Protein AF-0000000080644429 (afdb_homodimer)

Secondary structure (DSSP, 8-state):
-EEEEEE-B-TT-BSPTT--STTTT---GGG-BPBPEEEEE-TTS-EEEE---TTHHHHHHHTT----SEEE-----HHHHTTGGGGGGG-SSS-EEEEE-HHHHHHHHHHTGGGGSSS--TT----EEEEE--TTPPEEETTEEEEEEEEEETTEEEEEEEETTEEEE-S-SB--HHHHTTSSS-SEEEEE---SS--SSS--HHHHHHHHHHH--SEEEEESB-TT--GGGGGGGGGGTEEE--TT-EEE-/-EEEEEE-B-TT-BSPTT--STTTT---GGG-BPBPEEEEE-TTS-EEEE---TTHHHHHHHTT----SEEE-----HHHHTTGGGGGGG-SSS-EEEEE-HHHHHHHHHHTGGGGSSS--TT----EEEEE--TTPPEEETTEEEEEEEEEETTEEEEEEEETTEEEE-S-SB--HHHHTTSSS-SEEEEE---SS--SSS--HHHHHHHHHHH--SEEEEESB-TT--GGGGGGGGGGTEEE--TT-EEE-

Organism: NCBI:txid498743

Sequence (506 aa):
MVGTFLGTGASSGVPMLNCSCRVCTSSFSKNKRLRSSFFLKLSSGIKLLIDTGPDIRQQLLRENIDKLDLVLYTHEHYDHIMGFDDIKFYTREAPLNIYARDTTMVHIMNAFSHNFSSKPSLSGKANIIPNVIRDFEPIFFKDLKIVPIPLIHGEIVSLGYRIGNLAYLTDVKSIPEESYNYLKNLDLLIIDAIRIKPHPAHLNFSEAICEVKKINPKISYFTHIAHDIMHEEFDYLEKDNIYLAYDGLKIYFMVGTFLGTGASSGVPMLNCSCRVCTSSFSKNKRLRSSFFLKLSSGIKLLIDTGPDIRQQLLRENIDKLDLVLYTHEHYDHIMGFDDIKFYTREAPLNIYARDTTMVHIMNAFSHNFSSKPSLSGKANIIPNVIRDFEPIFFKDLKIVPIPLIHGEIVSLGYRIGNLAYLTDVKSIPEESYNYLKNLDLLIIDAIRIKPHPAHLNFSEAICEVKKINPKISYFTHIAHDIMHEEFDYLEKDNIYLAYDGLKIYF

Foldseek 3Di:
DKKAWLFFAALQFAPRPPDDDPLNVDPPQQSGTAQTKMWDQDPVRAIEIEFFAPCNVVSCVVVVPQEHQEYEYFAQDRRGHVRVFVCLNRPPVHAYEYEEAPRNVVNNCVNCVVQVDPDDDPVGHRRYDYDHDDAQDWDDDPPWTKGWAWAFFQPDTTTWIDTPLEIAAEFHDGHDPVSLVRLAAHQEYEYEAAEQDDDRGTHHPVRVVVVCVVSVHNAYEYGNYYSVDDQVVPCVCVVVRYHYDGRGDMDDD/DKKAWLFFAALQFAPGPPDDDPLNVDPPQQSGTAQTKMWDQDPVRAIEIEFFACCNVVSCVVVVPQEHQEYEYFAQDRRGHVRVFVCLVRPPVHAYEYEEAPRNVVNNCVNCVVQVDPDDDPVGHRRYDYDHDDAQDWDDDPPWTKGWAWAFFQPDTTTWIDTPLEIAAEFHDGHDPVRLVRLAAHQEYEYEAAEQDDDRGTHHPVRVVVVCVVSVHNAYEYGNYYSVDDQVVPCVCVVVRYHYDGRGDMDDD

Radius of gyration: 23.2 Å; Cα contacts (8 Å, |Δi|>4): 1228; chains: 2; bounding box: 45×68×55 Å

Structure (mmCIF, N/CA/C/O backbone):
data_AF-0000000080644429-model_v1
#
loop_
_entity.id
_entity.type
_entity.pdb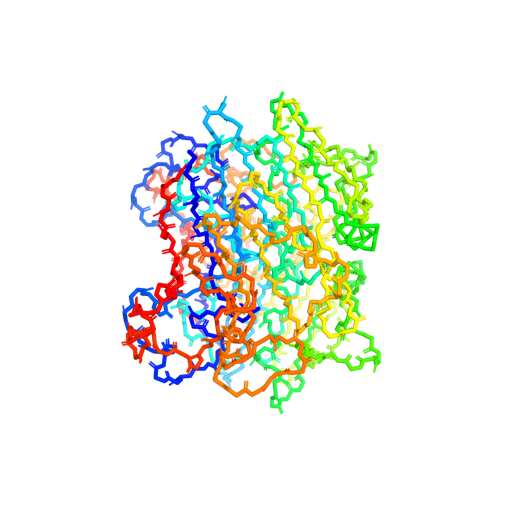x_description
1 polymer 'PhnP pr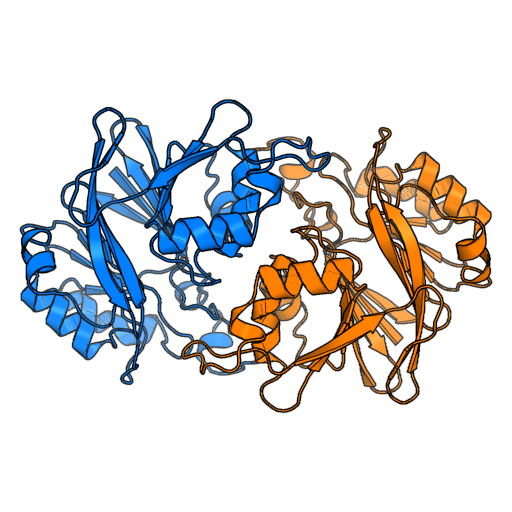otein'
#
loop_
_atom_site.group_PDB
_atom_site.id
_atom_site.type_symbol
_atom_site.label_atom_id
_atom_site.label_alt_id
_atom_site.label_comp_id
_atom_site.label_asym_id
_atom_site.label_entity_id
_atom_site.label_seq_id
_atom_site.pdbx_PDB_ins_code
_atom_site.Cartn_x
_atom_site.Cartn_y
_atom_site.Cartn_z
_atom_site.occupancy
_atom_site.B_iso_or_equiv
_atom_site.auth_seq_id
_atom_site.auth_comp_id
_atom_site.auth_asym_id
_atom_site.auth_atom_id
_atom_site.pdbx_PDB_model_num
ATOM 1 N N . MET A 1 1 ? 9.188 27.906 0.339 1 93 1 MET A N 1
ATOM 2 C CA . MET A 1 1 ? 8.805 26.547 0.677 1 93 1 MET A CA 1
ATOM 3 C C . MET A 1 1 ? 7.691 26.047 -0.244 1 93 1 MET A C 1
ATOM 5 O O . MET A 1 1 ? 6.848 26.828 -0.685 1 93 1 MET A O 1
ATOM 9 N N . VAL A 1 2 ? 7.797 24.828 -0.715 1 97.56 2 VAL A N 1
ATOM 10 C CA . VAL A 1 2 ? 6.766 24.219 -1.545 1 97.56 2 VAL A CA 1
ATOM 11 C C . VAL A 1 2 ? 6.191 22.984 -0.841 1 97.56 2 VAL A C 1
ATOM 13 O O . VAL A 1 2 ? 6.93 22.047 -0.517 1 97.56 2 VAL A O 1
ATOM 16 N N . GLY A 1 3 ? 4.93 23.047 -0.51 1 98.5 3 GLY A N 1
ATOM 17 C CA . GLY A 1 3 ? 4.211 21.891 0.005 1 98.5 3 GLY A CA 1
ATOM 18 C C . GLY A 1 3 ? 3.422 21.156 -1.061 1 98.5 3 GLY A C 1
ATOM 19 O O . GLY A 1 3 ? 2.814 21.781 -1.934 1 98.5 3 GLY A O 1
ATOM 20 N N . THR A 1 4 ? 3.463 19.844 -1.049 1 98.94 4 THR A N 1
ATOM 21 C CA . THR A 1 4 ? 2.697 19.016 -1.978 1 98.94 4 THR A CA 1
ATOM 22 C C . THR A 1 4 ? 1.808 18.031 -1.221 1 98.94 4 THR A C 1
ATOM 24 O O . THR A 1 4 ? 2.291 17.266 -0.385 1 98.94 4 THR A O 1
ATOM 27 N N . PHE A 1 5 ? 0.497 18.109 -1.497 1 98.94 5 PHE A N 1
ATOM 28 C CA . PHE A 1 5 ? -0.406 17.078 -0.984 1 98.94 5 PHE A CA 1
ATOM 29 C C . PHE A 1 5 ? -0.25 15.781 -1.765 1 98.94 5 PHE A C 1
ATOM 31 O O . PHE A 1 5 ? -0.751 15.664 -2.885 1 98.94 5 PHE A O 1
ATOM 38 N N . LEU A 1 6 ? 0.361 14.773 -1.133 1 98.94 6 LEU A N 1
ATOM 39 C CA . LEU A 1 6 ? 0.547 13.492 -1.805 1 98.94 6 LEU A CA 1
ATOM 40 C C . LEU A 1 6 ? -0.746 12.688 -1.805 1 98.94 6 LEU A C 1
ATOM 42 O O . LEU A 1 6 ? -1.037 11.977 -2.766 1 98.94 6 LEU A O 1
ATOM 46 N N . GLY A 1 7 ? -1.446 12.797 -0.769 1 98.94 7 GLY A N 1
ATOM 47 C CA . GLY A 1 7 ? -2.783 12.25 -0.6 1 98.94 7 GLY A CA 1
ATOM 48 C C . GLY A 1 7 ? -3.656 13.078 0.323 1 98.94 7 GLY A C 1
ATOM 49 O O . GLY A 1 7 ? -3.152 13.742 1.229 1 98.94 7 GLY A O 1
ATOM 50 N N . THR A 1 8 ? -5 13.016 0.071 1 98.94 8 THR A N 1
ATOM 51 C CA . THR A 1 8 ? -5.906 13.875 0.823 1 98.94 8 THR A CA 1
ATOM 52 C C . THR A 1 8 ? -7.137 13.102 1.28 1 98.94 8 THR A C 1
ATOM 54 O O . THR A 1 8 ? -8.117 13.688 1.731 1 98.94 8 THR A O 1
ATOM 57 N N . GLY A 1 9 ? -7.078 11.766 1.109 1 98.75 9 GLY A N 1
ATOM 58 C CA . GLY A 1 9 ? -8.227 10.938 1.444 1 98.75 9 GLY A CA 1
ATOM 59 C C . GLY A 1 9 ? -8.148 10.344 2.838 1 98.75 9 GLY A C 1
ATOM 60 O O . GLY A 1 9 ? -7.074 10.312 3.445 1 98.75 9 GLY A O 1
ATOM 61 N N . ALA A 1 10 ? -9.273 9.938 3.301 1 97.69 10 ALA A N 1
ATOM 62 C CA . ALA A 1 10 ? -9.352 9.156 4.535 1 97.69 10 ALA A CA 1
ATOM 63 C C . ALA A 1 10 ? -8.742 7.773 4.348 1 97.69 10 ALA A C 1
ATOM 65 O O . ALA A 1 10 ? -8.141 7.484 3.311 1 97.69 10 ALA A O 1
ATOM 66 N N . SER A 1 11 ? -8.844 6.918 5.367 1 97 11 SER A N 1
ATOM 67 C CA . SER A 1 11 ? -8.148 5.633 5.414 1 97 11 SER A CA 1
ATOM 68 C C . SER A 1 11 ? -8.586 4.727 4.27 1 97 11 SER A C 1
ATOM 70 O O . SER A 1 11 ? -7.84 3.84 3.85 1 97 11 SER A O 1
ATOM 72 N N . SER A 1 12 ? -9.797 4.957 3.676 1 97 12 SER A N 1
ATOM 73 C CA . SER A 1 12 ? -10.305 4.109 2.604 1 97 12 SER A CA 1
ATOM 74 C C . SER A 1 12 ? -9.781 4.559 1.245 1 97 12 SER A C 1
ATOM 76 O O . SER A 1 12 ? -9.867 3.818 0.263 1 97 12 SER A O 1
ATOM 78 N N . GLY A 1 13 ? -9.219 5.828 1.179 1 98.19 13 GLY A N 1
ATOM 79 C CA . GLY A 1 13 ? -9.047 6.441 -0.128 1 98.19 13 GLY A CA 1
ATOM 80 C C . GLY A 1 13 ? -10.352 6.664 -0.859 1 98.19 13 GLY A C 1
ATOM 81 O O . GLY A 1 13 ? -11.414 6.238 -0.393 1 98.19 13 GLY A O 1
ATOM 82 N N . VAL A 1 14 ? -10.242 7.402 -1.876 1 98.81 14 VAL A N 1
ATOM 83 C CA . VAL A 1 14 ? -11.367 7.613 -2.785 1 98.81 14 VAL A CA 1
ATOM 84 C C . VAL A 1 14 ? -10.93 7.34 -4.223 1 98.81 14 VAL A C 1
ATOM 86 O O . VAL A 1 14 ? -10.039 8.016 -4.746 1 98.81 14 VAL A O 1
ATOM 89 N N . PRO A 1 15 ? -11.539 6.336 -4.922 1 98.5 15 PRO A N 1
ATOM 90 C CA . PRO A 1 15 ? -12.695 5.52 -4.539 1 98.5 15 PRO A CA 1
ATOM 91 C C . PRO A 1 15 ? -12.383 4.559 -3.395 1 98.5 15 PRO A C 1
ATOM 93 O O . PRO A 1 15 ? -11.242 4.125 -3.24 1 98.5 15 PRO A O 1
ATOM 96 N N . MET A 1 16 ? -13.336 4.34 -2.576 1 98.06 16 MET A N 1
ATOM 97 C CA . MET A 1 16 ? -13.305 3.264 -1.589 1 98.06 16 MET A CA 1
ATOM 98 C C . MET A 1 16 ? -13.617 1.92 -2.24 1 98.06 16 MET A C 1
ATOM 100 O O . MET A 1 16 ? -14.5 1.83 -3.1 1 98.06 16 MET A O 1
ATOM 104 N N . LEU A 1 17 ? -12.898 0.895 -1.866 1 97.88 17 LEU A N 1
ATOM 105 C CA . LEU A 1 17 ? -13.164 -0.444 -2.381 1 97.88 17 LEU A CA 1
ATOM 106 C C . LEU A 1 17 ? -14.602 -0.858 -2.096 1 97.88 17 LEU A C 1
ATOM 108 O O . LEU A 1 17 ? -15.117 -0.618 -1.002 1 97.88 17 LEU A O 1
ATOM 112 N N . ASN A 1 18 ? -15.25 -1.441 -3.143 1 95.69 18 ASN A N 1
ATOM 113 C CA . ASN A 1 18 ? -16.594 -1.985 -3.051 1 95.69 18 ASN A CA 1
ATOM 114 C C . ASN A 1 18 ? -17.625 -0.894 -2.752 1 95.69 18 ASN A C 1
ATOM 116 O O . ASN A 1 18 ? -18.531 -1.092 -1.938 1 95.69 18 ASN A O 1
ATOM 120 N N . CYS A 1 19 ? -17.438 0.298 -3.305 1 97 19 CYS A N 1
ATOM 121 C CA . CYS A 1 19 ? -18.359 1.423 -3.201 1 97 19 CYS A CA 1
ATOM 122 C C . CYS A 1 19 ? -18.688 1.98 -4.578 1 97 19 CYS A C 1
ATOM 124 O O . CYS A 1 19 ? -17.812 2.166 -5.414 1 97 19 CYS A O 1
ATOM 126 N N . SER A 1 20 ? -19.922 2.238 -4.844 1 96.69 20 SER A N 1
ATOM 127 C CA . SER A 1 20 ? -20.359 2.758 -6.137 1 96.69 20 SER A CA 1
ATOM 128 C C . SER A 1 20 ? -21.109 4.078 -5.98 1 96.69 20 SER A C 1
ATOM 130 O O . SER A 1 20 ? -21.969 4.41 -6.797 1 96.69 20 SER A O 1
ATOM 132 N N . CYS A 1 21 ? -20.828 4.816 -4.883 1 97.69 21 CYS A N 1
ATOM 133 C CA . CYS A 1 21 ? -21.5 6.086 -4.668 1 97.69 21 CYS A CA 1
ATOM 134 C C . CYS A 1 21 ? -21.094 7.109 -5.723 1 97.69 21 CYS A C 1
ATOM 136 O O . CYS A 1 21 ? -20.188 6.863 -6.508 1 97.69 21 CYS A O 1
ATOM 138 N N . ARG A 1 22 ? -21.719 8.25 -5.715 1 98 22 ARG A N 1
ATOM 139 C CA . ARG A 1 22 ? -21.531 9.25 -6.766 1 98 22 ARG A CA 1
ATOM 140 C C . ARG A 1 22 ? -20.109 9.812 -6.742 1 98 22 ARG A C 1
ATOM 142 O O . ARG A 1 22 ? -19.578 10.188 -7.781 1 98 22 ARG A O 1
ATOM 149 N N . VAL A 1 23 ? -19.516 9.898 -5.566 1 98.69 23 VAL A N 1
ATOM 150 C CA . VAL A 1 23 ? -18.156 10.438 -5.461 1 98.69 23 VAL A CA 1
ATOM 151 C C . VAL A 1 23 ? -17.156 9.398 -5.953 1 98.69 23 VAL A C 1
ATOM 153 O O . VAL A 1 23 ? -16.25 9.719 -6.742 1 98.69 23 VAL A O 1
ATOM 156 N N . CYS A 1 24 ? -17.281 8.148 -5.551 1 98.44 24 CYS A N 1
ATOM 157 C CA . CYS A 1 24 ? -16.344 7.086 -5.895 1 98.44 24 CYS A CA 1
ATOM 158 C C . CYS A 1 24 ? -16.391 6.777 -7.387 1 98.44 24 CYS A C 1
ATOM 160 O O . CYS A 1 24 ? -15.414 6.305 -7.961 1 98.44 24 CYS A O 1
ATOM 162 N N . THR A 1 25 ? -17.516 7.102 -8.016 1 97.88 25 THR A N 1
ATOM 163 C CA . THR A 1 25 ? -17.641 6.824 -9.438 1 97.88 25 THR A CA 1
ATOM 164 C C . THR A 1 25 ? -17.359 8.078 -10.258 1 97.88 25 THR A C 1
ATOM 166 O O . THR A 1 25 ? -17.359 8.039 -11.492 1 97.88 25 THR A O 1
ATOM 169 N N . SER A 1 26 ? -17.094 9.211 -9.586 1 97.81 26 SER A N 1
ATOM 170 C CA . SER A 1 26 ? -16.812 10.469 -10.266 1 97.81 26 SER A CA 1
ATOM 171 C C . SER A 1 26 ? -15.508 10.391 -11.055 1 97.81 26 SER A C 1
ATOM 173 O O . SER A 1 26 ? -14.539 9.773 -10.602 1 97.81 26 SER A O 1
ATOM 175 N N . SER A 1 27 ? -15.438 11.023 -12.219 1 96.5 27 SER A N 1
ATOM 176 C CA . SER A 1 27 ? -14.227 11.055 -13.031 1 96.5 27 SER A CA 1
ATOM 177 C C . SER A 1 27 ? -13.391 12.305 -12.75 1 96.5 27 SER A C 1
ATOM 179 O O . SER A 1 27 ? -12.281 12.438 -13.258 1 96.5 27 SER A O 1
ATOM 181 N N . PHE A 1 28 ? -13.969 13.219 -11.93 1 97.62 28 PHE A N 1
ATOM 182 C CA . PHE A 1 28 ? -13.25 14.445 -11.602 1 97.62 28 PHE A CA 1
ATOM 183 C C . PHE A 1 28 ? -12.039 14.141 -10.727 1 97.62 28 PHE A C 1
ATOM 185 O O . PHE A 1 28 ? -12.18 13.539 -9.656 1 97.62 28 PHE A O 1
ATOM 192 N N . SER A 1 29 ? -10.867 14.531 -11.117 1 98.12 29 SER A N 1
ATOM 193 C CA . SER A 1 29 ? -9.602 14.125 -10.516 1 98.12 29 SER A CA 1
ATOM 194 C C . SER A 1 29 ? -9.523 14.539 -9.047 1 98.12 29 SER A C 1
ATOM 196 O O . SER A 1 29 ? -8.922 13.836 -8.234 1 98.12 29 SER A O 1
ATOM 198 N N . LYS A 1 30 ? -10.18 15.68 -8.703 1 98.62 30 LYS A N 1
ATOM 199 C CA . LYS A 1 30 ? -10.094 16.156 -7.332 1 98.62 30 LYS A CA 1
ATOM 200 C C . LYS A 1 30 ? -10.922 15.289 -6.391 1 98.62 30 LYS A C 1
ATOM 202 O O . LYS A 1 30 ? -10.797 15.391 -5.168 1 98.62 30 LYS A O 1
ATOM 207 N N . ASN A 1 31 ? -11.758 14.414 -6.988 1 98.81 31 ASN A N 1
ATOM 208 C CA . ASN A 1 31 ? -12.539 13.477 -6.18 1 98.81 31 ASN A CA 1
ATOM 209 C C . ASN A 1 31 ? -11.828 12.141 -6.031 1 98.81 31 ASN A C 1
ATOM 211 O O . ASN A 1 31 ? -12.352 11.227 -5.391 1 98.81 31 ASN A O 1
ATOM 215 N N . LYS A 1 32 ? -10.672 11.953 -6.668 1 98.81 32 LYS A N 1
ATOM 216 C CA . LYS A 1 32 ? -9.797 10.805 -6.445 1 98.81 32 LYS A CA 1
ATOM 217 C C . LYS A 1 32 ? -8.742 11.109 -5.391 1 98.81 32 LYS A C 1
ATOM 219 O O . LYS A 1 32 ? -7.934 12.031 -5.559 1 98.81 32 LYS A O 1
ATOM 224 N N . ARG A 1 33 ? -8.82 10.406 -4.316 1 98.88 33 ARG A N 1
ATOM 225 C CA . ARG A 1 33 ? -7.961 10.734 -3.184 1 98.88 33 ARG A CA 1
ATOM 226 C C . ARG A 1 33 ? -7.207 9.5 -2.695 1 98.88 33 ARG A C 1
ATOM 228 O O . ARG A 1 33 ? -7.824 8.5 -2.314 1 98.88 33 ARG A O 1
ATOM 235 N N . LEU A 1 34 ? -5.867 9.508 -2.777 1 98.88 34 LEU A N 1
ATOM 236 C CA . LEU A 1 34 ? -5.039 8.531 -2.076 1 98.88 34 LEU A CA 1
ATOM 237 C C . LEU A 1 34 ? -4.988 8.836 -0.583 1 98.88 34 LEU A C 1
ATOM 239 O O . LEU A 1 34 ? -5.488 9.867 -0.137 1 98.88 34 LEU A O 1
ATOM 243 N N . ARG A 1 35 ? -4.43 7.926 0.214 1 98.75 35 ARG A N 1
ATOM 244 C CA . ARG A 1 35 ? -4.387 8.141 1.656 1 98.75 35 ARG A CA 1
ATOM 245 C C . ARG A 1 35 ? -3.484 9.32 2.006 1 98.75 35 ARG A C 1
ATOM 247 O O . ARG A 1 35 ? -2.467 9.547 1.347 1 98.75 35 ARG A O 1
ATOM 254 N N . SER A 1 36 ? -3.791 9.961 3.08 1 98.75 36 SER A N 1
ATOM 255 C CA . SER A 1 36 ? -3.221 11.25 3.441 1 98.75 36 SER A CA 1
ATOM 256 C C . SER A 1 36 ? -1.714 11.156 3.652 1 98.75 36 SER A C 1
ATOM 258 O O . SER A 1 36 ? -1.236 10.25 4.344 1 98.75 36 SER A O 1
ATOM 260 N N . SER A 1 37 ? -0.977 11.977 3.062 1 98.94 37 SER A N 1
ATOM 261 C CA . SER A 1 37 ? 0.463 12.195 3.166 1 98.94 37 SER A CA 1
ATOM 262 C C . SER A 1 37 ? 0.859 13.562 2.619 1 98.94 37 SER A C 1
ATOM 264 O O . SER A 1 37 ? 0.177 14.109 1.751 1 98.94 37 SER A O 1
ATOM 266 N N . PHE A 1 38 ? 1.87 14.195 3.139 1 98.94 38 PHE A N 1
ATOM 267 C CA . PHE A 1 38 ? 2.27 15.547 2.77 1 98.94 38 PHE A CA 1
ATOM 268 C C . PHE A 1 38 ? 3.783 15.641 2.615 1 98.94 38 PHE A C 1
ATOM 270 O O . PHE A 1 38 ? 4.531 15.086 3.424 1 98.94 38 PHE A O 1
ATOM 277 N N . PHE A 1 39 ? 4.234 16.25 1.507 1 98.94 39 PHE A N 1
ATOM 278 C CA . PHE A 1 39 ? 5.645 16.453 1.21 1 98.94 39 PHE A CA 1
ATOM 279 C C . PHE A 1 39 ? 5.996 17.938 1.229 1 98.94 39 PHE A C 1
ATOM 281 O O . PHE A 1 39 ? 5.27 18.75 0.663 1 98.94 39 PHE A O 1
ATOM 288 N N . LEU A 1 40 ? 7.035 18.297 1.933 1 98.75 40 LEU A N 1
ATOM 289 C CA . LEU A 1 40 ? 7.445 19.703 2.061 1 98.75 40 LEU A CA 1
ATOM 290 C C . LEU A 1 40 ? 8.898 19.875 1.631 1 98.75 40 LEU A C 1
ATOM 292 O O . LEU A 1 40 ? 9.797 19.25 2.182 1 98.75 40 LEU A O 1
ATOM 296 N N . LYS A 1 41 ? 9.125 20.641 0.663 1 98.31 41 LYS A N 1
ATOM 297 C CA . LYS A 1 41 ? 10.453 21.094 0.287 1 98.31 41 LYS A CA 1
ATOM 298 C C . LYS A 1 41 ? 10.734 22.5 0.831 1 98.31 41 LYS A C 1
ATOM 300 O O . LYS A 1 41 ? 10.102 23.469 0.405 1 98.31 41 LYS A O 1
ATOM 305 N N . LEU A 1 42 ? 11.648 22.609 1.727 1 97.38 42 LEU A N 1
ATOM 306 C CA . LEU A 1 42 ? 11.977 23.891 2.359 1 97.38 42 LEU A CA 1
ATOM 307 C C . LEU A 1 42 ? 12.914 24.703 1.475 1 97.38 42 LEU A C 1
ATOM 309 O O . LEU A 1 42 ? 13.531 24.172 0.553 1 97.38 42 LEU A O 1
ATOM 313 N N . SER A 1 43 ? 12.984 25.969 1.759 1 95.5 43 SER A N 1
ATOM 314 C CA . SER A 1 43 ? 13.875 26.844 1.005 1 95.5 43 SER A CA 1
ATOM 315 C C . SER A 1 43 ? 15.328 26.438 1.162 1 95.5 43 SER A C 1
ATOM 317 O O . SER A 1 43 ? 16.141 26.641 0.258 1 95.5 43 SER A O 1
ATOM 319 N N . SER A 1 44 ? 15.695 25.844 2.27 1 95.62 44 SER A N 1
ATOM 320 C CA . SER A 1 44 ? 17.047 25.375 2.553 1 95.62 44 SER A CA 1
ATOM 321 C C . SER A 1 44 ? 17.406 24.172 1.696 1 95.62 44 SER A C 1
ATOM 323 O O . SER A 1 44 ? 18.578 23.766 1.636 1 95.62 44 SER A O 1
ATOM 325 N N . GLY A 1 45 ? 16.406 23.562 1.069 1 96.56 45 GLY A N 1
ATOM 326 C CA . GLY A 1 45 ? 16.641 22.359 0.283 1 96.56 45 GLY A CA 1
ATOM 327 C C . GLY A 1 45 ? 16.234 21.094 1.007 1 96.56 45 GLY A C 1
ATOM 328 O O . GLY A 1 45 ? 16.172 20.016 0.4 1 96.56 45 GLY A O 1
ATOM 329 N N . ILE A 1 46 ? 15.922 21.25 2.316 1 97.81 46 ILE A N 1
ATOM 330 C CA . ILE A 1 46 ? 15.492 20.094 3.111 1 97.81 46 ILE A CA 1
ATOM 331 C C . ILE A 1 46 ? 14.172 19.547 2.568 1 97.81 46 ILE A C 1
ATOM 333 O O . ILE A 1 46 ? 13.258 20.328 2.26 1 97.81 46 ILE A O 1
ATOM 337 N N . LYS A 1 47 ? 14.094 18.25 2.424 1 98.31 47 LYS A N 1
ATOM 338 C CA . LYS A 1 47 ? 12.898 17.547 1.958 1 98.31 47 LYS A CA 1
ATOM 339 C C . LYS A 1 47 ? 12.297 16.672 3.061 1 98.31 47 LYS A C 1
ATOM 341 O O . LYS A 1 47 ? 12.922 15.703 3.492 1 98.31 47 LYS A O 1
ATOM 346 N N . LEU A 1 48 ? 11.117 17.062 3.469 1 98.5 48 LEU A N 1
ATOM 347 C CA . LEU A 1 48 ? 10.422 16.469 4.609 1 98.5 48 LEU A CA 1
ATOM 348 C C . LEU A 1 48 ? 9.148 15.766 4.168 1 98.5 48 LEU A C 1
ATOM 350 O O . LEU A 1 48 ? 8.359 16.312 3.395 1 98.5 48 LEU A O 1
ATOM 354 N N . LEU A 1 49 ? 9.055 14.492 4.566 1 98.88 49 LEU A N 1
ATOM 355 C CA . LEU A 1 49 ? 7.863 13.703 4.285 1 98.88 49 LEU A CA 1
ATOM 356 C C . LEU A 1 49 ? 7.078 13.422 5.562 1 98.88 49 LEU A C 1
ATOM 358 O O . LEU A 1 49 ? 7.664 13.094 6.598 1 98.88 49 LEU A O 1
ATOM 362 N N . ILE A 1 50 ? 5.75 13.633 5.504 1 98.94 50 ILE A N 1
ATOM 363 C CA . ILE A 1 50 ? 4.891 13.289 6.629 1 98.94 50 ILE A CA 1
ATOM 364 C C . ILE A 1 50 ? 4.047 12.07 6.277 1 98.94 50 ILE A C 1
ATOM 366 O O . ILE A 1 50 ? 3.201 12.125 5.379 1 98.94 50 ILE A O 1
ATOM 370 N N . ASP A 1 51 ? 4.234 10.969 6.977 1 98.94 51 ASP A N 1
ATOM 371 C CA . ASP A 1 51 ? 3.525 9.688 6.902 1 98.94 51 ASP A CA 1
ATOM 372 C C . ASP A 1 51 ? 3.871 8.945 5.613 1 98.94 51 ASP A C 1
ATOM 374 O O . ASP A 1 51 ? 4.137 9.562 4.582 1 98.94 51 ASP A O 1
ATOM 378 N N . THR A 1 52 ? 3.914 7.652 5.719 1 98.75 52 THR A N 1
ATOM 379 C CA . THR A 1 52 ? 4.18 6.73 4.617 1 98.75 52 THR A CA 1
ATOM 380 C C . THR A 1 52 ? 3.121 5.633 4.57 1 98.75 52 THR A C 1
ATOM 382 O O . THR A 1 52 ? 3.398 4.484 4.918 1 98.75 52 THR A O 1
ATOM 385 N N . GLY A 1 53 ? 1.922 5.98 4.137 1 98.5 53 GLY A N 1
ATOM 386 C CA . GLY A 1 53 ? 0.858 4.996 4.016 1 98.5 53 GLY A CA 1
ATOM 387 C C . GLY A 1 53 ? 1.061 4.039 2.859 1 98.5 53 GLY A C 1
ATOM 388 O O . GLY A 1 53 ? 2.08 4.098 2.17 1 98.5 53 GLY A O 1
ATOM 389 N N . PRO A 1 54 ? 0.108 3.16 2.613 1 98.38 54 PRO A N 1
ATOM 390 C CA . PRO A 1 54 ? 0.273 2.127 1.589 1 98.38 54 PRO A CA 1
ATOM 391 C C . PRO A 1 54 ? 0.365 2.705 0.178 1 98.38 54 PRO A C 1
ATOM 393 O O . PRO A 1 54 ? 0.812 2.02 -0.746 1 98.38 54 PRO A O 1
ATOM 396 N N . ASP A 1 55 ? -0.02 3.982 -0.012 1 98.75 55 ASP A N 1
ATOM 397 C CA . ASP A 1 55 ? -0.007 4.609 -1.33 1 98.75 55 ASP A CA 1
ATOM 398 C C . ASP A 1 55 ? 1.327 5.305 -1.595 1 98.75 55 ASP A C 1
ATOM 400 O O . ASP A 1 55 ? 1.504 5.945 -2.633 1 98.75 55 ASP A O 1
ATOM 404 N N . ILE A 1 56 ? 2.303 5.148 -0.726 1 98.88 56 ILE A N 1
ATOM 405 C CA . ILE A 1 56 ? 3.449 6.051 -0.717 1 98.88 56 ILE A CA 1
ATOM 406 C C . ILE A 1 56 ? 4.27 5.852 -1.989 1 98.88 56 ILE A C 1
ATOM 408 O O . ILE A 1 56 ? 4.801 6.816 -2.549 1 98.88 56 ILE A O 1
ATOM 412 N N . ARG A 1 57 ? 4.398 4.645 -2.496 1 98.75 57 ARG A N 1
ATOM 413 C CA . ARG A 1 57 ? 5.137 4.418 -3.734 1 98.75 57 ARG A CA 1
ATOM 414 C C . ARG A 1 57 ? 4.516 5.191 -4.891 1 98.75 57 ARG A C 1
ATOM 416 O O . ARG A 1 57 ? 5.211 5.922 -5.602 1 98.75 57 ARG A O 1
ATOM 423 N N . GLN A 1 58 ? 3.227 5.031 -5.047 1 98.62 58 GLN A N 1
ATOM 424 C CA . GLN A 1 58 ? 2.508 5.734 -6.105 1 98.62 58 GLN A CA 1
ATOM 425 C C . GLN A 1 58 ? 2.639 7.246 -5.949 1 98.62 58 GLN A C 1
ATOM 427 O O . GLN A 1 58 ? 2.814 7.965 -6.934 1 98.62 58 GLN A O 1
ATOM 432 N N . GLN A 1 59 ? 2.568 7.691 -4.758 1 98.88 59 GLN A N 1
ATOM 433 C CA . GLN A 1 59 ? 2.594 9.117 -4.449 1 98.88 59 GLN A CA 1
ATOM 434 C C . GLN A 1 59 ? 3.955 9.727 -4.777 1 98.88 59 GLN A C 1
ATOM 436 O O . GLN A 1 59 ? 4.035 10.766 -5.434 1 98.88 59 GLN A O 1
ATOM 441 N N . LEU A 1 60 ? 5.02 9.07 -4.352 1 98.88 60 LEU A N 1
ATOM 442 C CA . LEU A 1 60 ? 6.367 9.578 -4.574 1 98.88 60 LEU A CA 1
ATOM 443 C C . LEU A 1 60 ? 6.742 9.5 -6.051 1 98.88 60 LEU A C 1
ATOM 445 O O . LEU A 1 60 ? 7.418 10.391 -6.574 1 98.88 60 LEU A O 1
ATOM 449 N N . LEU A 1 61 ? 6.297 8.477 -6.75 1 98.62 61 LEU A N 1
ATOM 450 C CA . LEU A 1 61 ? 6.539 8.367 -8.188 1 98.62 61 LEU A CA 1
ATOM 451 C C . LEU A 1 61 ? 5.824 9.477 -8.945 1 98.62 61 LEU A C 1
ATOM 453 O O . LEU A 1 61 ? 6.418 10.125 -9.812 1 98.62 61 LEU A O 1
ATOM 457 N N . ARG A 1 62 ? 4.551 9.703 -8.578 1 98.25 62 ARG A N 1
ATOM 458 C CA . ARG A 1 62 ? 3.744 10.711 -9.258 1 98.25 62 ARG A CA 1
ATOM 459 C C . ARG A 1 62 ? 4.414 12.078 -9.203 1 98.25 62 ARG A C 1
ATOM 461 O O . ARG A 1 62 ? 4.395 12.828 -10.188 1 98.25 62 ARG A O 1
ATOM 468 N N . GLU A 1 63 ? 5.004 12.359 -8.062 1 98.56 63 GLU A N 1
ATOM 469 C CA . GLU A 1 63 ? 5.57 13.688 -7.855 1 98.56 63 GLU A CA 1
ATOM 470 C C . GLU A 1 63 ? 7.066 13.703 -8.148 1 98.56 63 GLU A C 1
ATOM 472 O O . GLU A 1 63 ? 7.734 14.719 -7.938 1 98.56 63 GLU A O 1
ATOM 477 N N . ASN A 1 64 ? 7.648 12.602 -8.555 1 97.62 64 ASN A N 1
ATOM 478 C CA . ASN A 1 64 ? 9.055 12.477 -8.906 1 97.62 64 ASN A CA 1
ATOM 479 C C . ASN A 1 64 ? 9.961 12.945 -7.77 1 97.62 64 ASN A C 1
ATOM 481 O O . ASN A 1 64 ? 10.875 13.742 -7.988 1 97.62 64 ASN A O 1
ATOM 485 N N . ILE A 1 65 ? 9.625 12.5 -6.559 1 98.06 65 ILE A N 1
ATOM 486 C CA . ILE A 1 65 ? 10.453 12.836 -5.41 1 98.06 65 ILE A CA 1
ATOM 487 C C . ILE A 1 65 ? 11.727 11.992 -5.43 1 98.06 65 ILE A C 1
ATOM 489 O O . ILE A 1 65 ? 11.664 10.758 -5.477 1 98.06 65 ILE A O 1
ATOM 493 N N . ASP A 1 66 ? 12.867 12.617 -5.34 1 95.56 66 ASP A N 1
ATOM 494 C CA . ASP A 1 66 ? 14.109 11.906 -5.598 1 95.56 66 ASP A CA 1
ATOM 495 C C . ASP A 1 66 ? 14.945 11.781 -4.324 1 95.56 66 ASP A C 1
ATOM 497 O O . ASP A 1 66 ? 15.961 11.086 -4.309 1 95.56 66 ASP A O 1
ATOM 501 N N . LYS A 1 67 ? 14.5 12.5 -3.303 1 97.44 67 LYS A N 1
ATOM 502 C CA . LYS A 1 67 ? 15.266 12.508 -2.057 1 97.44 67 LYS A CA 1
ATOM 503 C C . LYS A 1 67 ? 14.359 12.789 -0.862 1 97.44 67 LYS A C 1
ATOM 505 O O . LYS A 1 67 ? 13.352 13.492 -0.991 1 97.44 67 LYS A O 1
ATOM 510 N N . LEU A 1 68 ? 14.68 12.211 0.243 1 98.31 68 LEU A N 1
ATOM 511 C CA . LEU A 1 68 ? 14.062 12.492 1.532 1 98.31 68 LEU A CA 1
ATOM 512 C C . LEU A 1 68 ? 15.125 12.742 2.602 1 98.31 68 LEU A C 1
ATOM 514 O O . LEU A 1 68 ? 16.094 11.984 2.711 1 98.31 68 LEU A O 1
ATOM 518 N N . ASP A 1 69 ? 14.961 13.805 3.355 1 98.19 69 ASP A N 1
ATOM 519 C CA . ASP A 1 69 ? 15.914 14.102 4.418 1 98.19 69 ASP A CA 1
ATOM 520 C C . ASP A 1 69 ? 15.406 13.617 5.773 1 98.19 69 ASP A C 1
ATOM 522 O O . ASP A 1 69 ? 16.188 13.227 6.641 1 98.19 69 ASP A O 1
ATOM 526 N N . LEU A 1 70 ? 14.125 13.656 5.953 1 98.38 70 LEU A N 1
ATOM 527 C CA . LEU A 1 70 ? 13.516 13.133 7.172 1 98.38 70 LEU A CA 1
ATOM 528 C C . LEU A 1 70 ? 12.047 12.789 6.938 1 98.38 70 LEU A C 1
ATOM 530 O O . LEU A 1 70 ? 11.414 13.32 6.023 1 98.38 70 LEU A O 1
ATOM 534 N N . VAL A 1 71 ? 11.539 11.891 7.734 1 98.88 71 VAL A N 1
ATOM 535 C CA . VAL A 1 71 ? 10.133 11.492 7.723 1 98.88 71 VAL A CA 1
ATOM 536 C C . VAL A 1 71 ? 9.531 11.688 9.109 1 98.88 71 VAL A C 1
ATOM 538 O O . VAL A 1 71 ? 10.133 11.297 10.117 1 98.88 71 VAL A O 1
ATOM 541 N N . LEU A 1 72 ? 8.414 12.375 9.195 1 98.94 72 LEU A N 1
ATOM 542 C CA . LEU A 1 72 ? 7.629 12.531 10.414 1 98.94 72 LEU A CA 1
ATOM 543 C C . LEU A 1 72 ? 6.367 11.68 10.375 1 98.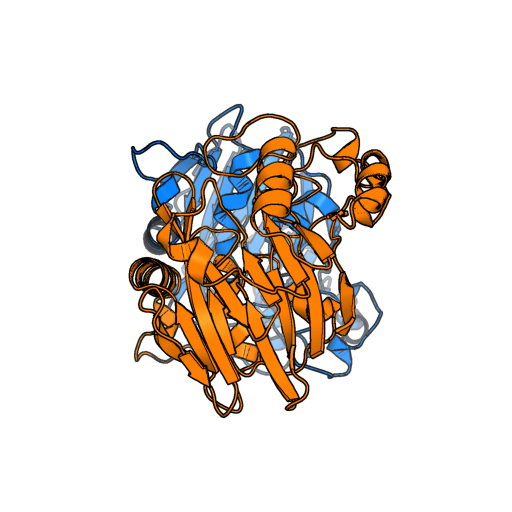94 72 LEU A C 1
ATOM 545 O O . LEU A 1 72 ? 5.637 11.695 9.383 1 98.94 72 LEU A O 1
ATOM 549 N N . TYR A 1 73 ? 6.141 10.938 11.406 1 98.94 73 TYR A N 1
ATOM 550 C CA . TYR A 1 73 ? 4.91 10.164 11.484 1 98.94 73 TYR A CA 1
ATOM 551 C C . TYR A 1 73 ? 3.906 10.812 12.43 1 98.94 73 TYR A C 1
ATOM 553 O O . TYR A 1 73 ? 4.273 11.266 13.516 1 98.94 73 TYR A O 1
ATOM 561 N N . THR A 1 74 ? 2.678 10.859 11.984 1 98.88 74 THR A N 1
ATOM 562 C CA . THR A 1 74 ? 1.618 11.422 12.812 1 98.88 74 THR A CA 1
ATOM 563 C C . THR A 1 74 ? 1.146 10.406 13.844 1 98.88 74 THR A C 1
ATOM 565 O O . THR A 1 74 ? 1.072 10.711 15.039 1 98.88 74 THR A O 1
ATOM 568 N N . HIS A 1 75 ? 0.794 9.203 13.391 1 98.44 75 HIS A N 1
ATOM 569 C CA . HIS A 1 75 ? 0.328 8.156 14.297 1 98.44 75 HIS A CA 1
ATOM 570 C C . HIS A 1 75 ? 0.345 6.789 13.625 1 98.44 75 HIS A C 1
ATOM 572 O O . HIS A 1 75 ? 0.784 6.664 12.477 1 98.44 75 HIS A O 1
ATOM 578 N N . GLU A 1 76 ? -0.11 5.73 14.289 1 96.94 76 GLU A N 1
ATOM 579 C CA . GLU A 1 76 ? 0.256 4.352 13.984 1 96.94 76 GLU A CA 1
ATOM 580 C C . GLU A 1 76 ? -0.782 3.693 13.078 1 96.94 76 GLU A C 1
ATOM 582 O O . GLU A 1 76 ? -0.645 2.523 12.711 1 96.94 76 GLU A O 1
ATOM 587 N N . HIS A 1 77 ? -1.808 4.406 12.625 1 96.94 77 HIS A N 1
ATOM 588 C CA . HIS A 1 77 ? -2.84 3.76 11.828 1 96.94 77 HIS A CA 1
ATOM 589 C C . HIS A 1 77 ? -2.279 3.281 10.492 1 96.94 77 HIS A C 1
ATOM 591 O O . HIS A 1 77 ? -1.324 3.861 9.969 1 96.94 77 HIS A O 1
ATOM 597 N N . TYR A 1 78 ? -2.926 2.299 9.914 1 96.69 78 TYR A N 1
ATOM 598 C CA . TYR A 1 78 ? -2.574 1.6 8.688 1 96.69 78 TYR A CA 1
ATOM 599 C C . TYR A 1 78 ? -2.283 2.586 7.559 1 96.69 78 TYR A C 1
ATOM 601 O O . TYR A 1 78 ? -1.238 2.508 6.91 1 96.69 78 TYR A O 1
ATOM 609 N N . ASP A 1 79 ? -3.16 3.521 7.387 1 97.44 79 ASP A N 1
ATOM 610 C CA . ASP A 1 79 ? -3.117 4.402 6.223 1 97.44 79 ASP A CA 1
ATOM 611 C C . ASP A 1 79 ? -2.035 5.469 6.383 1 97.44 79 ASP A C 1
ATOM 613 O O . ASP A 1 79 ? -1.797 6.262 5.469 1 97.44 79 ASP A O 1
ATOM 617 N N . HIS A 1 80 ? -1.238 5.402 7.5 1 98.5 80 HIS A N 1
ATOM 618 C CA . HIS A 1 80 ? -0.208 6.414 7.711 1 98.5 80 HIS A CA 1
ATOM 619 C C . HIS A 1 80 ? 1.177 5.781 7.797 1 98.5 80 HIS A C 1
ATOM 621 O O . HIS A 1 80 ? 2.189 6.465 7.629 1 98.5 80 HIS A O 1
ATOM 627 N N . ILE A 1 81 ? 1.238 4.418 8.023 1 98.56 81 ILE A N 1
ATOM 628 C CA . ILE A 1 81 ? 2.58 3.918 8.297 1 98.56 81 ILE A CA 1
ATOM 629 C C . ILE A 1 81 ? 2.877 2.717 7.402 1 98.56 81 ILE A C 1
ATOM 631 O O . ILE A 1 81 ? 4.027 2.293 7.281 1 98.56 81 ILE A O 1
ATOM 635 N N . MET A 1 82 ? 1.949 2.133 6.695 1 98.38 82 MET A N 1
ATOM 636 C CA . MET A 1 82 ? 2.123 0.77 6.203 1 98.38 82 MET A CA 1
ATOM 637 C C . MET A 1 82 ? 2.807 0.769 4.84 1 98.38 82 MET A C 1
ATOM 639 O O . MET A 1 82 ? 2.904 -0.275 4.188 1 98.38 82 MET A O 1
ATOM 643 N N . GLY A 1 83 ? 3.246 1.836 4.371 1 98.5 83 GLY A N 1
ATOM 644 C CA . GLY A 1 83 ? 4.129 1.924 3.221 1 98.5 83 GLY A CA 1
ATOM 645 C C . GLY A 1 83 ? 5.582 2.143 3.598 1 98.5 83 GLY A C 1
ATOM 646 O O . GLY A 1 83 ? 6.426 2.383 2.732 1 98.5 83 GLY A O 1
ATOM 647 N N . PHE A 1 84 ? 5.926 1.984 4.859 1 98.25 84 PHE A N 1
ATOM 648 C CA . PHE A 1 84 ? 7.211 2.346 5.445 1 98.25 84 PHE A CA 1
ATOM 649 C C . PHE A 1 84 ? 8.352 1.671 4.691 1 98.25 84 PHE A C 1
ATOM 651 O O . PHE A 1 84 ? 9.391 2.291 4.438 1 98.25 84 PHE A O 1
ATOM 658 N N . ASP A 1 85 ? 8.18 0.466 4.289 1 97.06 85 ASP A N 1
ATOM 659 C CA . ASP A 1 85 ? 9.258 -0.319 3.705 1 97.06 85 ASP A CA 1
ATOM 660 C C . ASP A 1 85 ? 9.727 0.285 2.383 1 97.06 85 ASP A C 1
ATOM 662 O O . ASP A 1 85 ? 10.883 0.102 1.982 1 97.06 85 ASP A O 1
ATOM 666 N N . ASP A 1 86 ? 8.914 1.055 1.72 1 97.56 86 ASP A N 1
ATOM 667 C CA . ASP A 1 86 ? 9.242 1.621 0.415 1 97.56 86 ASP A CA 1
ATOM 668 C C . ASP A 1 86 ? 10.266 2.748 0.546 1 97.56 86 ASP A C 1
ATOM 670 O O . ASP A 1 86 ? 10.922 3.113 -0.43 1 97.56 86 ASP A O 1
ATOM 674 N N . ILE A 1 87 ? 10.422 3.279 1.698 1 96.44 87 ILE A N 1
ATOM 675 C CA . ILE A 1 87 ? 11.328 4.418 1.811 1 96.44 87 ILE A CA 1
ATOM 676 C C . ILE A 1 87 ? 12.773 3.938 1.761 1 96.44 87 ILE A C 1
ATOM 678 O O . ILE A 1 87 ? 13.703 4.746 1.669 1 96.44 87 ILE A O 1
ATOM 682 N N . LYS A 1 88 ? 12.969 2.596 1.818 1 96.69 88 LYS A N 1
ATOM 683 C CA . LYS A 1 88 ? 14.32 2.039 1.759 1 96.69 88 LYS A CA 1
ATOM 684 C C . LYS A 1 88 ? 15.062 2.527 0.519 1 96.69 88 LYS A C 1
ATOM 686 O O . LYS A 1 88 ? 16.281 2.684 0.542 1 96.69 88 LYS A O 1
ATOM 691 N N . PHE A 1 89 ? 14.352 2.824 -0.509 1 96.75 89 PHE A N 1
ATOM 692 C CA . PHE A 1 89 ? 14.969 3.238 -1.767 1 96.75 89 PHE A CA 1
ATOM 693 C C . PHE A 1 89 ? 15.539 4.645 -1.651 1 96.75 89 PHE A C 1
ATOM 695 O O . PHE A 1 89 ? 16.297 5.082 -2.518 1 96.75 89 PHE A O 1
ATOM 702 N N . TYR A 1 90 ? 15.242 5.371 -0.57 1 97 90 TYR A N 1
ATOM 703 C CA . TYR A 1 90 ? 15.758 6.715 -0.327 1 97 90 TYR A CA 1
ATOM 704 C C . TYR A 1 90 ? 16.875 6.695 0.706 1 97 90 TYR A C 1
ATOM 706 O O . TYR A 1 90 ? 17.375 7.746 1.104 1 97 90 TYR A O 1
ATOM 714 N N . THR A 1 91 ? 17.281 5.492 1.144 1 96.38 91 THR A N 1
ATOM 715 C CA . THR A 1 91 ? 18.219 5.418 2.252 1 96.38 91 THR A CA 1
ATOM 716 C C . THR A 1 91 ? 19.5 4.699 1.825 1 96.38 91 THR A C 1
ATOM 718 O O . THR A 1 91 ? 20.312 4.309 2.668 1 96.38 91 THR A O 1
ATOM 721 N N . ARG A 1 92 ? 19.656 4.496 0.556 1 91.25 92 ARG A N 1
ATOM 722 C CA . ARG A 1 92 ? 20.797 3.742 0.043 1 91.25 92 ARG A CA 1
ATOM 723 C C . ARG A 1 92 ? 22.094 4.52 0.23 1 91.25 92 ARG A C 1
ATOM 725 O O . ARG A 1 92 ? 23.141 3.928 0.471 1 91.25 92 ARG A O 1
ATOM 732 N N . GLU A 1 93 ? 22 5.848 0.157 1 91.38 93 GLU A N 1
ATOM 733 C CA . GLU A 1 93 ? 23.203 6.672 0.207 1 91.38 93 GLU A CA 1
ATOM 734 C C . GLU A 1 93 ? 23.469 7.18 1.622 1 91.38 93 GLU A C 1
ATOM 736 O O . GLU A 1 93 ? 24.609 7.426 1.995 1 91.38 93 GLU A O 1
ATOM 741 N N . ALA A 1 94 ? 22.5 7.41 2.355 1 93.44 94 ALA A N 1
ATOM 742 C CA . ALA A 1 94 ? 22.609 7.941 3.713 1 93.44 94 ALA A CA 1
ATOM 743 C C . ALA A 1 94 ? 21.453 7.465 4.582 1 93.44 94 ALA A C 1
ATOM 745 O O . ALA A 1 94 ? 20.344 7.215 4.082 1 93.44 94 ALA A O 1
ATOM 746 N N . PRO A 1 95 ? 21.703 7.383 5.863 1 96.12 95 PRO A N 1
ATOM 747 C CA . PRO A 1 95 ? 20.594 7.035 6.758 1 96.12 95 PRO A CA 1
ATOM 748 C C . PRO A 1 95 ? 19.484 8.086 6.762 1 96.12 95 PRO A C 1
ATOM 750 O O . PRO A 1 95 ? 19.75 9.273 6.547 1 96.12 95 PRO A O 1
ATOM 753 N N . LEU A 1 96 ? 18.312 7.668 6.938 1 97.81 96 LEU A N 1
ATOM 754 C CA . LEU A 1 96 ? 17.141 8.539 6.957 1 97.81 96 LEU A CA 1
ATOM 755 C C . LEU A 1 96 ? 16.578 8.656 8.367 1 97.81 96 LEU A C 1
ATOM 757 O O . LEU A 1 96 ? 16.234 7.652 9 1 97.81 96 LEU A O 1
ATOM 761 N N . ASN A 1 97 ? 16.484 9.883 8.883 1 98.31 97 ASN A N 1
ATOM 762 C CA . ASN A 1 97 ? 15.859 10.125 10.188 1 98.31 97 ASN A CA 1
ATOM 763 C C . ASN A 1 97 ? 14.344 10 10.117 1 98.31 97 ASN A C 1
ATOM 765 O O . ASN A 1 97 ? 13.695 10.641 9.281 1 98.31 97 ASN A O 1
ATOM 769 N N . ILE A 1 98 ? 13.859 9.141 10.938 1 98.75 98 ILE A N 1
ATOM 770 C CA . ILE A 1 98 ? 12.406 9.078 11.078 1 98.75 98 ILE A CA 1
ATOM 771 C C . ILE A 1 98 ? 12.016 9.469 12.508 1 98.75 98 ILE A C 1
ATOM 773 O O . ILE A 1 98 ? 12.742 9.18 13.453 1 98.75 98 ILE A O 1
ATOM 777 N N . TYR A 1 99 ? 10.922 10.172 12.664 1 98.88 99 TYR A N 1
ATOM 778 C CA . TYR A 1 99 ? 10.453 10.672 13.945 1 98.88 99 TYR A CA 1
ATOM 779 C C . TYR A 1 99 ? 9.023 10.227 14.219 1 98.88 99 TYR A C 1
ATOM 781 O O . TYR A 1 99 ? 8.156 10.336 13.344 1 98.88 99 TYR A O 1
ATOM 789 N N . ALA A 1 100 ? 8.742 9.719 15.344 1 98.81 100 ALA A N 1
ATOM 790 C CA . ALA A 1 100 ? 7.406 9.305 15.758 1 98.81 100 ALA A CA 1
ATOM 791 C C . ALA A 1 100 ? 7.289 9.281 17.281 1 98.81 100 ALA A C 1
ATOM 793 O O . ALA A 1 100 ? 8.297 9.188 17.984 1 98.81 100 ALA A O 1
ATOM 794 N N . ARG A 1 101 ? 6.082 9.406 17.734 1 98.25 101 ARG A N 1
ATOM 795 C CA . ARG A 1 101 ? 5.844 9.117 19.141 1 98.25 101 ARG A CA 1
ATOM 796 C C . ARG A 1 101 ? 6.23 7.684 19.484 1 98.25 101 ARG A C 1
ATOM 798 O O . ARG A 1 101 ? 6.273 6.824 18.594 1 98.25 101 ARG A O 1
ATOM 805 N N . ASP A 1 102 ? 6.449 7.418 20.781 1 98.19 102 ASP A N 1
ATOM 806 C CA . ASP A 1 102 ? 6.906 6.105 21.219 1 98.19 102 ASP A CA 1
ATOM 807 C C . ASP A 1 102 ? 5.922 5.012 20.812 1 98.19 102 ASP A C 1
ATOM 809 O O . ASP A 1 102 ? 6.324 3.975 20.281 1 98.19 102 ASP A O 1
ATOM 813 N N . THR A 1 103 ? 4.652 5.266 20.969 1 97.25 103 THR A N 1
ATOM 814 C CA . THR A 1 103 ? 3.627 4.285 20.625 1 97.25 103 THR A CA 1
ATOM 815 C C . THR A 1 103 ? 3.65 3.967 19.141 1 97.25 103 THR A C 1
ATOM 817 O O . THR A 1 103 ? 3.609 2.799 18.75 1 97.25 103 THR A O 1
ATOM 820 N N . THR A 1 104 ? 3.754 5.004 18.328 1 98.25 104 THR A N 1
ATOM 821 C CA . THR A 1 104 ? 3.799 4.832 16.891 1 98.25 104 THR A CA 1
ATOM 822 C C . THR A 1 104 ? 5.074 4.102 16.469 1 98.25 104 THR A C 1
ATOM 824 O O . THR A 1 104 ? 5.035 3.217 15.609 1 98.25 104 THR A O 1
ATOM 827 N N . MET A 1 105 ? 6.195 4.434 17.109 1 98.25 105 MET A N 1
ATOM 828 C CA . MET A 1 105 ? 7.469 3.793 16.781 1 98.25 105 MET A CA 1
ATOM 829 C C . MET A 1 105 ? 7.414 2.299 17.078 1 98.25 105 MET A C 1
ATOM 831 O O . MET A 1 105 ? 7.91 1.489 16.297 1 98.25 105 MET A O 1
ATOM 835 N N . VAL A 1 106 ? 6.785 1.95 18.172 1 97.44 106 VAL A N 1
ATOM 836 C CA . VAL A 1 106 ? 6.637 0.547 18.547 1 97.44 106 VAL A CA 1
ATOM 837 C C . VAL A 1 106 ? 5.836 -0.189 17.469 1 97.44 106 VAL A C 1
ATOM 839 O O . VAL A 1 106 ? 6.191 -1.305 17.078 1 97.44 106 VAL A O 1
ATOM 842 N N . HIS A 1 107 ? 4.785 0.446 17 1 97.06 107 HIS A N 1
ATOM 843 C CA . HIS A 1 107 ? 3.971 -0.163 15.961 1 97.06 107 HIS A CA 1
ATOM 844 C C . HIS A 1 107 ? 4.766 -0.339 14.672 1 97.06 107 HIS A C 1
ATOM 846 O O . HIS A 1 107 ? 4.664 -1.376 14.016 1 97.06 107 HIS A O 1
ATOM 852 N N . ILE A 1 108 ? 5.535 0.637 14.289 1 97.81 108 ILE A N 1
ATOM 853 C CA . ILE A 1 108 ? 6.371 0.563 13.094 1 97.81 108 ILE A CA 1
ATOM 854 C C . ILE A 1 108 ? 7.383 -0.568 13.242 1 97.81 108 ILE A C 1
ATOM 856 O O . ILE A 1 108 ? 7.535 -1.396 12.344 1 97.81 108 ILE A O 1
ATOM 860 N N . MET A 1 109 ? 8.008 -0.67 14.406 1 96.44 109 MET A N 1
ATOM 861 C CA . MET A 1 109 ? 9.023 -1.688 14.648 1 96.44 109 MET A CA 1
ATOM 862 C C . MET A 1 109 ? 8.414 -3.084 14.633 1 96.44 109 MET A C 1
ATOM 864 O O . MET A 1 109 ? 9.039 -4.031 14.148 1 96.44 109 MET A O 1
ATOM 868 N N . ASN A 1 110 ? 7.242 -3.152 15.141 1 95.38 110 ASN A N 1
ATOM 869 C CA . ASN A 1 110 ? 6.566 -4.445 15.148 1 95.38 110 ASN A CA 1
ATOM 870 C C . ASN A 1 110 ? 6.16 -4.879 13.742 1 95.38 110 ASN A C 1
ATOM 872 O O . ASN A 1 110 ? 6.348 -6.039 13.367 1 95.38 110 ASN A O 1
ATOM 876 N N . ALA A 1 111 ? 5.605 -4.008 13.008 1 95.88 111 ALA A N 1
ATOM 877 C CA . ALA A 1 111 ? 5.113 -4.324 11.664 1 95.88 111 ALA A CA 1
ATOM 878 C C . ALA A 1 111 ? 6.27 -4.582 10.703 1 95.88 111 ALA A C 1
ATOM 880 O O . ALA A 1 111 ? 6.137 -5.371 9.766 1 95.88 111 ALA A O 1
ATOM 881 N N . PHE A 1 112 ? 7.359 -3.914 10.922 1 96.12 112 PHE A N 1
ATOM 882 C CA . PHE A 1 112 ? 8.5 -3.992 10.016 1 96.12 112 PHE A CA 1
ATOM 883 C C . PHE A 1 112 ? 9.758 -4.434 10.766 1 96.12 112 PHE A C 1
ATOM 885 O O . PHE A 1 112 ? 10.82 -3.828 10.617 1 96.12 112 PHE A O 1
ATOM 892 N N . SER A 1 113 ? 9.641 -5.461 11.516 1 92.06 113 SER A N 1
ATOM 893 C CA . SER A 1 113 ? 10.703 -5.91 12.414 1 92.06 113 SER A CA 1
ATOM 894 C C . SER A 1 113 ? 12 -6.176 11.656 1 92.06 113 SER A C 1
ATOM 896 O O . SER A 1 113 ? 13.086 -5.984 12.188 1 92.06 113 SER A O 1
ATOM 898 N N . HIS A 1 114 ? 11.914 -6.586 10.406 1 89.31 114 HIS A N 1
ATOM 899 C CA . HIS A 1 114 ? 13.102 -6.906 9.617 1 89.31 114 HIS A CA 1
ATOM 900 C C . HIS A 1 114 ? 13.992 -5.68 9.438 1 89.31 114 HIS A C 1
ATOM 902 O O . HIS A 1 114 ? 15.211 -5.809 9.32 1 89.31 114 HIS A O 1
ATOM 908 N N . ASN A 1 115 ? 13.406 -4.492 9.445 1 90.62 115 ASN A N 1
ATOM 909 C CA . ASN A 1 115 ? 14.156 -3.254 9.25 1 90.62 115 ASN A CA 1
ATOM 910 C C . ASN A 1 115 ? 14.969 -2.891 10.492 1 90.62 115 ASN A C 1
ATOM 912 O O . ASN A 1 115 ? 15.891 -2.076 10.422 1 90.62 115 ASN A O 1
ATOM 916 N N . PHE A 1 116 ? 14.617 -3.498 11.562 1 89.19 116 PHE A N 1
ATOM 917 C CA . PHE A 1 116 ? 15.227 -3.094 12.82 1 89.19 116 PHE A CA 1
ATOM 918 C C . PHE A 1 116 ? 16.031 -4.238 13.43 1 89.19 116 PHE A C 1
ATOM 920 O O . PHE A 1 116 ? 16.484 -4.152 14.57 1 89.19 116 PHE A O 1
ATOM 927 N N . SER A 1 117 ? 16.062 -5.27 12.68 1 83.94 117 SER A N 1
ATOM 928 C CA . SER A 1 117 ? 16.844 -6.434 13.094 1 83.94 117 SER A CA 1
ATOM 929 C C . SER A 1 117 ? 18.297 -6.32 12.633 1 83.94 117 SER A C 1
ATOM 931 O O . SER A 1 117 ? 18.594 -5.625 11.656 1 83.94 117 SER A O 1
ATOM 933 N N . SER A 1 118 ? 19.156 -6.953 13.336 1 79.31 118 SER A N 1
ATOM 934 C CA . SER A 1 118 ? 20.578 -6.969 12.961 1 79.31 118 SER A CA 1
ATOM 935 C C . SER A 1 118 ? 20.844 -7.977 11.852 1 79.31 118 SER A C 1
ATOM 937 O O . SER A 1 118 ? 21.906 -7.949 11.227 1 79.31 118 SER A O 1
ATOM 939 N N . LYS A 1 119 ? 19.906 -8.734 11.492 1 76.94 119 LYS A N 1
ATOM 940 C CA . LYS A 1 119 ? 20.062 -9.758 10.461 1 76.94 119 LYS A CA 1
ATOM 941 C C . LYS A 1 119 ? 20.016 -9.148 9.062 1 76.94 119 LYS A C 1
ATOM 943 O O . LYS A 1 119 ? 19.234 -8.242 8.797 1 76.94 119 LYS A O 1
ATOM 948 N N . PRO A 1 120 ? 20.938 -9.688 8.211 1 71.44 120 PRO A N 1
ATOM 949 C CA . PRO A 1 120 ? 20.891 -9.195 6.832 1 71.44 120 PRO A CA 1
ATOM 950 C C . PRO A 1 120 ? 19.594 -9.539 6.121 1 71.44 120 PRO A C 1
ATOM 952 O O . PRO A 1 120 ? 18.922 -10.516 6.473 1 71.44 120 PRO A O 1
ATOM 955 N N . SER A 1 121 ? 19.219 -8.609 5.281 1 72.19 121 SER A N 1
ATOM 956 C CA . SER A 1 121 ? 18.016 -8.836 4.496 1 72.19 121 SER A CA 1
ATOM 957 C C . SER A 1 121 ? 18.328 -8.883 3.004 1 72.19 121 SER A C 1
ATOM 959 O O . SER A 1 121 ? 18.938 -7.957 2.461 1 72.19 121 SER A O 1
ATOM 961 N N . LEU A 1 122 ? 17.938 -9.969 2.4 1 66.25 122 LEU A N 1
ATOM 962 C CA . LEU A 1 122 ? 18.156 -10.148 0.968 1 66.25 122 LEU A CA 1
ATOM 963 C C . LEU A 1 122 ? 17.344 -9.141 0.164 1 66.25 122 LEU A C 1
ATOM 965 O O . LEU A 1 122 ? 17.734 -8.766 -0.944 1 66.25 122 LEU A O 1
ATOM 969 N N . SER A 1 123 ? 16.172 -8.789 0.678 1 67.62 123 SER A N 1
ATOM 970 C CA . SER A 1 123 ? 15.289 -7.871 -0.044 1 67.62 123 SER A CA 1
ATOM 971 C C . SER A 1 123 ? 15.68 -6.418 0.214 1 67.62 123 SER A C 1
ATOM 973 O O . SER A 1 123 ? 15.156 -5.508 -0.436 1 67.62 123 SER A O 1
ATOM 975 N N . GLY A 1 124 ? 16.594 -6.195 1.104 1 81.06 124 GLY A N 1
ATOM 976 C CA . GLY A 1 124 ? 17.031 -4.859 1.476 1 81.06 124 GLY A CA 1
ATOM 977 C C . GLY A 1 124 ? 16.281 -4.297 2.668 1 81.06 124 GLY A C 1
ATOM 978 O O . GLY A 1 124 ? 15.156 -4.703 2.945 1 81.06 124 GLY A O 1
ATOM 979 N N . LYS A 1 125 ? 16.984 -3.545 3.434 1 89.5 125 LYS A N 1
ATOM 980 C CA . LYS A 1 125 ? 16.453 -2.857 4.605 1 89.5 125 LYS A CA 1
ATOM 981 C C . LYS A 1 125 ? 16.562 -1.344 4.461 1 89.5 125 LYS A C 1
ATOM 983 O O . LYS A 1 125 ? 17.469 -0.851 3.768 1 89.5 125 LYS A O 1
ATOM 988 N N . ALA A 1 126 ? 15.562 -0.703 5.078 1 93 126 ALA A N 1
ATOM 989 C CA . ALA A 1 126 ? 15.719 0.747 5.172 1 93 126 ALA A CA 1
ATOM 990 C C . ALA A 1 126 ? 16.797 1.118 6.184 1 93 126 ALA A C 1
ATOM 992 O O . ALA A 1 126 ? 16.844 0.57 7.289 1 93 126 ALA A O 1
ATOM 993 N N . ASN A 1 127 ? 17.797 1.855 5.734 1 95 127 ASN A N 1
ATOM 994 C CA . ASN A 1 127 ? 18.781 2.438 6.641 1 95 127 ASN A CA 1
ATOM 995 C C . ASN A 1 127 ? 18.219 3.676 7.344 1 95 127 ASN A C 1
ATOM 997 O O . ASN A 1 127 ? 18.312 4.785 6.816 1 95 127 ASN A O 1
ATOM 1001 N N . ILE A 1 128 ? 17.672 3.439 8.578 1 96.56 128 ILE A N 1
ATOM 1002 C CA . ILE A 1 128 ? 16.922 4.52 9.219 1 96.56 128 ILE A CA 1
ATOM 1003 C C . ILE A 1 128 ? 17.5 4.789 10.609 1 96.56 128 ILE A C 1
ATOM 1005 O O . ILE A 1 128 ? 18.141 3.922 11.203 1 96.56 128 ILE A O 1
ATOM 1009 N N . ILE A 1 129 ? 17.359 5.973 11.062 1 97.31 129 ILE A N 1
ATOM 1010 C CA . ILE A 1 129 ? 17.641 6.41 12.422 1 97.31 129 ILE A CA 1
ATOM 1011 C C . ILE A 1 129 ? 16.328 6.773 13.125 1 97.31 129 ILE A C 1
ATOM 1013 O O . ILE A 1 129 ? 15.789 7.855 12.914 1 97.31 129 ILE A O 1
ATOM 1017 N N . PRO A 1 130 ? 15.82 5.852 13.969 1 98 130 PRO A N 1
ATOM 1018 C CA . PRO A 1 130 ? 14.562 6.133 14.672 1 98 130 PRO A CA 1
ATOM 1019 C C . PRO A 1 130 ? 14.742 7.133 15.812 1 98 130 PRO A C 1
ATOM 1021 O O . PRO A 1 130 ? 15.68 7.016 16.609 1 98 130 PRO A O 1
ATOM 1024 N N . ASN A 1 131 ? 13.914 8.148 15.797 1 98.56 131 ASN A N 1
ATOM 1025 C CA . ASN A 1 131 ? 13.898 9.156 16.844 1 98.56 131 ASN A CA 1
ATOM 1026 C C . ASN A 1 131 ? 12.531 9.258 17.516 1 98.56 131 ASN A C 1
ATOM 1028 O O . ASN A 1 131 ? 11.516 9.422 16.828 1 98.56 131 ASN A O 1
ATOM 1032 N N . VAL A 1 132 ? 12.484 9.211 18.828 1 98.44 132 VAL A N 1
ATOM 1033 C CA . VAL A 1 132 ? 11.219 9.312 19.547 1 98.44 132 VAL A CA 1
ATOM 1034 C C . VAL A 1 132 ? 10.898 10.781 19.812 1 98.44 132 VAL A C 1
ATOM 1036 O O . VAL A 1 132 ? 11.75 11.539 20.281 1 98.44 132 VAL A O 1
ATOM 1039 N N . ILE A 1 133 ? 9.695 11.109 19.484 1 98.38 133 ILE A N 1
ATOM 1040 C CA . ILE A 1 133 ? 9.195 12.469 19.656 1 98.38 133 ILE A CA 1
ATOM 1041 C C . ILE A 1 133 ? 8.586 12.617 21.047 1 98.38 133 ILE A C 1
ATOM 1043 O O . ILE A 1 133 ? 7.887 11.727 21.516 1 98.38 133 ILE A O 1
ATOM 1047 N N . ARG A 1 134 ? 8.891 13.766 21.672 1 97.88 134 ARG A N 1
ATOM 1048 C CA . ARG A 1 134 ? 8.172 14.211 22.859 1 97.88 134 ARG A CA 1
ATOM 1049 C C . ARG A 1 134 ? 7.234 15.367 22.547 1 97.88 134 ARG A C 1
ATOM 1051 O O . ARG A 1 134 ? 7.59 16.266 21.781 1 97.88 134 ARG A O 1
ATOM 1058 N N . ASP A 1 135 ? 6.082 15.266 23.109 1 98.25 135 ASP A N 1
ATOM 1059 C CA . ASP A 1 135 ? 5.066 16.281 22.859 1 98.25 135 ASP A CA 1
ATOM 1060 C C . ASP A 1 135 ? 5.625 17.688 23.094 1 98.25 135 ASP A C 1
ATOM 1062 O O . ASP A 1 135 ? 6.285 17.938 24.109 1 98.25 135 ASP A O 1
ATOM 1066 N N . PHE A 1 136 ? 5.449 18.562 22.203 1 98.56 136 PHE A N 1
ATOM 1067 C CA . PHE A 1 136 ? 5.746 19.984 22.234 1 98.56 136 PHE A CA 1
ATOM 1068 C C . PHE A 1 136 ? 7.25 20.234 22.219 1 98.56 136 PHE A C 1
ATOM 1070 O O . PHE A 1 136 ? 7.699 21.375 22.078 1 98.56 136 PHE A O 1
ATOM 1077 N N . GLU A 1 137 ? 8.094 19.172 22.391 1 98.44 137 GLU A N 1
ATOM 1078 C CA . GLU A 1 137 ? 9.547 19.359 22.344 1 98.44 137 GLU A CA 1
ATOM 1079 C C . GLU A 1 137 ? 10.031 19.547 20.906 1 98.44 137 GLU A C 1
ATOM 1081 O O . GLU A 1 137 ? 9.867 18.656 20.078 1 98.44 137 GLU A O 1
ATOM 1086 N N . PRO A 1 138 ? 10.617 20.656 20.656 1 98.5 138 PRO A N 1
ATOM 1087 C CA . PRO A 1 138 ? 11.055 20.922 19.281 1 98.5 138 PRO A CA 1
ATOM 1088 C C . PRO A 1 138 ? 12.086 19.906 18.781 1 98.5 138 PRO A C 1
ATOM 1090 O O . PRO A 1 138 ? 12.953 19.484 19.547 1 98.5 138 PRO A O 1
ATOM 1093 N N . ILE A 1 139 ? 11.945 19.516 17.547 1 98.25 139 ILE A N 1
ATOM 1094 C CA . ILE A 1 139 ? 12.922 18.734 16.781 1 98.25 139 ILE A CA 1
ATOM 1095 C C . ILE A 1 139 ? 13.758 19.656 15.914 1 98.25 139 ILE A C 1
ATOM 1097 O O . ILE A 1 139 ? 13.219 20.531 15.227 1 98.25 139 ILE A O 1
ATOM 1101 N N . PHE A 1 140 ? 15.031 19.469 16.062 1 97.88 140 PHE A N 1
ATOM 1102 C CA . PHE A 1 140 ? 15.914 20.25 15.195 1 97.88 140 PHE A CA 1
ATOM 1103 C C . PHE A 1 140 ? 16.609 19.359 14.18 1 97.88 140 PHE A C 1
ATOM 1105 O O . PHE A 1 140 ? 17.281 18.391 14.547 1 97.88 140 PHE A O 1
ATOM 1112 N N . PHE A 1 141 ? 16.391 19.578 12.953 1 97.25 141 PHE A N 1
ATOM 1113 C CA . PHE A 1 141 ? 17.109 18.953 11.844 1 97.25 141 PHE A CA 1
ATOM 1114 C C . PHE A 1 141 ? 17.859 20 11.023 1 97.25 141 PHE A C 1
ATOM 1116 O O . PHE A 1 141 ? 17.25 20.75 10.266 1 97.25 141 PHE A O 1
ATOM 1123 N N . LYS A 1 142 ? 19.156 20 11.242 1 95.5 142 LYS A N 1
ATOM 1124 C CA . LYS A 1 142 ? 19.953 21.125 10.742 1 95.5 142 LYS A CA 1
ATOM 1125 C C . LYS A 1 142 ? 19.391 22.453 11.234 1 95.5 142 LYS A C 1
ATOM 1127 O O . LYS A 1 142 ? 19.203 22.656 12.43 1 95.5 142 LYS A O 1
ATOM 1132 N N . ASP A 1 143 ? 18.938 23.328 10.344 1 94.62 143 ASP A N 1
ATOM 1133 C CA . ASP A 1 143 ? 18.422 24.641 10.75 1 94.62 143 ASP A CA 1
ATOM 1134 C C . ASP A 1 143 ? 16.906 24.641 10.789 1 94.62 143 ASP A C 1
ATOM 1136 O O . ASP A 1 143 ? 16.281 25.688 11.008 1 94.62 143 ASP A O 1
ATOM 1140 N N . LEU A 1 144 ? 16.344 23.516 10.602 1 97.12 144 LEU A N 1
ATOM 1141 C CA . LEU A 1 144 ? 14.883 23.422 10.578 1 97.12 144 LEU A CA 1
ATOM 1142 C C . LEU A 1 144 ? 14.336 23.078 11.961 1 97.12 144 LEU A C 1
ATOM 1144 O O . LEU A 1 144 ? 14.766 22.109 12.578 1 97.12 144 LEU A O 1
ATOM 1148 N N . LYS A 1 145 ? 13.469 23.922 12.414 1 98.31 145 LYS A N 1
ATOM 1149 C CA . LYS A 1 145 ? 12.766 23.672 13.672 1 98.31 145 LYS A CA 1
ATOM 1150 C C . LYS A 1 145 ? 11.367 23.125 13.414 1 98.31 145 LYS A C 1
ATOM 1152 O O . LYS A 1 145 ? 10.594 23.703 12.656 1 98.31 145 LYS A O 1
ATOM 1157 N N . ILE A 1 146 ? 11.023 22 14.008 1 98.75 146 ILE A N 1
ATOM 1158 C CA . ILE A 1 146 ? 9.719 21.359 13.898 1 98.75 146 ILE A CA 1
ATOM 1159 C C . ILE A 1 146 ? 9.133 21.141 15.297 1 98.75 146 ILE A C 1
ATOM 1161 O O . ILE A 1 146 ? 9.805 20.625 16.188 1 98.75 146 ILE A O 1
ATOM 1165 N N . VAL A 1 147 ? 7.922 21.516 15.484 1 98.88 147 VAL A N 1
ATOM 1166 C CA . VAL A 1 147 ? 7.289 21.297 16.781 1 98.88 147 VAL A CA 1
ATOM 1167 C C . VAL A 1 147 ? 6.148 20.297 16.641 1 98.88 147 VAL A C 1
ATOM 1169 O O . VAL A 1 147 ? 5.18 20.547 15.914 1 98.88 147 VAL A O 1
ATOM 1172 N N . PRO A 1 148 ? 6.316 19.141 17.281 1 98.88 148 PRO A N 1
ATOM 1173 C CA . PRO A 1 148 ? 5.184 18.203 17.312 1 98.88 148 PRO A CA 1
ATOM 1174 C C . PRO A 1 148 ? 4.047 18.688 18.219 1 98.88 148 PRO A C 1
ATOM 1176 O O . PRO A 1 148 ? 4.289 19.109 19.359 1 98.88 148 PRO A O 1
ATOM 1179 N N . ILE A 1 149 ? 2.838 18.641 17.703 1 98.81 149 ILE A N 1
ATOM 1180 C CA . ILE A 1 149 ? 1.653 19.125 18.391 1 98.81 149 ILE A CA 1
ATOM 1181 C C . ILE A 1 149 ? 0.703 17.969 18.672 1 98.81 149 ILE A C 1
ATOM 1183 O O . ILE A 1 149 ? 0.066 17.438 17.75 1 98.81 149 ILE A O 1
ATOM 1187 N N . PRO A 1 150 ? 0.554 17.531 19.938 1 98.75 150 PRO A N 1
ATOM 1188 C CA . PRO A 1 150 ? -0.375 16.438 20.234 1 98.75 150 PRO A CA 1
ATOM 1189 C C . PRO A 1 150 ? -1.833 16.812 19.984 1 98.75 150 PRO A C 1
ATOM 1191 O O . PRO A 1 150 ? -2.25 17.922 20.328 1 98.75 150 PRO A O 1
ATOM 1194 N N . LEU A 1 151 ? -2.551 15.938 19.375 1 98.75 151 LEU A N 1
ATOM 1195 C CA . LEU A 1 151 ? -3.977 16.047 19.078 1 98.75 151 LEU A CA 1
ATOM 1196 C C . LEU A 1 151 ? -4.723 14.805 19.562 1 98.75 151 LEU A C 1
ATOM 1198 O O . LEU A 1 151 ? -4.109 13.766 19.828 1 98.75 151 LEU A O 1
ATOM 1202 N N . ILE A 1 152 ? -6.055 14.945 19.703 1 98.44 152 ILE A N 1
ATOM 1203 C CA . ILE A 1 152 ? -6.863 13.797 20.094 1 98.44 152 ILE A CA 1
ATOM 1204 C C . ILE A 1 152 ? -7.531 13.188 18.875 1 98.44 152 ILE A C 1
ATOM 1206 O O . ILE A 1 152 ? -8.242 13.867 18.141 1 98.44 152 ILE A O 1
ATOM 1210 N N . HIS A 1 153 ? -7.297 11.914 18.578 1 97.44 153 HIS A N 1
ATOM 1211 C CA . HIS A 1 153 ? -7.848 11.141 17.469 1 97.44 153 HIS A CA 1
ATOM 1212 C C . HIS A 1 153 ? -8.555 9.883 17.969 1 97.44 153 HIS A C 1
ATOM 1214 O O . HIS A 1 153 ? -8.008 8.781 17.875 1 97.44 153 HIS A O 1
ATOM 1220 N N . GLY A 1 154 ? -9.82 10.117 18.359 1 93.38 154 GLY A N 1
ATOM 1221 C CA . GLY A 1 154 ? -10.516 9.008 19 1 93.38 154 GLY A CA 1
ATOM 1222 C C . GLY A 1 154 ? -9.883 8.586 20.312 1 93.38 154 GLY A C 1
ATOM 1223 O O . GLY A 1 154 ? -9.789 9.383 21.234 1 93.38 154 GLY A O 1
ATOM 1224 N N . GLU A 1 155 ? -9.32 7.383 20.328 1 91.25 155 GLU A N 1
ATOM 1225 C CA . GLU A 1 155 ? -8.789 6.832 21.562 1 91.25 155 GLU A CA 1
ATOM 1226 C C . GLU A 1 155 ? -7.273 6.992 21.641 1 91.25 155 GLU A C 1
ATOM 1228 O O . GLU A 1 155 ? -6.641 6.57 22.609 1 91.25 155 GLU A O 1
ATOM 1233 N N . ILE A 1 156 ? -6.75 7.617 20.609 1 94.75 156 ILE A N 1
ATOM 1234 C CA . ILE A 1 156 ? -5.297 7.738 20.625 1 94.75 156 ILE A CA 1
ATOM 1235 C C . ILE A 1 156 ? -4.895 9.195 20.422 1 94.75 156 ILE A C 1
ATOM 1237 O O . ILE A 1 156 ? -5.75 10.055 20.172 1 94.75 156 ILE A O 1
ATOM 1241 N N . VAL A 1 157 ? -3.629 9.422 20.625 1 97.38 157 VAL A N 1
ATOM 1242 C CA . VAL A 1 157 ? -3.031 10.727 20.359 1 97.38 157 VAL A CA 1
ATOM 1243 C C . VAL A 1 157 ? -2.338 10.711 19 1 97.38 157 VAL A C 1
ATOM 1245 O O . VAL A 1 157 ? -1.528 9.82 18.719 1 97.38 157 VAL A O 1
ATOM 1248 N N . SER A 1 158 ? -2.738 11.523 18.125 1 98.25 158 SER A N 1
ATOM 1249 C CA . SER A 1 158 ? -1.982 11.789 16.906 1 98.25 158 SER A CA 1
ATOM 1250 C C . SER A 1 158 ? -1.129 13.047 17.047 1 98.25 158 SER A C 1
ATOM 1252 O O . SER A 1 158 ? -1.342 13.852 17.953 1 98.25 158 SER A O 1
ATOM 1254 N N . LEU A 1 159 ? -0.179 13.156 16.219 1 98.75 159 LEU A N 1
ATOM 1255 C CA . LEU A 1 159 ? 0.672 14.336 16.234 1 98.75 159 LEU A CA 1
ATOM 1256 C C . LEU A 1 159 ? 0.41 15.211 15 1 98.75 159 LEU A C 1
ATOM 1258 O O . LEU A 1 159 ? 0.389 14.711 13.875 1 98.75 159 LEU A O 1
ATOM 1262 N N . GLY A 1 160 ? 0.144 16.484 15.188 1 98.81 160 GLY A N 1
ATOM 1263 C CA . GLY A 1 160 ? 0.369 17.5 14.18 1 98.81 160 GLY A CA 1
ATOM 1264 C C . GLY A 1 160 ? 1.773 18.078 14.211 1 98.81 160 GLY A C 1
ATOM 1265 O O . GLY A 1 160 ? 2.543 17.797 15.133 1 98.81 160 GLY A O 1
ATOM 1266 N N . TYR A 1 161 ? 2.098 18.875 13.203 1 98.94 161 TYR A N 1
ATOM 1267 C CA . TYR A 1 161 ? 3.436 19.453 13.141 1 98.94 161 TYR A CA 1
ATOM 1268 C C . TYR A 1 161 ? 3.375 20.938 12.766 1 98.94 161 TYR A C 1
ATOM 1270 O O . TYR A 1 161 ? 2.658 21.312 11.836 1 98.94 161 TYR A O 1
ATOM 1278 N N . ARG A 1 162 ? 4.059 21.719 13.484 1 98.81 162 ARG A N 1
ATOM 1279 C CA . ARG A 1 162 ? 4.305 23.125 13.133 1 98.81 162 ARG A CA 1
ATOM 1280 C C . ARG A 1 162 ? 5.691 23.281 12.516 1 98.81 162 ARG A C 1
ATOM 1282 O O . ARG A 1 162 ? 6.695 22.875 13.109 1 98.81 162 ARG A O 1
ATOM 1289 N N . ILE A 1 163 ? 5.797 23.766 11.398 1 98.19 163 ILE A N 1
ATOM 1290 C CA . ILE A 1 163 ? 7.02 24.078 10.664 1 98.19 163 ILE A CA 1
ATOM 1291 C C . ILE A 1 163 ? 6.969 25.516 10.156 1 98.19 163 ILE A C 1
ATOM 1293 O O . ILE A 1 163 ? 6.32 25.797 9.141 1 98.19 163 ILE A O 1
ATOM 1297 N N . GLY A 1 164 ? 7.711 26.422 10.812 1 96.56 164 GLY A N 1
ATOM 1298 C CA . GLY A 1 164 ? 7.508 27.828 10.539 1 96.56 164 GLY A CA 1
ATOM 1299 C C . GLY A 1 164 ? 6.082 28.281 10.773 1 96.56 164 GLY A C 1
ATOM 1300 O O . GLY A 1 164 ? 5.535 28.094 11.859 1 96.56 164 GLY A O 1
ATOM 1301 N N . ASN A 1 165 ? 5.488 28.859 9.797 1 97.56 165 ASN A N 1
ATOM 1302 C CA . ASN A 1 165 ? 4.117 29.344 9.938 1 97.56 165 ASN A CA 1
ATOM 1303 C C . ASN A 1 165 ? 3.121 28.406 9.25 1 97.56 165 ASN A C 1
ATOM 1305 O O . ASN A 1 165 ? 2.033 28.844 8.859 1 97.56 165 ASN A O 1
ATOM 1309 N N . LEU A 1 166 ? 3.518 27.156 9.062 1 98.38 166 LEU A N 1
ATOM 1310 C CA . LEU A 1 166 ? 2.662 26.078 8.578 1 98.38 166 LEU A CA 1
ATOM 1311 C C . LEU A 1 166 ? 2.324 25.109 9.711 1 98.38 166 LEU A C 1
ATOM 1313 O O . LEU A 1 166 ? 3.197 24.734 10.5 1 98.38 166 LEU A O 1
ATOM 1317 N N . ALA A 1 167 ? 1.122 24.781 9.828 1 98.88 167 ALA A N 1
ATOM 1318 C CA . ALA A 1 167 ? 0.725 23.688 10.703 1 98.88 167 ALA A CA 1
ATOM 1319 C C . ALA A 1 167 ? -0.027 22.609 9.922 1 98.88 167 ALA A C 1
ATOM 1321 O O . ALA A 1 167 ? -0.927 22.922 9.141 1 98.88 167 ALA A O 1
ATOM 1322 N N . TYR A 1 168 ? 0.372 21.375 10.055 1 98.88 168 TYR A N 1
ATOM 1323 C CA . TYR A 1 168 ? -0.269 20.203 9.461 1 98.88 168 TYR A CA 1
ATOM 1324 C C . TYR A 1 168 ? -0.944 19.344 10.531 1 98.88 168 TYR A C 1
ATOM 1326 O O . TYR A 1 168 ? -0.269 18.703 11.336 1 98.88 168 TYR A O 1
ATOM 1334 N N . LEU A 1 169 ? -2.262 19.359 10.602 1 98.81 169 LEU A N 1
ATOM 1335 C CA . LEU A 1 169 ? -3.055 18.656 11.602 1 98.81 169 LEU A CA 1
ATOM 1336 C C . LEU A 1 169 ? -4.008 17.672 10.953 1 98.81 169 LEU A C 1
ATOM 1338 O O . LEU A 1 169 ? -5.184 17.969 10.742 1 98.81 169 LEU A O 1
ATOM 1342 N N . THR A 1 170 ? -3.502 16.453 10.703 1 97.62 170 THR A N 1
ATOM 1343 C CA . THR A 1 170 ? -4.402 15.438 10.172 1 97.62 170 THR A CA 1
ATOM 1344 C C . THR A 1 170 ? -4.926 14.531 11.281 1 97.62 170 THR A C 1
ATOM 1346 O O . THR A 1 170 ? -4.391 14.547 12.398 1 97.62 170 THR A O 1
ATOM 1349 N N . ASP A 1 171 ? -6.055 13.805 11.086 1 97.88 171 ASP A N 1
ATOM 1350 C CA . ASP A 1 171 ? -6.605 12.805 12 1 97.88 171 ASP A CA 1
ATOM 1351 C C . ASP A 1 171 ? -6.816 13.398 13.391 1 97.88 171 ASP A C 1
ATOM 1353 O O . ASP A 1 171 ? -6.215 12.938 14.359 1 97.88 171 ASP A O 1
ATOM 1357 N N . VAL A 1 172 ? -7.664 14.367 13.508 1 98.31 172 VAL A N 1
ATOM 1358 C CA . VAL A 1 172 ? -7.926 15.078 14.758 1 98.31 172 VAL A CA 1
ATOM 1359 C C . VAL A 1 172 ? -9.43 15.133 15.016 1 98.31 172 VAL A C 1
ATOM 1361 O O . VAL A 1 172 ? -10.211 15.398 14.102 1 98.31 172 VAL A O 1
ATOM 1364 N N . LYS A 1 173 ? -9.773 14.82 16.203 1 98.19 173 LYS A N 1
ATOM 1365 C CA . LYS A 1 173 ? -11.141 15.016 16.688 1 98.19 173 LYS A CA 1
ATOM 1366 C C . LYS A 1 173 ? -11.25 16.266 17.547 1 98.19 173 LYS A C 1
ATOM 1368 O O . LYS A 1 173 ? -12.25 16.984 17.484 1 98.19 173 LYS A O 1
ATOM 1373 N N . SER A 1 174 ? -10.242 16.516 18.328 1 98.31 174 SER A N 1
ATOM 1374 C CA . SER A 1 174 ? -10.203 17.719 19.156 1 98.31 174 SER A CA 1
ATOM 1375 C C . SER A 1 174 ? -8.766 18.172 19.406 1 98.31 174 SER A C 1
ATOM 1377 O O . SER A 1 174 ? -7.84 17.359 19.359 1 98.31 174 SER A O 1
ATOM 1379 N N . ILE A 1 175 ? -8.617 19.438 19.609 1 98.81 175 ILE A N 1
ATOM 1380 C CA . ILE A 1 175 ? -7.324 20.062 19.875 1 98.81 175 ILE A CA 1
ATOM 1381 C C . ILE A 1 175 ? -7.219 20.422 21.359 1 98.81 175 ILE A C 1
ATOM 1383 O O . ILE A 1 175 ? -7.996 21.234 21.859 1 98.81 175 ILE A O 1
ATOM 1387 N N . PRO A 1 176 ? -6.262 19.781 22.031 1 98.5 176 PRO A N 1
ATOM 1388 C CA . PRO A 1 176 ? -6.074 20.141 23.438 1 98.5 176 PRO A CA 1
ATOM 1389 C C . PRO A 1 176 ? -5.734 21.625 23.609 1 98.5 176 PRO A C 1
ATOM 1391 O O . PRO A 1 176 ? -5.043 22.203 22.781 1 98.5 176 PRO A O 1
ATOM 1394 N N . GLU A 1 177 ? -6.121 22.156 24.75 1 98.31 177 GLU A N 1
ATOM 1395 C CA . GLU A 1 177 ? -5.949 23.578 25.031 1 98.31 177 GLU A CA 1
ATOM 1396 C C . GLU A 1 177 ? -4.492 24.016 24.844 1 98.31 177 GLU A C 1
ATOM 1398 O O . GLU A 1 177 ? -4.211 25.047 24.234 1 98.31 177 GLU A O 1
ATOM 1403 N N . GLU A 1 178 ? -3.59 23.203 25.359 1 98.38 178 GLU A N 1
ATOM 1404 C CA . GLU A 1 178 ? -2.168 23.531 25.297 1 98.38 178 GLU A CA 1
ATOM 1405 C C . GLU A 1 178 ? -1.676 23.594 23.859 1 98.38 178 GLU A C 1
ATOM 1407 O O . GLU A 1 178 ? -0.765 24.359 23.547 1 98.38 178 GLU A O 1
ATOM 1412 N N . SER A 1 179 ? -2.252 22.812 23 1 98.69 179 SER A N 1
ATOM 1413 C CA . SER A 1 179 ? -1.827 22.734 21.609 1 98.69 179 SER A CA 1
ATOM 1414 C C . SER A 1 179 ? -2.111 24.031 20.875 1 98.69 179 SER A C 1
ATOM 1416 O O . SER A 1 179 ? -1.384 24.406 19.938 1 98.69 179 SER A O 1
ATOM 1418 N N . TYR A 1 180 ? -3.113 24.812 21.281 1 98.69 180 TYR A N 1
ATOM 1419 C CA . TYR A 1 180 ? -3.467 26.062 20.625 1 98.69 180 TYR A CA 1
ATOM 1420 C C . TYR A 1 180 ? -2.334 27.078 20.719 1 98.69 180 TYR A C 1
ATOM 1422 O O . TYR A 1 180 ? -2.189 27.953 19.859 1 98.69 180 TYR A O 1
ATOM 1430 N N . ASN A 1 181 ? -1.537 26.969 21.75 1 98.19 181 ASN A N 1
ATOM 1431 C CA . ASN A 1 181 ? -0.423 27.891 21.953 1 98.19 181 ASN A CA 1
ATOM 1432 C C . ASN A 1 181 ? 0.581 27.812 20.812 1 98.19 181 ASN A C 1
ATOM 1434 O O . ASN A 1 181 ? 1.335 28.766 20.578 1 98.19 181 ASN A O 1
ATOM 1438 N N . TYR A 1 182 ? 0.562 26.766 20.062 1 98.44 182 TYR A N 1
ATOM 1439 C CA . TYR A 1 182 ? 1.525 26.547 19 1 98.44 182 TYR A CA 1
ATOM 1440 C C . TYR A 1 182 ? 0.888 26.781 17.625 1 98.44 182 TYR A C 1
ATOM 1442 O O . TYR A 1 182 ? 1.525 26.578 16.594 1 98.44 182 TYR A O 1
ATOM 1450 N N . LEU A 1 183 ? -0.35 27.188 17.625 1 98.75 183 LEU A N 1
ATOM 1451 C CA . LEU A 1 183 ? -1.09 27.328 16.375 1 98.75 183 LEU A CA 1
ATOM 1452 C C . LEU A 1 183 ? -1.449 28.797 16.125 1 98.75 183 LEU A C 1
ATOM 1454 O O . LEU A 1 183 ? -2.455 29.094 15.477 1 98.75 183 LEU A O 1
ATOM 1458 N N . LYS A 1 184 ? -0.651 29.672 16.625 1 98.31 184 LYS A N 1
ATOM 1459 C CA . LYS A 1 184 ? -0.872 31.109 16.453 1 98.31 184 LYS A CA 1
ATOM 1460 C C . LYS A 1 184 ? -0.099 31.656 15.25 1 98.31 184 LYS A C 1
ATOM 1462 O O . LYS A 1 184 ? 0.96 31.125 14.898 1 98.31 184 LYS A O 1
ATOM 1467 N N . ASN A 1 185 ? -0.648 32.688 14.586 1 98.19 185 ASN A N 1
ATOM 1468 C CA . ASN A 1 185 ? 0.013 33.438 13.516 1 98.19 185 ASN A CA 1
ATOM 1469 C C . ASN A 1 185 ? 0.432 32.5 12.375 1 98.19 185 ASN A C 1
ATOM 1471 O O . ASN A 1 185 ? 1.58 32.562 11.93 1 98.19 185 ASN A O 1
ATOM 1475 N N . LEU A 1 186 ? -0.478 31.672 11.93 1 98.5 186 LEU A N 1
ATOM 1476 C CA . LEU A 1 186 ? -0.213 30.734 10.844 1 98.5 186 LEU A CA 1
ATOM 1477 C C . LEU A 1 186 ? -0.514 31.375 9.492 1 98.5 186 LEU A C 1
ATOM 1479 O O . LEU A 1 186 ? -1.55 32.031 9.328 1 98.5 186 LEU A O 1
ATOM 1483 N N . ASP A 1 187 ? 0.457 31.25 8.57 1 98.44 187 ASP A N 1
ATOM 1484 C CA . ASP A 1 187 ? 0.169 31.562 7.172 1 98.44 187 ASP A CA 1
ATOM 1485 C C . ASP A 1 187 ? -0.706 30.5 6.531 1 98.44 187 ASP A C 1
ATOM 1487 O O . ASP A 1 187 ? -1.59 30.812 5.727 1 98.44 187 ASP A O 1
ATOM 1491 N N . LEU A 1 188 ? -0.463 29.234 6.926 1 98.62 188 LEU A N 1
ATOM 1492 C CA . LEU A 1 188 ? -1.133 28.078 6.316 1 98.62 188 LEU A CA 1
ATOM 1493 C C . LEU A 1 188 ? -1.488 27.047 7.371 1 98.62 188 LEU A C 1
ATOM 1495 O O . LEU A 1 188 ? -0.613 26.562 8.094 1 98.62 188 LEU A O 1
ATOM 1499 N N . LEU A 1 189 ? -2.727 26.75 7.469 1 98.88 189 LEU A N 1
ATOM 1500 C CA . LEU A 1 189 ? -3.213 25.641 8.297 1 98.88 189 LEU A CA 1
ATOM 1501 C C . LEU A 1 189 ? -3.797 24.531 7.43 1 98.88 189 LEU A C 1
ATOM 1503 O O . LEU A 1 189 ? -4.715 24.766 6.645 1 98.88 189 LEU A O 1
ATOM 1507 N N . ILE A 1 190 ? -3.221 23.375 7.449 1 98.94 190 ILE A N 1
ATOM 1508 C CA . ILE A 1 190 ? -3.801 22.156 6.875 1 98.94 190 ILE A CA 1
ATOM 1509 C C . ILE A 1 190 ? -4.445 21.328 7.98 1 98.94 190 ILE A C 1
ATOM 1511 O O . ILE A 1 190 ? -3.773 20.922 8.93 1 98.94 190 ILE A O 1
ATOM 1515 N N . ILE A 1 191 ? -5.73 21.047 7.871 1 98.94 191 ILE A N 1
ATOM 1516 C CA . ILE A 1 191 ? -6.406 20.453 9.023 1 98.94 191 ILE A CA 1
ATOM 1517 C C . ILE A 1 191 ? -7.426 19.422 8.555 1 98.94 191 ILE A C 1
ATOM 1519 O O . ILE A 1 191 ? -8.016 19.562 7.484 1 98.94 191 ILE A O 1
ATOM 1523 N N . ASP A 1 192 ? -7.586 18.406 9.352 1 98.31 192 ASP A N 1
ATOM 1524 C CA . ASP A 1 192 ? -8.539 17.312 9.195 1 98.31 192 ASP A CA 1
ATOM 1525 C C . ASP A 1 192 ? -9.961 17.844 9.047 1 98.31 192 ASP A C 1
ATOM 1527 O O . ASP A 1 192 ? -10.414 18.672 9.844 1 98.31 192 ASP A O 1
ATOM 1531 N N . ALA A 1 193 ? -10.664 17.484 8.047 1 98.75 193 ALA A N 1
ATOM 1532 C CA . ALA A 1 193 ? -12.102 17.672 7.824 1 98.75 193 ALA A CA 1
ATOM 1533 C C . ALA A 1 193 ? -12.68 16.516 7.02 1 98.75 193 ALA A C 1
ATOM 1535 O O . ALA A 1 193 ? -12.758 16.578 5.789 1 98.75 193 ALA A O 1
ATOM 1536 N N . ILE A 1 194 ? -13.211 15.578 7.625 1 98.5 194 ILE A N 1
ATOM 1537 C CA . ILE A 1 194 ? -13.383 14.25 7.039 1 98.5 194 ILE A CA 1
ATOM 1538 C C . ILE A 1 194 ? -14.633 14.234 6.164 1 98.5 194 ILE A C 1
ATOM 1540 O O . ILE A 1 194 ? -14.617 13.672 5.066 1 98.5 194 ILE A O 1
ATOM 1544 N N . ARG A 1 195 ? -15.734 14.828 6.68 1 98.56 195 ARG A N 1
ATOM 1545 C CA . ARG A 1 195 ? -17.016 14.773 5.992 1 98.56 195 ARG A CA 1
ATOM 1546 C C . ARG A 1 195 ? -18.031 15.727 6.633 1 98.56 195 ARG A C 1
ATOM 1548 O O . ARG A 1 195 ? -17.672 16.516 7.508 1 98.56 195 ARG A O 1
ATOM 1555 N N . ILE A 1 196 ? -19.25 15.672 6.129 1 98.56 196 ILE A N 1
ATOM 1556 C CA . ILE A 1 196 ? -20.266 16.578 6.617 1 98.56 196 ILE A CA 1
ATOM 1557 C C . ILE A 1 196 ? -20.812 16.078 7.957 1 98.56 196 ILE A C 1
ATOM 1559 O O . ILE A 1 196 ? -20.875 16.844 8.93 1 98.56 196 ILE A O 1
ATOM 1563 N N . LYS A 1 197 ? -21.078 14.773 8.086 1 98.06 197 LYS A N 1
ATOM 1564 C CA . LYS A 1 197 ? -21.656 14.188 9.297 1 98.06 197 LYS A CA 1
ATOM 1565 C C . LYS A 1 197 ? -20.609 14.055 10.391 1 98.06 197 LYS A C 1
ATOM 1567 O O . LYS A 1 197 ? -19.422 13.859 10.109 1 98.06 197 LYS A O 1
ATOM 1572 N N . PRO A 1 198 ? -21.094 14.18 11.617 1 97.44 198 PRO A N 1
ATOM 1573 C CA . PRO A 1 198 ? -20.141 14 12.711 1 97.44 198 PRO A CA 1
ATOM 1574 C C . PRO A 1 198 ? -19.438 12.641 12.664 1 97.44 198 PRO A C 1
ATOM 1576 O O . PRO A 1 198 ? -19.984 11.672 12.141 1 97.44 198 PRO A O 1
ATOM 1579 N N . HIS A 1 199 ? -18.281 12.617 13.172 1 96.75 199 HIS A N 1
ATOM 1580 C CA . HIS A 1 199 ? -17.453 11.43 13.281 1 96.75 199 HIS A CA 1
ATOM 1581 C C . HIS A 1 199 ? -16.828 11.32 14.664 1 96.75 199 HIS A C 1
ATOM 1583 O O . HIS A 1 199 ? -16.422 12.328 15.25 1 96.75 199 HIS A O 1
ATOM 1589 N N . PRO A 1 200 ? -16.688 10.164 15.195 1 95.19 200 PRO A N 1
ATOM 1590 C CA . PRO A 1 200 ? -16.188 10.023 16.562 1 95.19 200 PRO A CA 1
ATOM 1591 C C . PRO A 1 200 ? -14.695 10.336 16.688 1 95.19 200 PRO A C 1
ATOM 1593 O O . PRO A 1 200 ? -14.227 10.703 17.766 1 95.19 200 PRO A O 1
ATOM 1596 N N . ALA A 1 201 ? -13.961 10.234 15.578 1 97.06 201 ALA A N 1
ATOM 1597 C CA . ALA A 1 201 ? -12.508 10.305 15.711 1 97.06 201 ALA A CA 1
ATOM 1598 C C . ALA A 1 201 ? -11.938 11.414 14.836 1 97.06 201 ALA A C 1
ATOM 1600 O O . ALA A 1 201 ? -10.727 11.672 14.867 1 97.06 201 ALA A O 1
ATOM 1601 N N . HIS A 1 202 ? -12.75 12.055 14.055 1 98.31 202 HIS A N 1
ATOM 1602 C CA . HIS A 1 202 ? -12.297 13.102 13.141 1 98.31 202 HIS A CA 1
ATOM 1603 C C . HIS A 1 202 ? -13.18 14.336 13.227 1 98.31 202 HIS A C 1
ATOM 1605 O O . HIS A 1 202 ? -14.352 14.242 13.594 1 98.31 202 HIS A O 1
ATOM 1611 N N . LEU A 1 203 ? -12.617 15.5 12.867 1 98.75 203 LEU A N 1
ATOM 1612 C CA . LEU A 1 203 ? -13.422 16.703 12.672 1 98.75 203 LEU A CA 1
ATOM 1613 C C . LEU A 1 203 ? -14.305 16.578 11.43 1 98.75 203 LEU A C 1
ATOM 1615 O O . LEU A 1 203 ? -13.828 16.172 10.367 1 98.75 203 LEU A O 1
ATOM 1619 N N . ASN A 1 204 ? -15.555 16.828 11.625 1 98.69 204 ASN A N 1
ATOM 1620 C CA . ASN A 1 204 ? -16.375 17.031 10.438 1 98.69 204 ASN A CA 1
ATOM 1621 C C . ASN A 1 204 ? -16.234 18.453 9.898 1 98.69 204 ASN A C 1
ATOM 1623 O O . ASN A 1 204 ? -15.508 19.266 10.461 1 98.69 204 ASN A O 1
ATOM 1627 N N . PHE A 1 205 ? -16.875 18.844 8.836 1 98.69 205 PHE A N 1
ATOM 1628 C CA . PHE A 1 205 ? -16.672 20.125 8.18 1 98.69 205 PHE A CA 1
ATOM 1629 C C . PHE A 1 205 ? -17.016 21.281 9.117 1 98.69 205 PHE A C 1
ATOM 1631 O O . PHE A 1 205 ? -16.25 22.219 9.258 1 98.69 205 PHE A O 1
ATOM 1638 N N . SER A 1 206 ? -18.125 21.172 9.789 1 98.62 206 SER A N 1
ATOM 1639 C CA . SER A 1 206 ? -18.562 22.25 10.68 1 98.62 206 SER A CA 1
ATOM 1640 C C . SER A 1 206 ? -17.562 22.453 11.812 1 98.62 206 SER A C 1
ATOM 1642 O O . SER A 1 206 ? -17.203 23.594 12.148 1 98.62 206 SER A O 1
ATOM 1644 N N . GLU A 1 207 ? -17.141 21.391 12.406 1 98.81 207 GLU A N 1
ATOM 1645 C CA . GLU A 1 207 ? -16.156 21.453 13.477 1 98.81 207 GLU A CA 1
ATOM 1646 C C . GLU A 1 207 ? -14.836 22.031 12.977 1 98.81 207 GLU A C 1
ATOM 1648 O O . GLU A 1 207 ? -14.203 22.828 13.664 1 98.81 207 GLU A O 1
ATOM 1653 N N . ALA A 1 208 ? -14.414 21.578 11.844 1 98.88 208 ALA A N 1
ATOM 1654 C CA . ALA A 1 208 ? -13.164 22.062 11.266 1 98.88 208 ALA A CA 1
ATOM 1655 C C . ALA A 1 208 ? -13.234 23.562 11.008 1 98.88 208 ALA A C 1
ATOM 1657 O O . ALA A 1 208 ? -12.266 24.281 11.273 1 98.88 208 ALA A O 1
ATOM 1658 N N . ILE A 1 209 ? -14.352 24.031 10.484 1 98.81 209 ILE A N 1
ATOM 1659 C CA . ILE A 1 209 ? -14.539 25.453 10.227 1 98.81 209 ILE A CA 1
ATOM 1660 C C . ILE A 1 209 ? -14.422 26.234 11.539 1 98.81 209 ILE A C 1
ATOM 1662 O O . ILE A 1 209 ? -13.789 27.281 11.586 1 98.81 209 ILE A O 1
ATOM 1666 N N . CYS A 1 210 ? -15.031 25.703 12.586 1 98.69 210 CYS A N 1
ATOM 1667 C CA . CYS A 1 210 ? -14.945 26.344 13.898 1 98.69 210 CYS A CA 1
ATOM 1668 C C . CYS A 1 210 ? -13.492 26.438 14.367 1 98.69 210 CYS A C 1
ATOM 1670 O O . CYS A 1 210 ? -13.07 27.469 14.883 1 98.69 210 CYS A O 1
ATOM 1672 N N . GLU A 1 211 ? -12.781 25.375 14.172 1 98.88 211 GLU A N 1
ATOM 1673 C CA . GLU A 1 211 ? -11.375 25.375 14.57 1 98.88 211 GLU A CA 1
ATOM 1674 C C . GLU A 1 211 ? -10.57 26.391 13.758 1 98.88 211 GLU A C 1
ATOM 1676 O O . GLU A 1 211 ? -9.695 27.078 14.297 1 98.88 211 GLU A O 1
ATOM 1681 N N . VAL A 1 212 ? -10.828 26.453 12.461 1 98.81 212 VAL A N 1
ATOM 1682 C CA . VAL A 1 212 ? -10.141 27.406 11.594 1 98.81 212 VAL A CA 1
ATOM 1683 C C . VAL A 1 212 ? -10.398 28.828 12.094 1 98.81 212 VAL A C 1
ATOM 1685 O O . VAL A 1 212 ? -9.469 29.641 12.164 1 98.81 212 VAL A O 1
ATOM 1688 N N . LYS A 1 213 ? -11.641 29.141 12.422 1 98.5 213 LYS A N 1
ATOM 1689 C CA . LYS A 1 213 ? -11.984 30.469 12.922 1 98.5 213 LYS A CA 1
ATOM 1690 C C . LYS A 1 213 ? -11.258 30.766 14.227 1 98.5 213 LYS A C 1
ATOM 1692 O O . LYS A 1 213 ? -10.789 31.891 14.438 1 98.5 213 LYS A O 1
ATOM 1697 N N . LYS A 1 214 ? -11.188 29.766 15.078 1 98.56 214 LYS A N 1
ATOM 1698 C CA . LYS A 1 214 ? -10.531 29.922 16.375 1 98.56 214 LYS A CA 1
ATOM 1699 C C . LYS A 1 214 ? -9.039 30.156 16.203 1 98.56 214 LYS A C 1
ATOM 1701 O O . LYS A 1 214 ? -8.469 31.047 16.859 1 98.56 214 LYS A O 1
ATOM 1706 N N . ILE A 1 215 ? -8.391 29.422 15.305 1 98.75 215 ILE A N 1
ATOM 1707 C CA . ILE A 1 215 ? -6.949 29.484 15.094 1 98.75 215 ILE A CA 1
ATOM 1708 C C . ILE A 1 215 ? -6.602 30.719 14.266 1 98.75 215 ILE A C 1
ATOM 1710 O O . ILE A 1 215 ? -5.539 31.312 14.438 1 98.75 215 ILE A O 1
ATOM 1714 N N . ASN A 1 216 ? -7.441 31.109 13.375 1 98.62 216 ASN A N 1
ATOM 1715 C CA . ASN A 1 216 ? -7.383 32.312 12.562 1 98.62 216 ASN A CA 1
ATOM 1716 C C . ASN A 1 216 ? -6.129 32.344 11.688 1 98.62 216 ASN A C 1
ATOM 1718 O O . ASN A 1 216 ? -5.355 33.312 11.742 1 98.62 216 ASN A O 1
ATOM 1722 N N . PRO A 1 217 ? -5.871 31.297 10.875 1 98.75 217 PRO A N 1
ATOM 1723 C CA . PRO A 1 217 ? -4.773 31.344 9.906 1 98.75 217 PRO A CA 1
ATOM 1724 C C . PRO A 1 217 ? -5.078 32.25 8.711 1 98.75 217 PRO A C 1
ATOM 1726 O O . PRO A 1 217 ? -6.227 32.625 8.508 1 98.75 217 PRO A O 1
ATOM 1729 N N . LYS A 1 218 ? -4.012 32.594 7.926 1 98.56 218 LYS A N 1
ATOM 1730 C CA . LYS A 1 218 ? -4.27 33.344 6.703 1 98.56 218 LYS A CA 1
ATOM 1731 C C . LYS A 1 218 ? -5.035 32.5 5.688 1 98.56 218 LYS A C 1
ATOM 1733 O O . LYS A 1 218 ? -5.98 33 5.062 1 98.56 218 LYS A O 1
ATOM 1738 N N . ILE A 1 219 ? -4.605 31.266 5.449 1 98.5 219 ILE A N 1
ATOM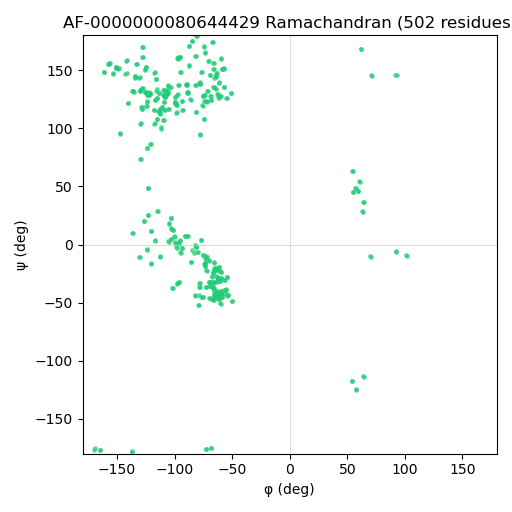 1739 C CA . ILE A 1 219 ? -5.23 30.328 4.523 1 98.5 219 ILE A CA 1
ATOM 1740 C C . ILE A 1 219 ? -5.344 28.953 5.172 1 98.5 219 ILE A C 1
ATOM 1742 O O . ILE A 1 219 ? -4.484 28.562 5.969 1 98.5 219 ILE A O 1
ATOM 1746 N N . SER A 1 220 ? -6.402 28.219 4.879 1 98.75 220 SER A N 1
ATOM 1747 C CA . SER A 1 220 ? -6.574 26.875 5.406 1 98.75 220 SER A CA 1
ATOM 1748 C C . SER A 1 220 ? -6.922 25.891 4.301 1 98.75 220 SER A C 1
ATOM 1750 O O . SER A 1 220 ? -7.637 26.234 3.355 1 98.75 220 SER A O 1
ATOM 1752 N N . TYR A 1 221 ? -6.43 24.688 4.391 1 98.94 221 TYR A N 1
ATOM 1753 C CA . TYR A 1 221 ? -6.82 23.562 3.531 1 98.94 221 TYR A CA 1
ATOM 1754 C C . TYR A 1 221 ? -7.371 22.406 4.355 1 98.94 221 TYR A C 1
ATOM 1756 O O . TYR A 1 221 ? -6.766 22 5.348 1 98.94 221 TYR A O 1
ATOM 1764 N N . PHE A 1 222 ? -8.516 21.922 3.957 1 98.94 222 PHE A N 1
ATOM 1765 C CA . PHE A 1 222 ? -9.078 20.703 4.508 1 98.94 222 PHE A CA 1
ATOM 1766 C C . PHE A 1 222 ? -8.461 19.484 3.84 1 98.94 222 PHE A C 1
ATOM 1768 O O . PHE A 1 222 ? -8.25 19.469 2.625 1 98.94 222 PHE A O 1
ATOM 1775 N N . THR A 1 223 ? -8.117 18.438 4.621 1 98.88 223 THR A N 1
ATOM 1776 C CA . THR A 1 223 ? -7.578 17.172 4.129 1 98.88 223 THR A CA 1
ATOM 1777 C C . THR A 1 223 ? -8.219 15.992 4.852 1 98.88 223 THR A C 1
ATOM 1779 O O . THR A 1 223 ? -9.125 16.172 5.672 1 98.88 223 THR A O 1
ATOM 1782 N N . HIS A 1 224 ? -7.734 14.719 4.48 1 98.81 224 HIS A N 1
ATOM 1783 C CA . HIS A 1 224 ? -8.266 13.492 5.066 1 98.81 224 HIS A CA 1
ATOM 1784 C C . HIS A 1 224 ? -9.766 13.367 4.809 1 98.81 224 HIS A C 1
ATOM 1786 O O . HIS A 1 224 ? -10.539 13.125 5.738 1 98.81 224 HIS A O 1
ATOM 1792 N N . ILE A 1 225 ? -10.18 13.609 3.617 1 98.88 225 ILE A N 1
ATOM 1793 C CA . ILE A 1 225 ? -11.562 13.781 3.197 1 98.88 225 ILE A CA 1
ATOM 1794 C C . ILE A 1 225 ? -12.156 12.43 2.791 1 98.88 225 ILE A C 1
ATOM 1796 O O . ILE A 1 225 ? -11.531 11.68 2.043 1 98.88 225 ILE A O 1
ATOM 1800 N N . ALA A 1 226 ? -13.344 12.125 3.15 1 98.31 226 ALA A N 1
ATOM 1801 C CA . ALA A 1 226 ? -13.992 10.828 2.957 1 98.31 226 ALA A CA 1
ATOM 1802 C C . ALA A 1 226 ? -14.617 10.734 1.569 1 98.31 226 ALA A C 1
ATOM 1804 O O . ALA A 1 226 ? -14.633 11.711 0.818 1 98.31 226 ALA A O 1
ATOM 1805 N N . HIS A 1 227 ? -15.141 9.578 1.244 1 98.12 227 HIS A N 1
ATOM 1806 C CA . HIS A 1 227 ? -15.594 9.234 -0.098 1 98.12 227 HIS A CA 1
ATOM 1807 C C . HIS A 1 227 ? -16.984 9.789 -0.368 1 98.12 227 HIS A C 1
ATOM 1809 O O . HIS A 1 227 ? -17.531 9.617 -1.464 1 98.12 227 HIS A O 1
ATOM 1815 N N . ASP A 1 228 ? -17.594 10.453 0.643 1 97.88 228 ASP A N 1
ATOM 1816 C CA . ASP A 1 228 ? -18.938 11 0.396 1 97.88 228 ASP A CA 1
ATOM 1817 C C . ASP A 1 228 ? -18.875 12.516 0.203 1 97.88 228 ASP A C 1
ATOM 1819 O O . ASP A 1 228 ? -19.906 13.195 0.322 1 97.88 228 ASP A O 1
ATOM 1823 N N . ILE A 1 229 ? -17.766 13.062 -0.067 1 98.69 229 ILE A N 1
ATOM 1824 C CA . ILE A 1 229 ? -17.594 14.492 -0.29 1 98.69 229 ILE A CA 1
ATOM 1825 C C . ILE A 1 229 ? -17.219 14.742 -1.75 1 98.69 229 ILE A C 1
ATOM 1827 O O . ILE A 1 229 ? -16.125 14.391 -2.191 1 98.69 229 ILE A O 1
ATOM 1831 N N . MET A 1 230 ? -18.094 15.359 -2.459 1 98.56 230 MET A N 1
ATOM 1832 C CA . MET A 1 230 ? -17.859 15.82 -3.82 1 98.56 230 MET A CA 1
ATOM 1833 C C . MET A 1 230 ? -17.109 17.156 -3.812 1 98.56 230 MET A C 1
ATOM 1835 O O . MET A 1 230 ? -17.656 18.172 -3.404 1 98.56 230 MET A O 1
ATOM 1839 N N . HIS A 1 231 ? -15.883 17.203 -4.293 1 98.62 231 HIS A N 1
ATOM 1840 C CA . HIS A 1 231 ? -14.961 18.328 -4.133 1 98.62 231 HIS A CA 1
ATOM 1841 C C . HIS A 1 231 ? -15.602 19.625 -4.598 1 98.62 231 HIS A C 1
ATOM 1843 O O . HIS A 1 231 ? -15.578 20.625 -3.875 1 98.62 231 HIS A O 1
ATOM 1849 N N . GLU A 1 232 ? -16.266 19.562 -5.723 1 97.5 232 GLU A N 1
ATOM 1850 C CA . GLU A 1 232 ? -16.75 20.781 -6.387 1 97.5 232 GLU A CA 1
ATOM 1851 C C . GLU A 1 232 ? -17.938 21.375 -5.645 1 97.5 232 GLU A C 1
ATOM 1853 O O . GLU A 1 232 ? -18.297 22.531 -5.871 1 97.5 232 GLU A O 1
ATOM 1858 N N . GLU A 1 233 ? -18.562 20.641 -4.781 1 98.06 233 GLU A N 1
ATOM 1859 C CA . GLU A 1 233 ? -19.75 21.109 -4.094 1 98.06 233 GLU A CA 1
ATOM 1860 C C . GLU A 1 233 ? -19.391 22 -2.908 1 98.06 233 GLU A C 1
ATOM 1862 O O . GLU A 1 233 ? -20.266 22.594 -2.279 1 98.06 233 GLU A O 1
ATOM 1867 N N . PHE A 1 234 ? -18.109 22.219 -2.637 1 97.81 234 PHE A N 1
ATOM 1868 C CA . PHE A 1 234 ? -17.719 22.922 -1.422 1 97.81 234 PHE A CA 1
ATOM 1869 C C . PHE A 1 234 ? -16.812 24.109 -1.748 1 97.81 234 PHE A C 1
ATOM 1871 O O . PHE A 1 234 ? -16.125 24.625 -0.867 1 97.81 234 PHE A O 1
ATOM 1878 N N . ASP A 1 235 ? -16.859 24.531 -2.938 1 96.75 235 ASP A N 1
ATOM 1879 C CA . ASP A 1 235 ? -16.047 25.656 -3.387 1 96.75 235 ASP A CA 1
ATOM 1880 C C . ASP A 1 235 ? -16.469 26.953 -2.676 1 96.75 235 ASP A C 1
ATOM 1882 O O . ASP A 1 235 ? -15.711 27.922 -2.633 1 96.75 235 ASP A O 1
ATOM 1886 N N . TYR A 1 236 ? -17.641 27 -2.145 1 96.06 236 TYR A N 1
ATOM 1887 C CA . TYR A 1 236 ? -18.141 28.188 -1.487 1 96.06 236 TYR A CA 1
ATOM 1888 C C . TYR A 1 236 ? -17.312 28.531 -0.258 1 96.06 236 TYR A C 1
ATOM 1890 O O . TYR A 1 236 ? -17.281 29.688 0.187 1 96.06 236 TYR A O 1
ATOM 1898 N N . LEU A 1 237 ? -16.594 27.625 0.278 1 97.75 237 LEU A N 1
ATOM 1899 C CA . LEU A 1 237 ? -15.758 27.828 1.456 1 97.75 237 LEU A CA 1
ATOM 1900 C C . LEU A 1 237 ? -14.617 28.797 1.146 1 97.75 237 LEU A C 1
ATOM 1902 O O . LEU A 1 237 ? -14.008 29.359 2.059 1 97.75 237 LEU A O 1
ATOM 1906 N N . GLU A 1 238 ? -14.32 28.891 -0.118 1 97.5 238 GLU A N 1
ATOM 1907 C CA . GLU A 1 238 ? -13.195 29.719 -0.537 1 97.5 238 GLU A CA 1
ATOM 1908 C C . GLU A 1 238 ? -13.391 31.172 -0.112 1 97.5 238 GLU A C 1
ATOM 1910 O O . GLU A 1 238 ? -12.414 31.922 0.046 1 97.5 238 GLU A O 1
ATOM 1915 N N . LYS A 1 239 ? -14.617 31.656 0.014 1 97.25 239 LYS A N 1
ATOM 1916 C CA . LYS A 1 239 ? -14.906 33.031 0.451 1 97.25 239 LYS A CA 1
ATOM 1917 C C . LYS A 1 239 ? -14.336 33.281 1.842 1 97.25 239 LYS A C 1
ATOM 1919 O O . LYS A 1 239 ? -14.078 34.438 2.207 1 97.25 239 LYS A O 1
ATOM 1924 N N . ASP A 1 240 ? -14.141 32.25 2.617 1 97.94 240 ASP A N 1
ATOM 1925 C CA . ASP A 1 240 ? -13.586 32.344 3.965 1 97.94 240 ASP A CA 1
ATOM 1926 C C . ASP A 1 240 ? -12.125 31.922 3.994 1 97.94 240 ASP A C 1
ATOM 1928 O O . ASP A 1 240 ? -11.586 31.609 5.055 1 97.94 240 ASP A O 1
ATOM 1932 N N . ASN A 1 241 ? -11.445 31.797 2.842 1 98.44 241 ASN A N 1
ATOM 1933 C CA . ASN A 1 241 ? -10.062 31.359 2.689 1 98.44 241 ASN A CA 1
ATOM 1934 C C . ASN A 1 241 ? -9.859 29.922 3.172 1 98.44 241 ASN A C 1
ATOM 1936 O O . ASN A 1 241 ? -8.828 29.609 3.76 1 98.44 241 ASN A O 1
ATOM 1940 N N . ILE A 1 242 ? -10.875 29.141 3.092 1 98.81 242 ILE A N 1
ATOM 1941 C CA . ILE A 1 242 ? -10.836 27.703 3.359 1 98.81 242 ILE A CA 1
ATOM 1942 C C . ILE A 1 242 ? -10.977 26.938 2.049 1 98.81 242 ILE A C 1
ATOM 1944 O O . ILE A 1 242 ? -11.906 27.172 1.274 1 98.81 242 ILE A O 1
ATOM 1948 N N . TYR A 1 243 ? -10.07 26.031 1.78 1 98.81 243 TYR A N 1
ATOM 1949 C CA . TYR A 1 243 ? -10.062 25.25 0.546 1 98.81 243 TYR A CA 1
ATOM 1950 C C . TYR A 1 243 ? -10.023 23.766 0.843 1 98.81 243 TYR A C 1
ATOM 1952 O O . TYR A 1 243 ? -9.516 23.344 1.885 1 98.81 243 TYR A O 1
ATOM 1960 N N . LEU A 1 244 ? -10.594 22.938 -0.036 1 98.88 244 LEU A N 1
ATOM 1961 C CA . LEU A 1 244 ? -10.375 21.5 0.009 1 98.88 244 LEU A CA 1
ATOM 1962 C C . LEU A 1 244 ? -9.109 21.109 -0.761 1 98.88 244 LEU A C 1
ATOM 1964 O O . LEU A 1 244 ? -8.961 21.484 -1.93 1 98.88 244 LEU A O 1
ATOM 1968 N N . ALA A 1 245 ? -8.234 20.438 -0.066 1 98.88 245 ALA A N 1
ATOM 1969 C CA . ALA A 1 245 ? -7.039 19.953 -0.745 1 98.88 245 ALA A CA 1
ATOM 1970 C C . ALA A 1 245 ? -7.379 18.828 -1.718 1 98.88 245 ALA A C 1
ATOM 1972 O O . ALA A 1 245 ? -8.469 18.25 -1.656 1 98.88 245 ALA A O 1
ATOM 1973 N N . TYR A 1 246 ? -6.551 18.625 -2.65 1 98.94 246 TYR A N 1
ATOM 1974 C CA . TYR A 1 246 ? -6.664 17.5 -3.566 1 98.94 246 TYR A CA 1
ATOM 1975 C C . TYR A 1 246 ? -5.289 16.938 -3.912 1 98.94 246 TYR A C 1
ATOM 1977 O O . TYR A 1 246 ? -4.27 17.594 -3.705 1 98.94 246 TYR A O 1
ATOM 1985 N N . ASP A 1 247 ? -5.223 15.719 -4.344 1 98.94 247 ASP A N 1
ATOM 1986 C CA . ASP A 1 247 ? -3.961 15.039 -4.617 1 98.94 247 ASP A CA 1
ATOM 1987 C C . ASP A 1 247 ? -3.158 15.773 -5.688 1 98.94 247 ASP A C 1
ATOM 1989 O O . ASP A 1 247 ? -3.68 16.094 -6.758 1 98.94 247 ASP A O 1
ATOM 1993 N N . GLY A 1 248 ? -1.879 16.078 -5.371 1 98.81 248 GLY A N 1
ATOM 1994 C CA . GLY A 1 248 ? -0.999 16.734 -6.32 1 98.81 248 GLY A CA 1
ATOM 1995 C C . GLY A 1 248 ? -1.008 18.25 -6.188 1 98.81 248 GLY A C 1
ATOM 1996 O O . GLY A 1 248 ? -0.231 18.938 -6.852 1 98.81 248 GLY A O 1
ATOM 1997 N N . LEU A 1 249 ? -1.897 18.766 -5.328 1 98.88 249 LEU A N 1
ATOM 1998 C CA . LEU A 1 249 ? -1.93 20.219 -5.102 1 98.88 249 LEU A CA 1
ATOM 1999 C C . LEU A 1 249 ? -0.604 20.703 -4.527 1 98.88 249 LEU A C 1
ATOM 2001 O O . LEU A 1 249 ? -0.096 20.141 -3.557 1 98.88 249 LEU A O 1
ATOM 2005 N N . LYS A 1 250 ? -0.01 21.672 -5.152 1 98.62 250 LYS A N 1
ATOM 2006 C CA . LYS A 1 250 ? 1.205 22.328 -4.668 1 98.62 250 LYS A CA 1
ATOM 2007 C C . LYS A 1 250 ? 0.903 23.719 -4.121 1 98.62 250 LYS A C 1
ATOM 2009 O O . LYS A 1 250 ? 0.136 24.469 -4.723 1 98.62 250 LYS A O 1
ATOM 2014 N N . ILE A 1 251 ? 1.385 23.938 -2.969 1 97.88 251 ILE A N 1
ATOM 2015 C CA . ILE A 1 251 ? 1.224 25.234 -2.334 1 97.88 251 ILE A CA 1
ATOM 2016 C C . ILE A 1 251 ? 2.59 25.891 -2.152 1 97.88 251 ILE A C 1
ATOM 2018 O O . ILE A 1 251 ? 3.543 25.25 -1.71 1 97.88 251 ILE A O 1
ATOM 2022 N N . TYR A 1 252 ? 2.645 27.188 -2.531 1 95.19 252 TYR A N 1
ATOM 2023 C CA . TYR A 1 252 ? 3.871 27.969 -2.416 1 95.19 252 TYR A CA 1
ATOM 2024 C C . TYR A 1 252 ? 3.746 29.031 -1.321 1 95.19 252 TYR A C 1
ATOM 2026 O O . TYR A 1 252 ? 2.73 29.719 -1.232 1 95.19 252 TYR A O 1
ATOM 2034 N N . PHE A 1 253 ? 4.715 29.078 -0.411 1 88.12 253 PHE A N 1
ATOM 2035 C CA . PHE A 1 253 ? 4.625 30.062 0.659 1 88.12 253 PHE A CA 1
ATOM 2036 C C . PHE A 1 253 ? 5.988 30.297 1.302 1 88.12 253 PHE A C 1
ATOM 2038 O O . PHE A 1 253 ? 6.891 29.469 1.163 1 88.12 253 PHE A O 1
ATOM 2045 N N . MET B 1 1 ? -12.648 -20.766 -16.25 1 93.12 1 MET B N 1
ATOM 2046 C CA . MET B 1 1 ? -11.93 -20 -15.227 1 93.12 1 MET B CA 1
ATOM 2047 C C . MET B 1 1 ? -11.219 -18.797 -15.844 1 93.12 1 MET B C 1
ATOM 2049 O O . MET B 1 1 ? -10.781 -18.859 -17 1 93.12 1 MET B O 1
ATOM 2053 N N . VAL B 1 2 ? -11.273 -17.656 -15.195 1 97.56 2 VAL B N 1
ATOM 2054 C CA . VAL B 1 2 ? -10.578 -16.469 -15.648 1 97.56 2 VAL B CA 1
ATOM 2055 C C . VAL B 1 2 ? -9.555 -16.031 -14.602 1 97.56 2 VAL B C 1
ATOM 2057 O O . VAL B 1 2 ? -9.906 -15.773 -13.453 1 97.56 2 VAL B O 1
ATOM 2060 N N . GLY B 1 3 ? -8.297 -16.078 -14.961 1 98.56 3 GLY B N 1
ATOM 2061 C CA . GLY B 1 3 ? -7.23 -15.531 -14.133 1 98.56 3 GLY B CA 1
ATOM 2062 C C . GLY B 1 3 ? -6.82 -14.125 -14.531 1 98.56 3 GLY B C 1
ATOM 2063 O O . GLY B 1 3 ? -6.746 -13.812 -15.719 1 98.56 3 GLY B O 1
ATOM 2064 N N . THR B 1 4 ? -6.613 -13.258 -13.562 1 98.94 4 THR B N 1
ATOM 2065 C CA . THR B 1 4 ? -6.152 -11.898 -13.812 1 98.94 4 THR B CA 1
ATOM 2066 C C . THR B 1 4 ? -4.867 -11.617 -13.039 1 98.94 4 THR B C 1
ATOM 2068 O O . THR B 1 4 ? -4.824 -11.789 -11.82 1 98.94 4 THR B O 1
ATOM 2071 N N . PHE B 1 5 ? -3.822 -11.219 -13.773 1 98.94 5 PHE B N 1
ATOM 2072 C CA . PHE B 1 5 ? -2.619 -10.727 -13.117 1 98.94 5 PHE B CA 1
ATOM 2073 C C . PHE B 1 5 ? -2.836 -9.328 -12.57 1 98.94 5 PHE B C 1
ATOM 2075 O O . PHE B 1 5 ? -2.818 -8.352 -13.32 1 98.94 5 PHE B O 1
ATOM 2082 N N . LEU B 1 6 ? -2.936 -9.219 -11.242 1 98.94 6 LEU B N 1
ATOM 2083 C CA . LEU B 1 6 ? -3.141 -7.91 -10.633 1 98.94 6 LEU B CA 1
ATOM 2084 C C . LEU B 1 6 ? -1.833 -7.129 -10.57 1 98.94 6 LEU B C 1
ATOM 2086 O O . LEU B 1 6 ? -1.83 -5.906 -10.734 1 98.94 6 LEU B O 1
ATOM 2090 N N . GLY B 1 7 ? -0.806 -7.809 -10.336 1 98.94 7 GLY B N 1
ATOM 2091 C CA . GLY B 1 7 ? 0.561 -7.312 -10.383 1 98.94 7 GLY B CA 1
ATOM 2092 C C . GLY B 1 7 ? 1.562 -8.375 -10.805 1 98.94 7 GLY B C 1
ATOM 2093 O O . GLY B 1 7 ? 1.349 -9.562 -10.57 1 98.94 7 GLY B O 1
ATOM 2094 N N . THR B 1 8 ? 2.678 -7.902 -11.438 1 98.94 8 THR B N 1
ATOM 2095 C CA . THR B 1 8 ? 3.633 -8.859 -11.992 1 98.94 8 THR B CA 1
ATOM 2096 C C . THR B 1 8 ? 5.066 -8.438 -11.68 1 98.94 8 THR B C 1
ATOM 2098 O O . THR B 1 8 ? 6.016 -8.977 -12.242 1 98.94 8 THR B O 1
ATOM 2101 N N . GLY B 1 9 ? 5.191 -7.418 -10.805 1 98.75 9 GLY B N 1
ATOM 2102 C CA . GLY B 1 9 ? 6.508 -6.891 -10.484 1 98.75 9 GLY B CA 1
ATOM 2103 C C . GLY B 1 9 ? 7.105 -7.5 -9.234 1 98.75 9 GLY B C 1
ATOM 2104 O O . GLY B 1 9 ? 6.395 -8.109 -8.43 1 98.75 9 GLY B O 1
ATOM 2105 N N . ALA B 1 10 ? 8.383 -7.355 -9.133 1 97.75 10 ALA B N 1
ATOM 2106 C CA . ALA B 1 10 ? 9.094 -7.703 -7.902 1 97.75 10 ALA B CA 1
ATOM 2107 C C . ALA B 1 10 ? 8.727 -6.746 -6.773 1 97.75 10 ALA B C 1
ATOM 2109 O O . ALA B 1 10 ? 7.82 -5.918 -6.918 1 97.75 10 ALA B O 1
ATOM 2110 N N . SER B 1 11 ? 9.383 -6.879 -5.613 1 97.06 11 SER B N 1
ATOM 2111 C CA . SER B 1 11 ? 9.016 -6.176 -4.391 1 97.06 11 SER B CA 1
ATOM 2112 C C . SER B 1 11 ? 9.109 -4.664 -4.566 1 97.06 11 SER B C 1
ATOM 2114 O O . SER B 1 11 ? 8.438 -3.906 -3.867 1 97.06 11 SER B O 1
ATOM 2116 N N . SER B 1 12 ? 9.922 -4.176 -5.562 1 97.06 12 SER B N 1
ATOM 2117 C CA . SER B 1 12 ? 10.102 -2.742 -5.77 1 97.06 12 SER B CA 1
ATOM 2118 C C . SER B 1 12 ? 9 -2.168 -6.66 1 97.06 12 SER B C 1
ATOM 2120 O O . SER B 1 12 ? 8.82 -0.95 -6.727 1 97.06 12 SER B O 1
ATOM 2122 N N . GLY B 1 13 ? 8.234 -3.068 -7.379 1 98.25 13 GLY B N 1
ATOM 2123 C CA . GLY B 1 13 ? 7.441 -2.578 -8.492 1 98.25 13 GLY B CA 1
ATOM 2124 C C . GLY B 1 13 ? 8.281 -1.969 -9.602 1 98.25 13 GLY B C 1
ATOM 2125 O O . GLY B 1 13 ? 9.492 -1.824 -9.461 1 98.25 13 GLY B O 1
ATOM 2126 N N . VAL B 1 14 ? 7.641 -1.755 -10.648 1 98.81 14 VAL B N 1
ATOM 2127 C CA . VAL B 1 14 ? 8.234 -1.043 -11.781 1 98.81 14 VAL B CA 1
ATOM 2128 C C . VAL B 1 14 ? 7.312 0.09 -12.219 1 98.81 14 VAL B C 1
ATOM 2130 O O . VAL B 1 14 ? 6.18 -0.152 -12.641 1 98.81 14 VAL B O 1
ATOM 2133 N N . PRO B 1 15 ? 7.758 1.377 -12.148 1 98.5 15 PRO B N 1
ATOM 2134 C CA . PRO B 1 15 ? 9.102 1.859 -11.812 1 98.5 15 PRO B CA 1
ATOM 2135 C C . PRO B 1 15 ? 9.461 1.631 -10.352 1 98.5 15 PRO B C 1
ATOM 2137 O O . PRO B 1 15 ? 8.578 1.605 -9.492 1 98.5 15 PRO B O 1
ATOM 2140 N N . MET B 1 16 ? 10.68 1.377 -10.109 1 98.06 16 MET B N 1
ATOM 2141 C CA . MET B 1 16 ? 11.25 1.391 -8.766 1 98.06 16 MET B CA 1
ATOM 2142 C C . MET B 1 16 ? 11.508 2.818 -8.297 1 98.06 16 MET B C 1
ATOM 2144 O O . MET B 1 16 ? 11.969 3.656 -9.07 1 98.06 16 MET B O 1
ATOM 2148 N N . LEU B 1 17 ? 11.203 3.105 -7.055 1 97.88 17 LEU B N 1
ATOM 2149 C CA . LEU B 1 17 ? 11.484 4.422 -6.492 1 97.88 17 LEU B CA 1
ATOM 2150 C C . LEU B 1 17 ? 12.969 4.762 -6.613 1 97.88 17 LEU B C 1
ATOM 2152 O O . LEU B 1 17 ? 13.82 3.912 -6.367 1 97.88 17 LEU B O 1
ATOM 2156 N N . ASN B 1 18 ? 13.234 6.02 -7.043 1 95.75 18 ASN B N 1
ATOM 2157 C CA . ASN B 1 18 ? 14.578 6.57 -7.145 1 95.75 18 ASN B CA 1
ATOM 2158 C C . ASN B 1 18 ? 15.422 5.809 -8.172 1 95.75 18 ASN B C 1
ATOM 2160 O O . ASN B 1 18 ? 16.594 5.527 -7.93 1 95.75 18 ASN B O 1
ATOM 2164 N N . CYS B 1 19 ? 14.805 5.367 -9.266 1 97.06 19 CYS B N 1
ATOM 2165 C CA . CYS B 1 19 ? 15.469 4.707 -10.383 1 97.06 19 CYS B CA 1
ATOM 2166 C C . CYS B 1 19 ? 15.117 5.383 -11.703 1 97.06 19 CYS B C 1
ATOM 2168 O O . CYS B 1 19 ? 13.945 5.695 -11.953 1 97.06 19 CYS B O 1
ATOM 2170 N N . SER B 1 20 ? 16.062 5.625 -12.539 1 96.69 20 SER B N 1
ATOM 2171 C CA . SER B 1 20 ? 15.844 6.281 -13.82 1 96.69 20 SER B CA 1
ATOM 2172 C C . SER B 1 20 ? 16.328 5.422 -14.977 1 96.69 20 SER B C 1
ATOM 2174 O O . SER B 1 20 ? 16.719 5.941 -16.031 1 96.69 20 SER B O 1
ATOM 2176 N N . CYS B 1 21 ? 16.375 4.086 -14.773 1 97.75 21 CYS B N 1
ATOM 2177 C CA . CYS B 1 21 ? 16.844 3.199 -15.836 1 97.75 21 CYS B CA 1
ATOM 2178 C C . CYS B 1 21 ? 15.859 3.195 -17 1 97.75 21 CYS B C 1
ATOM 2180 O O . CYS B 1 21 ? 14.766 3.752 -16.906 1 97.75 21 CYS B O 1
ATOM 2182 N N . ARG B 1 22 ? 16.203 2.535 -18.062 1 98 22 ARG B N 1
ATOM 2183 C CA . ARG B 1 22 ? 15.438 2.584 -19.297 1 98 22 ARG B CA 1
ATOM 2184 C C . ARG B 1 22 ? 14.078 1.928 -19.125 1 98 22 ARG B C 1
ATOM 2186 O O . ARG B 1 22 ? 13.102 2.32 -19.766 1 98 22 ARG B O 1
ATOM 2193 N N . VAL B 1 23 ? 13.992 0.918 -18.281 1 98.69 23 VAL B N 1
ATOM 2194 C CA . VAL B 1 23 ? 12.727 0.229 -18.062 1 98.69 23 VAL B CA 1
ATOM 2195 C C . VAL B 1 23 ? 11.812 1.088 -17.188 1 98.69 23 VAL B C 1
ATOM 2197 O O . VAL B 1 23 ? 10.633 1.268 -17.516 1 98.69 23 VAL B O 1
ATOM 2200 N N . CYS B 1 24 ? 12.32 1.662 -16.125 1 98.44 24 CYS B N 1
ATOM 2201 C CA . CYS B 1 24 ? 11.539 2.453 -15.18 1 98.44 24 CYS B CA 1
ATOM 2202 C C . CYS B 1 24 ? 11.031 3.734 -15.836 1 98.44 24 CYS B C 1
ATOM 2204 O O . CYS B 1 24 ? 10 4.277 -15.43 1 98.44 24 CYS B O 1
ATOM 2206 N N . THR B 1 25 ? 11.727 4.172 -16.859 1 97.88 25 THR B N 1
ATOM 2207 C CA . THR B 1 25 ? 11.312 5.398 -17.531 1 97.88 25 THR B CA 1
ATOM 2208 C C . THR B 1 25 ? 10.5 5.09 -18.781 1 97.88 25 THR B C 1
ATOM 2210 O O . THR B 1 25 ? 10.016 6 -19.453 1 97.88 25 THR B O 1
ATOM 2213 N N . SER B 1 26 ? 10.344 3.803 -19.109 1 97.81 26 SER B N 1
ATOM 2214 C CA . SER B 1 26 ? 9.578 3.391 -20.281 1 97.81 26 SER B CA 1
ATOM 2215 C C . SER B 1 26 ? 8.109 3.771 -20.141 1 97.81 26 SER B C 1
ATOM 2217 O O . SER B 1 26 ? 7.539 3.678 -19.047 1 97.81 26 SER B O 1
ATOM 2219 N N . SER B 1 27 ? 7.449 4.16 -21.219 1 96.5 27 SER B N 1
ATOM 2220 C CA . SER B 1 27 ? 6.031 4.5 -21.203 1 96.5 27 SER B CA 1
ATOM 2221 C C . SER B 1 27 ? 5.172 3.305 -21.609 1 96.5 27 SER B C 1
ATOM 2223 O O . SER B 1 27 ? 3.941 3.367 -21.531 1 96.5 27 SER B O 1
ATOM 2225 N N . PHE B 1 28 ? 5.852 2.203 -22.031 1 97.69 28 PHE B N 1
ATOM 2226 C CA . PHE B 1 28 ? 5.113 1.011 -22.422 1 97.69 28 PHE B CA 1
ATOM 2227 C C . PHE B 1 28 ? 4.434 0.366 -21.219 1 97.69 28 PHE B C 1
ATOM 2229 O O . PHE B 1 28 ? 5.098 0.03 -20.234 1 97.69 28 PHE B O 1
ATOM 2236 N N . SER B 1 29 ? 3.145 0.162 -21.25 1 98.19 29 SER B N 1
ATOM 2237 C CA . SER B 1 29 ? 2.328 -0.231 -20.109 1 98.19 29 SER B CA 1
ATOM 2238 C C . SER B 1 29 ? 2.779 -1.572 -19.547 1 98.19 29 SER B C 1
ATOM 2240 O O . SER B 1 29 ? 2.695 -1.802 -18.344 1 98.19 29 SER B O 1
ATOM 2242 N N . LYS B 1 30 ? 3.295 -2.461 -20.422 1 98.62 30 LYS B N 1
ATOM 2243 C CA . LYS B 1 30 ? 3.689 -3.785 -19.953 1 98.62 30 LYS B CA 1
ATOM 2244 C C . LYS B 1 30 ? 4.973 -3.717 -19.125 1 98.62 30 LYS B C 1
ATOM 2246 O O . LYS B 1 30 ? 5.34 -4.688 -18.469 1 98.62 30 LYS B O 1
ATOM 2251 N N . ASN B 1 31 ? 5.641 -2.553 -19.188 1 98.81 31 ASN B N 1
ATOM 2252 C CA . ASN B 1 31 ? 6.836 -2.354 -18.375 1 98.81 31 ASN B CA 1
ATOM 2253 C C . ASN B 1 31 ? 6.508 -1.684 -17.047 1 98.81 31 ASN B C 1
ATOM 2255 O O . ASN B 1 31 ? 7.402 -1.422 -16.234 1 98.81 31 ASN B O 1
ATOM 2259 N N . LYS B 1 32 ? 5.242 -1.32 -16.828 1 98.81 32 LYS B N 1
ATOM 2260 C CA . LYS B 1 32 ? 4.762 -0.859 -15.523 1 98.81 32 LYS B CA 1
ATOM 2261 C C . LYS B 1 32 ? 4.18 -2.014 -14.711 1 98.81 32 LYS B C 1
ATOM 2263 O O . LYS B 1 32 ? 3.213 -2.65 -15.141 1 98.81 32 LYS B O 1
ATOM 2268 N N . ARG B 1 33 ? 4.812 -2.297 -13.625 1 98.88 33 ARG B N 1
ATOM 2269 C CA . ARG B 1 33 ? 4.438 -3.486 -12.867 1 98.88 33 ARG B CA 1
ATOM 2270 C C . ARG B 1 33 ? 4.191 -3.145 -11.398 1 98.88 33 ARG B C 1
ATOM 2272 O O . ARG B 1 33 ? 5.082 -2.631 -10.719 1 98.88 33 ARG B O 1
ATOM 2279 N N . LEU B 1 34 ? 2.945 -3.338 -10.906 1 98.88 34 LEU B N 1
ATOM 2280 C CA . LEU B 1 34 ? 2.67 -3.336 -9.477 1 98.88 34 LEU B CA 1
ATOM 2281 C C . LEU B 1 34 ? 3.172 -4.621 -8.828 1 98.88 34 LEU B C 1
ATOM 2283 O O . LEU B 1 34 ? 3.609 -5.543 -9.516 1 98.88 34 LEU B O 1
ATOM 2287 N N . ARG B 1 35 ? 3.174 -4.676 -7.496 1 98.75 35 ARG B N 1
ATOM 2288 C CA . ARG B 1 35 ? 3.678 -5.863 -6.816 1 98.75 35 ARG B CA 1
ATOM 2289 C C . ARG B 1 35 ? 2.789 -7.074 -7.09 1 98.75 35 ARG B C 1
ATOM 2291 O O . ARG B 1 35 ? 1.569 -6.938 -7.207 1 98.75 35 ARG B O 1
ATOM 2298 N N . SER B 1 36 ? 3.377 -8.219 -7.066 1 98.75 36 SER B N 1
ATOM 2299 C CA . SER B 1 36 ? 2.771 -9.453 -7.562 1 98.75 36 SER B CA 1
ATOM 2300 C C . SER B 1 36 ? 1.528 -9.82 -6.762 1 98.75 36 SER B C 1
ATOM 2302 O O . SER B 1 36 ? 1.549 -9.789 -5.527 1 98.75 36 SER B O 1
ATOM 2304 N N . SER B 1 37 ? 0.476 -10.086 -7.387 1 98.94 37 SER B N 1
ATOM 2305 C CA . SER B 1 37 ? -0.809 -10.578 -6.898 1 98.94 37 SER B CA 1
ATOM 2306 C C . SER B 1 37 ? -1.638 -11.18 -8.031 1 98.94 37 SER B C 1
ATOM 2308 O O . SER B 1 37 ? -1.479 -10.797 -9.188 1 98.94 37 SER B O 1
ATOM 2310 N N . PHE B 1 38 ? -2.455 -12.164 -7.777 1 98.94 38 PHE B N 1
ATOM 2311 C CA . PHE B 1 38 ? -3.209 -12.883 -8.797 1 98.94 38 PHE B CA 1
ATOM 2312 C C . PHE B 1 38 ? -4.645 -13.109 -8.344 1 98.94 38 PHE B C 1
ATOM 2314 O O . PHE B 1 38 ? -4.891 -13.453 -7.184 1 98.94 38 PHE B O 1
ATOM 2321 N N . PHE B 1 39 ? -5.609 -12.812 -9.227 1 98.94 39 PHE B N 1
ATOM 2322 C CA . PHE B 1 39 ? -7.035 -13 -8.969 1 98.94 39 PHE B CA 1
ATOM 2323 C C . PHE B 1 39 ? -7.613 -14.07 -9.883 1 98.94 39 PHE B C 1
ATOM 2325 O O . PHE B 1 39 ? -7.34 -14.086 -11.086 1 98.94 39 PHE B O 1
ATOM 2332 N N . LEU B 1 40 ? -8.328 -15.016 -9.32 1 98.75 40 LEU B N 1
ATOM 2333 C CA . LEU B 1 40 ? -8.898 -16.125 -10.086 1 98.75 40 LEU B CA 1
ATOM 2334 C C . LEU B 1 40 ? -10.406 -16.203 -9.875 1 98.75 40 LEU B C 1
ATOM 2336 O O . LEU B 1 40 ? -10.875 -16.328 -8.742 1 98.75 40 LEU B O 1
ATOM 2340 N N . LYS B 1 41 ? -11.141 -16.062 -10.875 1 98.31 41 LYS B N 1
ATOM 2341 C CA . LYS B 1 41 ? -12.57 -16.344 -10.883 1 98.31 41 LYS B CA 1
ATOM 2342 C C . LYS B 1 41 ? -12.859 -17.734 -11.461 1 98.31 41 LYS B C 1
ATOM 2344 O O . LYS B 1 41 ? -12.641 -17.969 -12.656 1 98.31 41 LYS B O 1
ATOM 2349 N N . LEU B 1 42 ? -13.344 -18.625 -10.664 1 97.44 42 LEU B N 1
ATOM 2350 C CA . LEU B 1 42 ? -13.625 -20 -11.078 1 97.44 42 LEU B CA 1
ATOM 2351 C C . LEU B 1 42 ? -14.961 -20.078 -11.797 1 97.44 42 LEU B C 1
ATOM 2353 O O . LEU B 1 42 ? -15.789 -19.172 -11.695 1 97.44 42 LEU B O 1
ATOM 2357 N N . SER B 1 43 ? -15.148 -21.141 -12.516 1 95.5 43 SER B N 1
ATOM 2358 C CA . SER B 1 43 ? -16.406 -21.359 -13.219 1 95.5 43 SER B CA 1
ATOM 2359 C C . SER B 1 43 ? -17.578 -21.453 -12.242 1 95.5 43 SER B C 1
ATOM 2361 O O . SER B 1 43 ? -18.703 -21.094 -12.586 1 95.5 43 SER B O 1
ATOM 2363 N N . SER B 1 44 ? -17.344 -21.922 -11.031 1 95.56 44 SER B N 1
ATOM 2364 C CA . SER B 1 44 ? -18.359 -22.062 -10 1 95.56 44 SER B CA 1
ATOM 2365 C C . SER B 1 44 ? -18.812 -20.703 -9.469 1 95.56 44 SER B C 1
ATOM 2367 O O . SER B 1 44 ? -19.797 -20.594 -8.75 1 95.56 44 SER B O 1
ATOM 2369 N N . GLY B 1 45 ? -18.047 -19.656 -9.812 1 96.44 45 GLY B N 1
ATOM 2370 C CA . GLY B 1 45 ? -18.344 -18.328 -9.305 1 96.44 45 GLY B CA 1
ATOM 2371 C C . GLY B 1 45 ? -17.469 -17.906 -8.141 1 96.44 45 GLY B C 1
ATOM 2372 O O . GLY B 1 45 ? -17.453 -16.75 -7.742 1 96.44 45 GLY B O 1
ATOM 2373 N N . ILE B 1 46 ? -16.672 -18.906 -7.637 1 97.75 46 ILE B N 1
ATOM 2374 C CA . ILE B 1 46 ? -15.766 -18.625 -6.535 1 97.75 46 ILE B CA 1
ATOM 2375 C C . ILE B 1 46 ? -14.703 -17.625 -6.984 1 97.75 46 ILE B C 1
ATOM 2377 O O . ILE B 1 46 ? -14.148 -17.75 -8.078 1 97.75 46 ILE B O 1
ATOM 2381 N N . LYS B 1 47 ? -14.445 -16.625 -6.16 1 98.31 47 LYS B N 1
ATOM 2382 C CA . LYS B 1 47 ? -13.438 -15.609 -6.41 1 98.31 47 LYS B CA 1
ATOM 2383 C C . LYS B 1 47 ? -12.297 -15.703 -5.395 1 98.31 47 LYS B C 1
ATOM 2385 O O . LYS B 1 47 ? -12.5 -15.469 -4.203 1 98.31 47 LYS B O 1
ATOM 2390 N N . LEU B 1 48 ? -11.141 -16.031 -5.914 1 98.5 48 LEU B N 1
ATOM 2391 C CA . LEU B 1 48 ? -9.953 -16.328 -5.121 1 98.5 48 LEU B CA 1
ATOM 2392 C C . LEU B 1 48 ? -8.859 -15.297 -5.379 1 98.5 48 LEU B C 1
ATOM 2394 O O . LEU B 1 48 ? -8.57 -14.977 -6.531 1 98.5 48 LEU B O 1
ATOM 2398 N N . LEU B 1 49 ? -8.383 -14.703 -4.281 1 98.88 49 LEU B N 1
ATOM 2399 C CA . LEU B 1 49 ? -7.281 -13.75 -4.355 1 98.88 49 LEU B CA 1
ATOM 2400 C C . LEU B 1 49 ? -6.012 -14.336 -3.746 1 98.88 49 LEU B C 1
ATOM 2402 O O . LEU B 1 49 ? -6.059 -14.961 -2.686 1 98.88 49 LEU B O 1
ATOM 2406 N N . ILE B 1 50 ? -4.887 -14.188 -4.461 1 98.94 50 ILE B N 1
ATOM 2407 C CA . ILE B 1 50 ? -3.596 -14.602 -3.92 1 98.94 50 ILE B CA 1
ATOM 2408 C C . ILE B 1 50 ? -2.754 -13.375 -3.586 1 98.94 50 ILE B C 1
ATOM 2410 O O . ILE B 1 50 ? -2.367 -12.617 -4.48 1 98.94 50 ILE B O 1
ATOM 2414 N N . ASP B 1 51 ? -2.438 -13.164 -2.332 1 98.94 51 ASP B N 1
ATOM 2415 C CA . ASP B 1 51 ? -1.598 -12.125 -1.748 1 98.94 51 ASP B CA 1
ATOM 2416 C C . ASP B 1 51 ? -2.289 -10.766 -1.807 1 98.94 51 ASP B C 1
ATOM 2418 O O . ASP B 1 51 ? -3.059 -10.492 -2.73 1 98.94 51 ASP B O 1
ATOM 2422 N N . THR B 1 52 ? -2.053 -9.977 -0.798 1 98.75 52 THR B N 1
ATOM 2423 C CA . THR B 1 52 ? -2.562 -8.617 -0.66 1 98.75 52 THR B CA 1
ATOM 2424 C C . THR B 1 52 ? -1.433 -7.648 -0.321 1 98.75 52 THR B C 1
ATOM 2426 O O . THR B 1 52 ? -1.328 -7.18 0.815 1 98.75 52 THR B O 1
ATOM 2429 N N . GLY B 1 53 ? -0.599 -7.348 -1.302 1 98.5 53 GLY B N 1
ATOM 2430 C CA . GLY B 1 53 ? 0.488 -6.402 -1.091 1 98.5 53 GLY B CA 1
ATOM 2431 C C . GLY B 1 53 ? 0.016 -4.965 -0.984 1 98.5 53 GLY B C 1
ATOM 2432 O O . GLY B 1 53 ? -1.187 -4.699 -0.999 1 98.5 53 GLY B O 1
ATOM 2433 N N . PRO B 1 54 ? 0.934 -4.031 -0.88 1 98.38 54 PRO B N 1
ATOM 2434 C CA . PRO B 1 54 ? 0.561 -2.631 -0.659 1 98.38 54 PRO B CA 1
ATOM 2435 C C . PRO B 1 54 ? -0.197 -2.027 -1.839 1 98.38 54 PRO B C 1
ATOM 2437 O O . PRO B 1 54 ? -0.845 -0.988 -1.695 1 98.38 54 PRO B O 1
ATOM 2440 N N . ASP B 1 55 ? -0.159 -2.678 -3.021 1 98.75 55 ASP B N 1
ATOM 2441 C CA . ASP B 1 55 ? -0.818 -2.158 -4.215 1 98.75 55 ASP B CA 1
ATOM 2442 C C . ASP B 1 55 ? -2.246 -2.688 -4.328 1 98.75 55 ASP B C 1
ATOM 2444 O O . ASP B 1 55 ? -2.938 -2.41 -5.312 1 98.75 55 ASP B O 1
ATOM 2448 N N . ILE B 1 56 ? -2.742 -3.377 -3.328 1 98.88 56 ILE B N 1
ATOM 2449 C CA . ILE B 1 56 ? -3.934 -4.199 -3.504 1 98.88 56 ILE B CA 1
ATOM 2450 C C . ILE B 1 56 ? -5.145 -3.309 -3.76 1 98.88 56 ILE B C 1
ATOM 2452 O O . ILE B 1 56 ? -6.023 -3.654 -4.555 1 98.88 56 ILE B O 1
ATOM 2456 N N . ARG B 1 57 ? -5.238 -2.16 -3.137 1 98.75 57 ARG B N 1
ATOM 2457 C CA . ARG B 1 57 ? -6.359 -1.258 -3.381 1 98.75 57 ARG B CA 1
ATOM 2458 C C . ARG B 1 57 ? -6.414 -0.835 -4.844 1 98.75 57 ARG B C 1
ATOM 2460 O O . ARG B 1 57 ? -7.457 -0.946 -5.492 1 98.75 57 ARG B O 1
ATOM 2467 N N . GLN B 1 58 ? -5.289 -0.378 -5.34 1 98.62 58 GLN B N 1
ATOM 2468 C CA . GLN B 1 58 ? -5.203 0.04 -6.734 1 98.62 58 GLN B CA 1
ATOM 2469 C C . GLN B 1 58 ? -5.539 -1.113 -7.676 1 98.62 58 GLN B C 1
ATOM 2471 O O . GLN B 1 58 ? -6.227 -0.922 -8.68 1 98.62 58 GLN B O 1
ATOM 2476 N N . GLN B 1 59 ? -5.082 -2.256 -7.348 1 98.88 59 GLN B N 1
ATOM 2477 C CA . GLN B 1 59 ? -5.246 -3.439 -8.18 1 98.88 59 GLN B CA 1
ATOM 2478 C C . GLN B 1 59 ? -6.711 -3.865 -8.25 1 98.88 59 GLN B C 1
ATOM 2480 O O . GLN B 1 59 ? -7.238 -4.109 -9.336 1 98.88 59 GLN B O 1
ATOM 2485 N N . LEU B 1 60 ? -7.375 -3.924 -7.109 1 98.88 60 LEU B N 1
ATOM 2486 C CA . LEU B 1 60 ? -8.766 -4.352 -7.051 1 98.88 60 LEU B CA 1
ATOM 2487 C C . LEU B 1 60 ? -9.688 -3.312 -7.688 1 98.88 60 LEU B C 1
ATOM 2489 O O . LEU B 1 60 ? -10.664 -3.664 -8.344 1 98.88 60 LEU B O 1
ATOM 2493 N N . LEU B 1 61 ? -9.375 -2.037 -7.535 1 98.62 61 LEU B N 1
ATOM 2494 C CA . LEU B 1 61 ? -10.148 -0.979 -8.172 1 98.62 61 LEU B CA 1
ATOM 2495 C C . LEU B 1 61 ? -10.023 -1.056 -9.695 1 98.62 61 LEU B C 1
ATOM 2497 O O . LEU B 1 61 ? -11.023 -0.978 -10.406 1 98.62 61 LEU B O 1
ATOM 2501 N N . ARG B 1 62 ? -8.766 -1.238 -10.156 1 98.31 62 ARG B N 1
ATOM 2502 C CA . ARG B 1 62 ? -8.508 -1.279 -11.594 1 98.31 62 ARG B CA 1
ATOM 2503 C C . ARG B 1 62 ? -9.336 -2.365 -12.266 1 98.31 62 ARG B C 1
ATOM 2505 O O . ARG B 1 62 ? -9.859 -2.162 -13.367 1 98.31 62 ARG B O 1
ATOM 2512 N N . GLU B 1 63 ? -9.453 -3.482 -11.586 1 98.56 63 GLU B N 1
ATOM 2513 C CA . GLU B 1 63 ? -10.117 -4.629 -12.188 1 98.56 63 GLU B CA 1
ATOM 2514 C C . GLU B 1 63 ? -11.586 -4.703 -11.766 1 98.56 63 GLU B C 1
ATOM 2516 O O . GLU B 1 63 ? -12.289 -5.652 -12.109 1 98.56 63 GLU B O 1
ATOM 2521 N N . ASN B 1 64 ? -12.062 -3.775 -10.969 1 97.69 64 ASN B N 1
ATOM 2522 C CA . ASN B 1 64 ? -13.445 -3.699 -10.508 1 97.69 64 ASN B CA 1
ATOM 2523 C C . ASN B 1 64 ? -13.883 -4.992 -9.828 1 97.69 64 ASN B C 1
ATOM 2525 O O . ASN B 1 64 ? -14.938 -5.543 -10.156 1 97.69 64 ASN B O 1
ATOM 2529 N N . ILE B 1 65 ? -13.008 -5.5 -8.961 1 98.06 65 ILE B N 1
ATOM 2530 C CA . ILE B 1 65 ? -13.352 -6.703 -8.219 1 98.06 65 ILE B CA 1
ATOM 2531 C C . ILE B 1 65 ? -14.352 -6.355 -7.113 1 98.06 65 ILE B C 1
ATOM 2533 O O . ILE B 1 65 ? -14.086 -5.484 -6.277 1 98.06 65 ILE B O 1
ATOM 2537 N N . ASP B 1 66 ? -15.445 -7.047 -7.055 1 95.56 66 ASP B N 1
ATOM 2538 C CA . ASP B 1 66 ? -16.547 -6.609 -6.191 1 95.56 66 ASP B CA 1
ATOM 2539 C C . ASP B 1 66 ? -16.75 -7.59 -5.039 1 95.56 66 ASP B C 1
ATOM 2541 O O . ASP B 1 66 ? -17.531 -7.32 -4.121 1 95.56 66 ASP B O 1
ATOM 2545 N N . LYS B 1 67 ? -16.078 -8.727 -5.141 1 97.38 67 LYS B N 1
ATOM 2546 C CA . LYS B 1 67 ? -16.25 -9.758 -4.129 1 97.38 67 LYS B CA 1
ATOM 2547 C C . LYS B 1 67 ? -15.016 -10.641 -4.02 1 97.38 67 LYS B C 1
ATOM 2549 O O . LYS B 1 67 ? -14.297 -10.836 -5 1 97.38 67 LYS B O 1
ATOM 2554 N N . LEU B 1 68 ? -14.75 -11.109 -2.834 1 98.31 68 LEU B N 1
ATOM 2555 C CA . LEU B 1 68 ? -13.734 -12.109 -2.557 1 98.31 68 LEU B CA 1
ATOM 2556 C C . LEU B 1 68 ? -14.297 -13.242 -1.698 1 98.31 68 LEU B C 1
ATOM 2558 O O . LEU B 1 68 ? -14.984 -12.984 -0.707 1 98.31 68 LEU B O 1
ATOM 2562 N N . ASP B 1 69 ? -14.039 -14.461 -2.096 1 98.12 69 ASP B N 1
ATOM 2563 C CA . ASP B 1 69 ? -14.523 -15.602 -1.318 1 98.12 69 ASP B CA 1
ATOM 2564 C C . ASP B 1 69 ? -13.422 -16.141 -0.406 1 98.12 69 ASP B C 1
ATOM 2566 O O . ASP B 1 69 ? -13.711 -16.656 0.679 1 98.12 69 ASP B O 1
ATOM 2570 N N . LEU B 1 70 ? -12.211 -16.078 -0.846 1 98.38 70 LEU B N 1
ATOM 2571 C CA . LEU B 1 70 ? -11.078 -16.484 -0.023 1 98.38 70 LEU B CA 1
ATOM 2572 C C . LEU B 1 70 ? -9.789 -15.812 -0.498 1 98.38 70 LEU B C 1
ATOM 2574 O O . LEU B 1 70 ? -9.688 -15.398 -1.656 1 98.38 70 LEU B O 1
ATOM 2578 N N . VAL B 1 71 ? -8.852 -15.68 0.389 1 98.88 71 VAL B N 1
ATOM 2579 C CA . VAL B 1 71 ? -7.527 -15.148 0.104 1 98.88 71 VAL B CA 1
ATOM 2580 C C . VAL B 1 71 ? -6.465 -16.156 0.511 1 98.88 71 VAL B C 1
ATOM 2582 O O . VAL B 1 71 ? -6.52 -16.719 1.607 1 98.88 71 VAL B O 1
ATOM 2585 N N . LEU B 1 72 ? -5.551 -16.469 -0.382 1 98.94 72 LEU B N 1
ATOM 2586 C CA . LEU B 1 72 ? -4.387 -17.312 -0.117 1 98.94 72 LEU B CA 1
ATOM 2587 C C . LEU B 1 72 ? -3.119 -16.469 -0.036 1 98.94 72 LEU B C 1
ATOM 2589 O O . LEU B 1 72 ? -2.867 -15.641 -0.907 1 98.94 72 LEU B O 1
ATOM 2593 N N . TYR B 1 73 ? -2.361 -16.688 0.985 1 98.94 73 TYR B N 1
ATOM 2594 C CA . TYR B 1 73 ? -1.086 -15.984 1.087 1 98.94 73 TYR B CA 1
ATOM 2595 C C . TYR B 1 73 ? 0.075 -16.906 0.757 1 98.94 73 TYR B C 1
ATOM 2597 O O . TYR B 1 73 ? 0.104 -18.062 1.202 1 98.94 73 TYR B O 1
ATOM 2605 N N . THR B 1 74 ? 0.985 -16.406 -0.038 1 98.88 74 THR B N 1
ATOM 2606 C CA . THR B 1 74 ? 2.168 -17.172 -0.393 1 98.88 74 THR B CA 1
ATOM 2607 C C . THR B 1 74 ? 3.195 -17.141 0.736 1 98.88 74 THR B C 1
ATOM 2609 O O . THR B 1 74 ? 3.686 -18.188 1.168 1 98.88 74 THR B O 1
ATOM 2612 N N . HIS B 1 75 ? 3.545 -15.938 1.204 1 98.44 75 HIS B N 1
ATOM 2613 C CA . HIS B 1 75 ? 4.523 -15.805 2.277 1 98.44 75 HIS B CA 1
ATOM 2614 C C . HIS B 1 75 ? 4.492 -14.406 2.885 1 98.44 75 HIS B C 1
ATOM 2616 O O . HIS B 1 75 ? 3.658 -13.578 2.506 1 98.44 75 HIS B O 1
ATOM 2622 N N . GLU B 1 76 ? 5.371 -14.094 3.834 1 97 76 GLU B N 1
ATOM 2623 C CA . GLU B 1 76 ? 5.18 -13.016 4.801 1 97 76 GLU B CA 1
ATOM 2624 C C . GLU B 1 76 ? 5.867 -11.734 4.336 1 97 76 GLU B C 1
ATOM 2626 O O . GLU B 1 76 ? 5.812 -10.711 5.023 1 97 76 GLU B O 1
ATOM 2631 N N . HIS B 1 77 ? 6.465 -11.695 3.148 1 97.06 77 HIS B N 1
ATOM 2632 C CA . HIS B 1 77 ? 7.188 -10.492 2.74 1 97.06 77 HIS B CA 1
ATOM 2633 C C . HIS B 1 77 ? 6.238 -9.32 2.547 1 97.06 77 HIS B C 1
ATOM 2635 O O . HIS B 1 77 ? 5.062 -9.516 2.225 1 97.06 77 HIS B O 1
ATOM 2641 N N . TYR B 1 78 ? 6.758 -8.125 2.666 1 96.81 78 TYR B N 1
ATOM 2642 C CA . TYR B 1 78 ? 6.074 -6.84 2.609 1 96.81 78 TYR B CA 1
ATOM 2643 C C . TYR B 1 78 ? 5.18 -6.75 1.38 1 96.81 78 TYR B C 1
ATOM 2645 O O . TYR B 1 78 ? 3.994 -6.426 1.488 1 96.81 78 TYR B O 1
ATOM 2653 N N . ASP B 1 79 ? 5.727 -7.094 0.255 1 97.5 79 ASP B N 1
ATOM 2654 C CA . ASP B 1 79 ? 5.059 -6.863 -1.021 1 97.5 79 ASP B CA 1
ATOM 2655 C C . ASP B 1 79 ? 3.955 -7.891 -1.258 1 97.5 79 ASP B C 1
ATOM 2657 O O . ASP B 1 79 ? 3.225 -7.809 -2.246 1 97.5 79 ASP B O 1
ATOM 2661 N N . HIS B 1 80 ? 3.707 -8.789 -0.251 1 98.56 80 HIS B N 1
ATOM 2662 C CA . HIS B 1 80 ? 2.68 -9.812 -0.438 1 98.56 80 HIS B CA 1
ATOM 2663 C C . HIS B 1 80 ? 1.594 -9.703 0.626 1 98.56 80 HIS B C 1
ATOM 2665 O O . HIS B 1 80 ? 0.494 -10.227 0.453 1 98.56 80 HIS B O 1
ATOM 2671 N N . ILE B 1 81 ? 1.871 -8.953 1.749 1 98.56 81 ILE B N 1
ATOM 2672 C CA . ILE B 1 81 ? 0.873 -9.062 2.807 1 98.56 81 ILE B CA 1
ATOM 2673 C C . ILE B 1 81 ? 0.473 -7.664 3.281 1 98.56 81 ILE B C 1
ATOM 2675 O O . ILE B 1 81 ? -0.528 -7.504 3.984 1 98.56 81 ILE B O 1
ATOM 2679 N N . MET B 1 82 ? 1.126 -6.598 2.926 1 98.38 82 MET B N 1
ATOM 2680 C CA . MET B 1 82 ? 1.022 -5.359 3.691 1 98.38 82 MET B CA 1
ATOM 2681 C C . MET B 1 82 ? -0.133 -4.504 3.188 1 98.38 82 MET B C 1
ATOM 2683 O O . MET B 1 82 ? -0.289 -3.354 3.605 1 98.38 82 MET B O 1
ATOM 2687 N N . GLY B 1 83 ? -0.913 -4.961 2.338 1 98.5 83 GLY B N 1
ATOM 2688 C CA . GLY B 1 83 ? -2.186 -4.359 1.975 1 98.5 83 GLY B CA 1
ATOM 2689 C C . GLY B 1 83 ? -3.377 -5.043 2.619 1 98.5 83 GLY B C 1
ATOM 2690 O O . GLY B 1 83 ? -4.523 -4.734 2.295 1 98.5 83 GLY B O 1
ATOM 2691 N N . PHE B 1 84 ? -3.152 -5.898 3.592 1 98.19 84 PHE B N 1
ATOM 2692 C CA . PHE B 1 84 ? -4.141 -6.797 4.184 1 98.19 84 PHE B CA 1
ATOM 2693 C C . PHE B 1 84 ? -5.344 -6.016 4.695 1 98.19 84 PHE B C 1
ATOM 2695 O O . PHE B 1 84 ? -6.488 -6.445 4.52 1 98.19 84 PHE B O 1
ATOM 2702 N N . ASP B 1 85 ? -5.137 -4.887 5.254 1 97 85 ASP B N 1
ATOM 2703 C CA . ASP B 1 85 ? -6.203 -4.145 5.918 1 97 85 ASP B CA 1
ATOM 2704 C C . ASP B 1 85 ? -7.262 -3.688 4.918 1 97 85 ASP B C 1
ATOM 2706 O O . ASP B 1 85 ? -8.422 -3.486 5.285 1 97 85 ASP B O 1
ATOM 2710 N N . ASP B 1 86 ? -6.941 -3.578 3.664 1 97.5 86 ASP B N 1
ATOM 2711 C CA . ASP B 1 86 ? -7.863 -3.088 2.646 1 97.5 86 ASP B CA 1
ATOM 2712 C C . ASP B 1 86 ? -8.93 -4.133 2.326 1 97.5 86 ASP B C 1
ATOM 2714 O O . ASP B 1 86 ? -9.984 -3.805 1.771 1 97.5 86 ASP B O 1
ATOM 2718 N N . ILE B 1 87 ? -8.695 -5.344 2.668 1 96.38 87 ILE B N 1
ATOM 2719 C CA . ILE B 1 87 ? -9.672 -6.359 2.281 1 96.38 87 ILE B CA 1
ATOM 2720 C C . ILE B 1 87 ? -10.898 -6.266 3.18 1 96.38 87 ILE B C 1
ATOM 2722 O O . ILE B 1 87 ? -11.922 -6.914 2.92 1 96.38 87 ILE B O 1
ATOM 2726 N N . LYS B 1 88 ? -10.805 -5.445 4.25 1 96.62 88 LYS B N 1
ATOM 2727 C CA . LYS B 1 88 ? -11.938 -5.281 5.16 1 96.62 88 LYS B CA 1
ATOM 2728 C C . LYS B 1 88 ? -13.195 -4.863 4.41 1 96.62 88 LYS B C 1
ATOM 2730 O O . LYS B 1 88 ? -14.305 -5.211 4.809 1 96.62 88 LYS B O 1
ATOM 2735 N N . PHE B 1 89 ? -13.031 -4.195 3.322 1 96.69 89 PHE B N 1
ATOM 2736 C CA . PHE B 1 89 ? -14.164 -3.688 2.559 1 96.69 89 PHE B CA 1
ATOM 2737 C C . PHE B 1 89 ? -14.898 -4.824 1.854 1 96.69 89 PHE B C 1
ATOM 2739 O O . PHE B 1 89 ? -16.016 -4.641 1.36 1 96.69 89 PHE B O 1
ATOM 2746 N N . TYR B 1 90 ? -14.328 -6.027 1.829 1 96.94 90 TYR B N 1
ATOM 2747 C CA . TYR B 1 90 ? -14.938 -7.199 1.215 1 96.94 90 TYR B CA 1
ATOM 2748 C C . TYR B 1 90 ? -15.516 -8.133 2.273 1 96.94 90 TYR B C 1
ATOM 2750 O O . TYR B 1 90 ? -16 -9.219 1.953 1 96.94 90 TYR B O 1
ATOM 2758 N N . THR B 1 91 ? -15.477 -7.711 3.545 1 96.44 91 THR B N 1
ATOM 2759 C CA . THR B 1 91 ? -15.867 -8.625 4.613 1 96.44 91 THR B CA 1
ATOM 2760 C C . THR B 1 91 ? -17.047 -8.062 5.398 1 96.44 91 THR B C 1
ATOM 2762 O O . THR B 1 91 ? -17.359 -8.555 6.484 1 96.44 91 THR B O 1
ATOM 2765 N N . ARG B 1 92 ? -17.656 -7.039 4.891 1 91.25 92 ARG B N 1
ATOM 2766 C CA . ARG B 1 92 ? -18.734 -6.367 5.602 1 91.25 92 ARG B CA 1
ATOM 2767 C C . ARG B 1 92 ? -19.969 -7.254 5.684 1 91.25 92 ARG B C 1
ATOM 2769 O O . ARG B 1 92 ? -20.719 -7.207 6.668 1 91.25 92 ARG B O 1
ATOM 2776 N N . GLU B 1 93 ? -20.172 -8.086 4.66 1 91.31 93 GLU B N 1
ATOM 2777 C CA . GLU B 1 93 ? -21.375 -8.898 4.594 1 91.31 93 GLU B CA 1
ATOM 2778 C C . GLU B 1 93 ? -21.141 -10.305 5.137 1 91.31 93 GLU B C 1
ATOM 2780 O O . GLU B 1 93 ? -22.062 -10.945 5.633 1 91.31 93 GLU B O 1
ATOM 2785 N N . ALA B 1 94 ? -20.016 -10.82 4.992 1 93.38 94 ALA B N 1
ATOM 2786 C CA . ALA B 1 94 ? -19.672 -12.172 5.426 1 93.38 94 ALA B CA 1
ATOM 2787 C C . ALA B 1 94 ? -18.188 -12.266 5.785 1 93.38 94 ALA B C 1
ATOM 2789 O O . ALA B 1 94 ? -17.359 -11.531 5.234 1 93.38 94 ALA B O 1
ATOM 2790 N N . PRO B 1 95 ? -17.875 -13.172 6.676 1 96.12 95 PRO B N 1
ATOM 2791 C CA . PRO B 1 95 ? -16.469 -13.375 6.984 1 96.12 95 PRO B CA 1
ATOM 2792 C C . PRO B 1 95 ? -15.664 -13.883 5.781 1 96.12 95 PRO B C 1
ATOM 2794 O O . PRO B 1 95 ? -16.203 -14.578 4.922 1 96.12 95 PRO B O 1
ATOM 2797 N N . LEU B 1 96 ? -14.461 -13.516 5.703 1 97.81 96 LEU B N 1
ATOM 2798 C CA . LEU B 1 96 ? -13.57 -13.898 4.617 1 97.81 96 LEU B CA 1
ATOM 2799 C C . LEU B 1 96 ? -12.516 -14.883 5.105 1 97.81 96 LEU B C 1
ATOM 2801 O O . LEU B 1 96 ? -11.773 -14.594 6.047 1 97.81 96 LEU B O 1
ATOM 2805 N N . ASN B 1 97 ? -12.445 -16.062 4.48 1 98.31 97 ASN B N 1
ATOM 2806 C CA . ASN B 1 97 ? -11.414 -17.047 4.797 1 98.31 97 ASN B CA 1
ATOM 2807 C C . ASN B 1 97 ? -10.062 -16.625 4.234 1 98.31 97 ASN B C 1
ATOM 2809 O O . ASN B 1 97 ? -9.938 -16.344 3.039 1 98.31 97 ASN B O 1
ATOM 2813 N N . ILE B 1 98 ? -9.141 -16.547 5.117 1 98.69 98 ILE B N 1
ATOM 2814 C CA . ILE B 1 98 ? -7.77 -16.344 4.656 1 98.69 98 ILE B CA 1
ATOM 2815 C C . ILE B 1 98 ? -6.914 -17.547 5.035 1 98.69 98 ILE B C 1
ATOM 2817 O O . ILE B 1 98 ? -7.129 -18.172 6.082 1 98.69 98 ILE B O 1
ATOM 2821 N N . TYR B 1 99 ? -5.992 -17.938 4.18 1 98.88 99 TYR B N 1
ATOM 2822 C CA . TYR B 1 99 ? -5.141 -19.109 4.363 1 98.88 99 TYR B CA 1
ATOM 2823 C C . TYR B 1 99 ? -3.668 -18.734 4.258 1 98.88 99 TYR B C 1
ATOM 2825 O O . TYR B 1 99 ? -3.266 -18.031 3.336 1 98.88 99 TYR B O 1
ATOM 2833 N N . ALA B 1 100 ? -2.879 -19.141 5.156 1 98.81 100 ALA B N 1
ATOM 2834 C CA . ALA B 1 100 ? -1.438 -18.922 5.152 1 98.81 100 ALA B CA 1
ATOM 2835 C C . ALA B 1 100 ? -0.709 -19.969 5.98 1 98.81 100 ALA B C 1
ATOM 2837 O O . ALA B 1 100 ? -1.306 -20.594 6.859 1 98.81 100 ALA B O 1
ATOM 2838 N N . ARG B 1 101 ? 0.538 -20.156 5.664 1 98.25 101 ARG B N 1
ATOM 2839 C CA . ARG B 1 101 ? 1.379 -20.922 6.574 1 98.25 101 ARG B CA 1
ATOM 2840 C C . ARG B 1 101 ? 1.432 -20.266 7.953 1 98.25 101 ARG B C 1
ATOM 2842 O O . ARG B 1 101 ? 1.19 -19.078 8.086 1 98.25 101 ARG B O 1
ATOM 2849 N N . ASP B 1 102 ? 1.803 -21.062 8.969 1 98.12 102 ASP B N 1
ATOM 2850 C CA . ASP B 1 102 ? 1.812 -20.578 10.344 1 98.12 102 ASP B CA 1
ATOM 2851 C C . ASP B 1 102 ? 2.73 -19.375 10.492 1 98.12 102 ASP B C 1
ATOM 2853 O O . ASP B 1 102 ? 2.35 -18.375 11.102 1 98.12 102 ASP B O 1
ATOM 2857 N N . THR B 1 103 ? 3.885 -19.422 9.891 1 97.25 103 THR B N 1
ATOM 2858 C CA . THR B 1 103 ? 4.852 -18.328 9.984 1 97.25 103 THR B CA 1
ATOM 2859 C C . THR B 1 103 ? 4.285 -17.047 9.375 1 97.25 103 THR B C 1
ATOM 2861 O O . THR B 1 103 ? 4.383 -15.977 9.969 1 97.25 103 THR B O 1
ATOM 2864 N N . THR B 1 104 ? 3.668 -17.188 8.211 1 98.25 104 THR B N 1
ATOM 2865 C CA . THR B 1 104 ? 3.074 -16.047 7.531 1 98.25 104 THR B CA 1
ATOM 2866 C C . THR B 1 104 ? 1.899 -15.484 8.328 1 98.25 104 THR B C 1
ATOM 2868 O O . THR B 1 104 ? 1.754 -14.273 8.461 1 98.25 104 THR B O 1
ATOM 2871 N N . MET B 1 105 ? 1.101 -16.375 8.914 1 98.25 105 MET B N 1
ATOM 2872 C CA . MET B 1 105 ? -0.051 -15.945 9.703 1 98.25 105 MET B CA 1
ATOM 2873 C C . MET B 1 105 ? 0.391 -15.148 10.922 1 98.25 105 MET B C 1
ATOM 2875 O O . MET B 1 105 ? -0.221 -14.133 11.258 1 98.25 105 MET B O 1
ATOM 2879 N N . VAL B 1 106 ? 1.454 -15.586 11.531 1 97.38 106 VAL B N 1
ATOM 2880 C CA . VAL B 1 106 ? 1.998 -14.875 12.688 1 97.38 106 VAL B CA 1
ATOM 2881 C C . VAL B 1 106 ? 2.418 -13.469 12.281 1 97.38 106 VAL B C 1
ATOM 2883 O O . VAL B 1 106 ? 2.148 -12.5 13.008 1 97.38 106 VAL B O 1
ATOM 2886 N N . HIS B 1 107 ? 3.057 -13.367 11.141 1 97.06 107 HIS B N 1
ATOM 2887 C CA . HIS B 1 107 ? 3.477 -12.055 10.656 1 97.06 107 HIS B CA 1
ATOM 2888 C C . HIS B 1 107 ? 2.275 -11.164 10.367 1 97.06 107 HIS B C 1
ATOM 2890 O O . HIS B 1 107 ? 2.289 -9.969 10.695 1 97.06 107 HIS B O 1
ATOM 2896 N N . ILE B 1 108 ? 1.25 -11.68 9.766 1 97.81 108 ILE B N 1
ATOM 2897 C CA . ILE B 1 108 ? 0.031 -10.93 9.477 1 97.81 108 ILE B CA 1
ATOM 2898 C C . ILE B 1 108 ? -0.607 -10.461 10.789 1 97.81 108 ILE B C 1
ATOM 2900 O O . ILE B 1 108 ? -0.953 -9.289 10.93 1 97.81 108 ILE B O 1
ATOM 2904 N N . MET B 1 109 ? -0.68 -11.336 11.766 1 96.44 109 MET B N 1
ATOM 2905 C CA . MET B 1 109 ? -1.304 -11.016 13.047 1 96.44 109 MET B CA 1
ATOM 2906 C C . MET B 1 109 ? -0.509 -9.945 13.789 1 96.44 109 MET B C 1
ATOM 2908 O O . MET B 1 109 ? -1.089 -9.078 14.438 1 96.44 109 MET B O 1
ATOM 2912 N N . ASN B 1 110 ? 0.765 -10.055 13.656 1 95.31 110 ASN B N 1
ATOM 2913 C CA . ASN B 1 110 ? 1.614 -9.062 14.312 1 95.31 110 ASN B CA 1
ATOM 2914 C C . ASN B 1 110 ? 1.487 -7.691 13.656 1 95.31 110 ASN B C 1
ATOM 2916 O O . ASN B 1 110 ? 1.379 -6.676 14.344 1 95.31 110 ASN B O 1
ATOM 2920 N N . ALA B 1 111 ? 1.526 -7.648 12.383 1 95.88 111 ALA B N 1
ATOM 2921 C CA . ALA B 1 111 ? 1.486 -6.391 11.648 1 95.88 111 ALA B CA 1
ATOM 2922 C C . ALA B 1 111 ? 0.111 -5.738 11.75 1 95.88 111 ALA B C 1
ATOM 2924 O O . ALA B 1 111 ? -0.004 -4.512 11.719 1 95.88 111 ALA B O 1
ATOM 2925 N N . PHE B 1 112 ? -0.903 -6.551 11.844 1 96.12 112 PHE B N 1
ATOM 2926 C CA . PHE B 1 112 ? -2.277 -6.059 11.852 1 96.12 112 PHE B CA 1
ATOM 2927 C C . PHE B 1 112 ? -3.016 -6.523 13.102 1 96.12 112 PHE B C 1
ATOM 2929 O O . PHE B 1 112 ? -4.141 -7.02 13.016 1 96.12 112 PHE B O 1
ATOM 2936 N N . SER B 1 113 ? -2.414 -6.352 14.211 1 92 113 SER B N 1
ATOM 2937 C CA . SER B 1 113 ? -2.916 -6.887 15.477 1 92 113 SER B CA 1
ATOM 2938 C C . SER B 1 113 ? -4.332 -6.398 15.758 1 92 113 SER B C 1
ATOM 2940 O O . SER B 1 113 ? -5.133 -7.109 16.375 1 92 113 SER B O 1
ATOM 2942 N N . HIS B 1 114 ? -4.695 -5.215 15.305 1 89.25 114 HIS B N 1
ATOM 2943 C CA . HIS B 1 114 ? -6.016 -4.652 15.562 1 89.25 114 HIS B CA 1
ATOM 2944 C C . HIS B 1 114 ? -7.113 -5.512 14.945 1 89.25 114 HIS B C 1
ATOM 2946 O O . HIS B 1 114 ? -8.227 -5.57 15.461 1 89.25 114 HIS B O 1
ATOM 2952 N N . ASN B 1 115 ? -6.812 -6.203 13.859 1 90.56 115 ASN B N 1
ATOM 2953 C CA . ASN B 1 115 ? -7.789 -7.039 13.164 1 90.56 115 ASN B CA 1
ATOM 2954 C C . ASN B 1 115 ? -8.086 -8.32 13.945 1 90.56 115 ASN B C 1
ATOM 2956 O O . ASN B 1 115 ? -9.094 -8.984 13.695 1 90.56 115 ASN B O 1
ATOM 2960 N N . PHE B 1 116 ? -7.219 -8.609 14.844 1 89.06 116 PHE B N 1
ATOM 2961 C CA . PHE B 1 116 ? -7.328 -9.898 15.523 1 89.06 116 PHE B CA 1
ATOM 2962 C C . PHE B 1 116 ? -7.594 -9.703 17.016 1 89.06 116 PHE B C 1
ATOM 2964 O O . PHE B 1 116 ? -7.562 -10.664 17.781 1 89.06 116 PHE B O 1
ATOM 2971 N N . SER B 1 117 ? -7.73 -8.477 17.344 1 83.88 117 SER B N 1
ATOM 2972 C CA . SER B 1 117 ? -8.047 -8.133 18.734 1 83.88 117 SER B CA 1
ATOM 2973 C C . SER B 1 117 ? -9.555 -8.141 18.969 1 83.88 117 SER B C 1
ATOM 2975 O O . SER B 1 117 ? -10.336 -7.973 18.031 1 83.88 117 SER B O 1
ATOM 2977 N N . SER B 1 118 ? -9.93 -8.359 20.188 1 79.31 118 SER B N 1
ATOM 2978 C CA . SER B 1 118 ? -11.344 -8.336 20.547 1 79.31 118 SER B CA 1
ATOM 2979 C C . SER B 1 118 ? -11.836 -6.902 20.734 1 79.31 118 SER B C 1
ATOM 2981 O O . SER B 1 118 ? -13.047 -6.664 20.797 1 79.31 118 SER B O 1
ATOM 2983 N N . LYS B 1 119 ? -10.992 -5.961 20.688 1 77.06 119 LYS B N 1
ATOM 2984 C CA . LYS B 1 119 ? -11.352 -4.562 20.891 1 77.06 119 LYS B CA 1
ATOM 2985 C C . LYS B 1 119 ? -12 -3.971 19.641 1 77.06 119 LYS B C 1
ATOM 2987 O O . LYS B 1 119 ? -11.57 -4.258 18.516 1 77.06 119 LYS B O 1
ATOM 2992 N N . PRO B 1 120 ? -13.039 -3.164 19.906 1 71.38 120 PRO B N 1
ATOM 2993 C CA . PRO B 1 120 ? -13.656 -2.504 18.766 1 71.38 120 PRO B CA 1
ATOM 2994 C C . PRO B 1 120 ? -12.711 -1.533 18.062 1 71.38 120 PRO B C 1
ATOM 2996 O O . PRO B 1 120 ? -11.789 -1.007 18.688 1 71.38 120 PRO B O 1
ATOM 2999 N N . SER B 1 121 ? -12.891 -1.504 16.766 1 71.81 121 SER B N 1
ATOM 3000 C CA . SER B 1 121 ? -12.086 -0.572 15.984 1 71.81 121 SER B CA 1
ATOM 3001 C C . SER B 1 121 ? -12.961 0.473 15.297 1 71.81 121 SER B C 1
ATOM 3003 O O . SER B 1 121 ? -13.898 0.128 14.578 1 71.81 121 SER B O 1
ATOM 3005 N N . LEU B 1 122 ? -12.656 1.713 15.562 1 66.62 122 LEU B N 1
ATOM 3006 C CA . LEU B 1 122 ? -13.398 2.818 14.969 1 66.62 122 LEU B CA 1
ATOM 3007 C C . LEU B 1 122 ? -13.195 2.857 13.461 1 66.62 122 LEU B C 1
ATOM 3009 O O . LEU B 1 122 ? -14.07 3.32 12.727 1 66.62 122 LEU B O 1
ATOM 3013 N N . SER B 1 123 ? -12.016 2.447 13.016 1 67.88 123 SER B N 1
ATOM 3014 C CA . SER B 1 123 ? -11.711 2.5 11.586 1 67.88 123 SER B CA 1
ATOM 3015 C C . SER B 1 123 ? -12.219 1.256 10.867 1 67.88 123 SER B C 1
ATOM 3017 O O . SER B 1 123 ? -12.203 1.192 9.633 1 67.88 123 SER B O 1
ATOM 3019 N N . GLY B 1 124 ? -12.734 0.319 11.609 1 80.88 124 GLY B N 1
ATOM 3020 C CA . GLY B 1 124 ? -13.227 -0.932 11.055 1 80.88 124 GLY B CA 1
ATOM 3021 C C . GLY B 1 124 ? -12.172 -2.023 11.016 1 80.88 124 GLY B C 1
ATOM 3022 O O . GLY B 1 124 ? -10.969 -1.737 10.977 1 80.88 124 GLY B O 1
ATOM 3023 N N . LYS B 1 125 ? -12.633 -3.213 11.219 1 89.5 125 LYS B N 1
ATOM 3024 C CA . LYS B 1 125 ? -11.805 -4.414 11.172 1 89.5 125 LYS B CA 1
ATOM 3025 C C . LYS B 1 125 ? -12.242 -5.348 10.047 1 89.5 125 LYS B C 1
ATOM 3027 O O . LYS B 1 125 ? -13.414 -5.348 9.664 1 89.5 125 LYS B O 1
ATOM 3032 N N . ALA B 1 126 ? -11.211 -6.035 9.539 1 93 126 ALA B N 1
ATOM 3033 C CA . ALA B 1 126 ? -11.578 -7.105 8.617 1 93 126 ALA B CA 1
ATOM 3034 C C . ALA B 1 126 ? -12.211 -8.281 9.359 1 93 126 ALA B C 1
ATOM 3036 O O . ALA B 1 126 ? -11.703 -8.711 10.398 1 93 126 ALA B O 1
ATOM 3037 N N . ASN B 1 127 ? -13.414 -8.641 8.969 1 95 127 ASN B N 1
ATOM 3038 C CA . ASN B 1 127 ? -14.039 -9.867 9.469 1 95 127 ASN B CA 1
ATOM 3039 C C . ASN B 1 127 ? -13.484 -11.102 8.758 1 95 127 ASN B C 1
ATOM 3041 O O . ASN B 1 127 ? -13.984 -11.484 7.695 1 95 127 ASN B O 1
ATOM 3045 N N . ILE B 1 128 ? -12.445 -11.734 9.406 1 96.56 128 ILE B N 1
ATOM 3046 C CA . ILE B 1 128 ? -11.719 -12.781 8.703 1 96.56 128 ILE B CA 1
ATOM 3047 C C . ILE B 1 128 ? -11.727 -14.062 9.531 1 96.56 128 ILE B C 1
ATOM 3049 O O . ILE B 1 128 ? -11.898 -14.023 10.75 1 96.56 128 ILE B O 1
ATOM 3053 N N . ILE B 1 129 ? -11.633 -15.156 8.883 1 97.31 129 ILE B N 1
ATOM 3054 C CA . ILE B 1 129 ? -11.414 -16.469 9.453 1 97.31 129 ILE B CA 1
ATOM 3055 C C . ILE B 1 129 ? -10.023 -16.984 9.07 1 97.31 129 ILE B C 1
ATOM 3057 O O . ILE B 1 129 ? -9.82 -17.453 7.949 1 97.31 129 ILE B O 1
ATOM 3061 N N . PRO B 1 130 ? -9.055 -16.859 9.992 1 98 130 PRO B N 1
ATOM 3062 C CA . PRO B 1 130 ? -7.703 -17.328 9.688 1 98 130 PRO B CA 1
ATOM 3063 C C . PRO B 1 130 ? -7.582 -18.844 9.688 1 98 130 PRO B C 1
ATOM 3065 O O . PRO B 1 130 ? -8.086 -19.5 10.602 1 98 130 PRO B O 1
ATOM 3068 N N . ASN B 1 131 ? -7.031 -19.359 8.625 1 98.56 131 ASN B N 1
ATOM 3069 C CA . ASN B 1 131 ? -6.777 -20.797 8.492 1 98.56 131 ASN B CA 1
ATOM 3070 C C . ASN B 1 131 ? -5.301 -21.078 8.25 1 98.56 131 ASN B C 1
ATOM 3072 O O . ASN B 1 131 ? -4.695 -20.516 7.332 1 98.56 131 ASN B O 1
ATOM 3076 N N . VAL B 1 132 ? -4.723 -22 9 1 98.44 132 VAL B N 1
ATOM 3077 C CA . VAL B 1 132 ? -3.318 -22.344 8.836 1 98.44 132 VAL B CA 1
ATOM 3078 C C . VAL B 1 132 ? -3.189 -23.469 7.801 1 98.44 132 VAL B C 1
ATOM 3080 O O . VAL B 1 132 ? -3.908 -24.469 7.867 1 98.44 132 VAL B O 1
ATOM 3083 N N . ILE B 1 133 ? -2.303 -23.234 6.898 1 98.31 133 ILE B N 1
ATOM 3084 C CA . ILE B 1 133 ? -2.041 -24.172 5.82 1 98.31 133 ILE B CA 1
ATOM 3085 C C . ILE B 1 133 ? -0.964 -25.172 6.254 1 98.31 133 ILE B C 1
ATOM 3087 O O . ILE B 1 133 ? 0.021 -24.781 6.891 1 98.31 133 ILE B O 1
ATOM 3091 N N . ARG B 1 134 ? -1.198 -26.453 5.91 1 97.81 134 ARG B N 1
ATOM 3092 C CA . ARG B 1 134 ? -0.161 -27.484 5.988 1 97.81 134 ARG B CA 1
ATOM 3093 C C . ARG B 1 134 ? 0.342 -27.859 4.602 1 97.81 134 ARG B C 1
ATOM 3095 O O . ARG B 1 134 ? -0.448 -27.984 3.662 1 97.81 134 ARG B O 1
ATOM 3102 N N . ASP B 1 135 ? 1.619 -27.969 4.523 1 98.25 135 ASP B N 1
ATOM 3103 C CA . ASP B 1 135 ? 2.24 -28.281 3.24 1 98.25 135 ASP B CA 1
ATOM 3104 C C . ASP B 1 135 ? 1.578 -29.5 2.596 1 98.25 135 ASP B C 1
ATOM 3106 O O . ASP B 1 135 ? 1.348 -30.516 3.258 1 98.25 135 ASP B O 1
ATOM 3110 N N . PHE B 1 136 ? 1.215 -29.406 1.39 1 98.5 136 PHE B N 1
ATOM 3111 C CA . PHE B 1 136 ? 0.703 -30.453 0.505 1 98.5 136 PHE B CA 1
ATOM 3112 C C . PHE B 1 136 ? -0.698 -30.875 0.927 1 98.5 136 PHE B C 1
ATOM 3114 O O . PHE B 1 136 ? -1.368 -31.625 0.209 1 98.5 136 PHE B O 1
ATOM 3121 N N . GLU B 1 137 ? -1.192 -30.438 2.113 1 98.44 137 GLU B N 1
ATOM 3122 C CA . GLU B 1 137 ? -2.543 -30.797 2.535 1 98.44 137 GLU B CA 1
ATOM 3123 C C . GLU B 1 137 ? -3.59 -29.984 1.786 1 98.44 137 GLU B C 1
ATOM 3125 O O . GLU B 1 137 ? -3.613 -28.75 1.885 1 98.44 137 GLU B O 1
ATOM 3130 N N . PRO B 1 138 ? -4.43 -30.656 1.093 1 98.5 138 PRO B N 1
ATOM 3131 C CA . PRO B 1 138 ? -5.422 -29.938 0.294 1 98.5 138 PRO B CA 1
ATOM 3132 C C . PRO B 1 138 ? -6.359 -29.078 1.147 1 98.5 138 PRO B C 1
ATOM 3134 O O . PRO B 1 138 ? -6.75 -29.5 2.242 1 98.5 138 PRO B O 1
ATOM 3137 N N . ILE B 1 139 ? -6.656 -27.891 0.68 1 98.19 139 ILE B N 1
ATOM 3138 C CA . ILE B 1 139 ? -7.691 -27.016 1.196 1 98.19 139 ILE B CA 1
ATOM 3139 C C . ILE B 1 139 ? -8.969 -27.172 0.371 1 98.19 139 ILE B C 1
ATOM 3141 O O . ILE B 1 139 ? -8.922 -27.156 -0.861 1 98.19 139 ILE B O 1
ATOM 3145 N N . PHE B 1 140 ? -10.008 -27.375 1.1 1 97.81 140 PHE B N 1
ATOM 3146 C CA . PHE B 1 140 ? -11.297 -27.453 0.411 1 97.81 140 PHE B CA 1
ATOM 3147 C C . PHE B 1 140 ? -12.164 -26.25 0.748 1 97.81 140 PHE B C 1
ATOM 3149 O O . PHE B 1 140 ? -12.43 -25.984 1.92 1 97.81 140 PHE B O 1
ATOM 3156 N N . PHE B 1 141 ? -12.5 -25.5 -0.194 1 97.12 141 PHE B N 1
ATOM 3157 C CA . PHE B 1 141 ? -13.469 -24.406 -0.094 1 97.12 141 PHE B CA 1
ATOM 3158 C C . PHE B 1 141 ? -14.664 -24.656 -1.005 1 97.12 141 PHE B C 1
ATOM 3160 O O . PHE B 1 141 ? -14.562 -24.516 -2.225 1 97.12 141 PHE B O 1
ATOM 3167 N N . LYS B 1 142 ? -15.734 -25.062 -0.36 1 95.38 142 LYS B N 1
ATOM 3168 C CA . LYS B 1 142 ? -16.859 -25.609 -1.128 1 95.38 142 LYS B CA 1
ATOM 3169 C C . LYS B 1 142 ? -16.406 -26.75 -2.033 1 95.38 142 LYS B C 1
ATOM 3171 O O . LYS B 1 142 ? -15.781 -27.703 -1.566 1 95.38 142 LYS B O 1
ATOM 3176 N N . ASP B 1 143 ? -16.516 -26.625 -3.34 1 94.56 143 ASP B N 1
ATOM 3177 C CA . ASP B 1 143 ? -16.125 -27.703 -4.246 1 94.56 143 ASP B CA 1
ATOM 3178 C C . ASP B 1 143 ? -14.75 -27.453 -4.848 1 94.56 143 ASP B C 1
ATOM 3180 O O . ASP B 1 143 ? -14.305 -28.203 -5.719 1 94.56 143 ASP B O 1
ATOM 3184 N N . LEU B 1 144 ? -14.117 -26.469 -4.383 1 97.12 144 LEU B N 1
ATOM 3185 C CA . LEU B 1 144 ? -12.805 -26.109 -4.914 1 97.12 144 LEU B CA 1
ATOM 3186 C C . LEU B 1 144 ? -11.695 -26.766 -4.102 1 97.12 144 LEU B C 1
ATOM 3188 O O . LEU B 1 144 ? -11.648 -26.625 -2.877 1 97.12 144 LEU B O 1
ATOM 3192 N N . LYS B 1 145 ? -10.891 -27.5 -4.781 1 98.31 145 LYS B N 1
ATOM 3193 C CA . LYS B 1 145 ? -9.703 -28.094 -4.164 1 98.31 145 LYS B CA 1
ATOM 3194 C C . LYS B 1 145 ? -8.453 -27.281 -4.484 1 98.31 145 LYS B C 1
ATOM 3196 O O . LYS B 1 145 ? -8.172 -27 -5.648 1 98.31 145 LYS B O 1
ATOM 3201 N N . ILE B 1 146 ? -7.707 -26.891 -3.488 1 98.75 146 ILE B N 1
ATOM 3202 C CA . ILE B 1 146 ? -6.465 -26.125 -3.613 1 98.75 146 ILE B CA 1
ATOM 3203 C C . ILE B 1 146 ? -5.336 -26.875 -2.9 1 98.75 146 ILE B C 1
ATOM 3205 O O . ILE B 1 146 ? -5.488 -27.281 -1.75 1 98.75 146 ILE B O 1
ATOM 3209 N N . VAL B 1 147 ? -4.25 -27.047 -3.551 1 98.88 147 VAL B N 1
ATOM 3210 C CA . VAL B 1 147 ? -3.121 -27.703 -2.914 1 98.88 147 VAL B CA 1
ATOM 3211 C C . VAL B 1 147 ? -1.97 -26.719 -2.736 1 98.88 147 VAL B C 1
ATOM 3213 O O . VAL B 1 147 ? -1.439 -26.188 -3.717 1 98.88 147 VAL B O 1
ATOM 3216 N N . PRO B 1 148 ? -1.642 -26.438 -1.47 1 98.88 148 PRO B N 1
ATOM 3217 C CA . PRO B 1 148 ? -0.444 -25.625 -1.242 1 98.88 148 PRO B CA 1
ATOM 3218 C C . PRO B 1 148 ? 0.848 -26.391 -1.537 1 98.88 148 PRO B C 1
ATOM 3220 O O . PRO B 1 148 ? 1.015 -27.516 -1.091 1 98.88 148 PRO B O 1
ATOM 3223 N N . ILE B 1 149 ? 1.73 -25.766 -2.275 1 98.81 149 ILE B N 1
ATOM 3224 C CA . ILE B 1 149 ? 2.986 -26.359 -2.703 1 98.81 149 ILE B CA 1
ATOM 3225 C C . ILE B 1 149 ? 4.16 -25.609 -2.096 1 98.81 149 ILE B C 1
ATOM 3227 O O . ILE B 1 149 ? 4.461 -24.484 -2.506 1 98.81 149 ILE B O 1
ATOM 3231 N N . PRO B 1 150 ? 4.879 -26.188 -1.114 1 98.75 150 PRO B N 1
ATOM 3232 C CA . PRO B 1 150 ? 6.027 -25.484 -0.541 1 98.75 150 PRO B CA 1
ATOM 3233 C C . PRO B 1 150 ? 7.164 -25.312 -1.542 1 98.75 150 PRO B C 1
ATOM 3235 O O . PRO B 1 150 ? 7.473 -26.219 -2.309 1 98.75 150 PRO B O 1
ATOM 3238 N N . LEU B 1 151 ? 7.723 -24.141 -1.569 1 98.81 151 LEU B N 1
ATOM 3239 C CA . LEU B 1 151 ? 8.859 -23.734 -2.387 1 98.81 151 LEU B CA 1
ATOM 3240 C C . LEU B 1 151 ? 9.953 -23.109 -1.524 1 98.81 151 LEU B C 1
ATOM 3242 O O . LEU B 1 151 ? 9.703 -22.719 -0.382 1 98.81 151 LEU B O 1
ATOM 3246 N N . ILE B 1 152 ? 11.18 -23.062 -2.078 1 98.5 152 ILE B N 1
ATOM 3247 C CA . ILE B 1 152 ? 12.273 -22.422 -1.354 1 98.5 152 ILE B CA 1
ATOM 3248 C C . ILE B 1 152 ? 12.492 -21.016 -1.882 1 98.5 152 ILE B C 1
ATOM 3250 O O . ILE B 1 152 ? 12.711 -20.812 -3.08 1 98.5 152 ILE B O 1
ATOM 3254 N N . HIS B 1 153 ? 12.398 -20 -1.045 1 97.56 153 HIS B N 1
ATOM 3255 C CA . HIS B 1 153 ? 12.586 -18.578 -1.346 1 97.56 153 HIS B CA 1
ATOM 3256 C C . HIS B 1 153 ? 13.648 -17.953 -0.448 1 97.56 153 HIS B C 1
ATOM 3258 O O . HIS B 1 153 ? 13.328 -17.25 0.505 1 97.56 153 HIS B O 1
ATOM 3264 N N . GLY B 1 154 ? 14.906 -18.172 -0.899 1 93.56 154 GLY B N 1
ATOM 3265 C CA . GLY B 1 154 ? 15.984 -17.75 -0.02 1 93.56 154 GLY B CA 1
ATOM 3266 C C . GLY B 1 154 ? 16.016 -18.531 1.284 1 93.56 154 GLY B C 1
ATOM 3267 O O . GLY B 1 154 ? 16.172 -19.75 1.281 1 93.56 154 GLY B O 1
ATOM 3268 N N . GLU B 1 155 ? 15.75 -17.828 2.385 1 91.5 155 GLU B N 1
ATOM 3269 C CA . GLU B 1 155 ? 15.867 -18.438 3.703 1 91.5 155 GLU B CA 1
ATOM 3270 C C . GLU B 1 155 ? 14.508 -18.875 4.238 1 91.5 155 GLU B C 1
ATOM 3272 O O . GLU B 1 155 ? 14.406 -19.391 5.355 1 91.5 155 GLU B O 1
ATOM 3277 N N . ILE B 1 156 ? 13.5 -18.672 3.408 1 94.94 156 ILE B N 1
ATOM 3278 C CA . ILE B 1 156 ? 12.188 -19.031 3.92 1 94.94 156 ILE B CA 1
ATOM 3279 C C . ILE B 1 156 ? 11.477 -19.938 2.92 1 94.94 156 ILE B C 1
ATOM 3281 O O . ILE B 1 156 ? 11.984 -20.188 1.822 1 94.94 156 ILE B O 1
ATOM 3285 N N . VAL B 1 157 ? 10.383 -20.469 3.389 1 97.5 157 VAL B N 1
ATOM 3286 C CA . VAL B 1 157 ? 9.5 -21.266 2.543 1 97.5 157 VAL B CA 1
ATOM 3287 C C . VAL B 1 157 ? 8.336 -20.391 2.055 1 97.5 157 VAL B C 1
ATOM 3289 O O . VAL B 1 157 ? 7.66 -19.75 2.855 1 97.5 157 VAL B O 1
ATOM 3292 N N . SER B 1 158 ? 8.203 -20.234 0.807 1 98.25 158 SER B N 1
ATOM 3293 C CA . SER B 1 158 ? 6.984 -19.688 0.221 1 98.25 158 SER B CA 1
ATOM 3294 C C . SER B 1 158 ? 6.047 -20.781 -0.258 1 98.25 158 SER B C 1
ATOM 3296 O O . SER B 1 158 ? 6.461 -21.938 -0.412 1 98.25 158 SER B O 1
ATOM 3298 N N . LEU B 1 159 ? 4.844 -20.438 -0.409 1 98.75 159 LEU B N 1
ATOM 3299 C CA . LEU B 1 159 ? 3.867 -21.406 -0.908 1 98.75 159 LEU B CA 1
ATOM 3300 C C . LEU B 1 159 ? 3.449 -21.062 -2.334 1 98.75 159 LEU B C 1
ATOM 3302 O O . LEU B 1 159 ? 3.109 -19.906 -2.629 1 98.75 159 LEU B O 1
ATOM 3306 N N . GLY B 1 160 ? 3.516 -22 -3.256 1 98.81 160 GLY B N 1
ATOM 3307 C CA . GLY B 1 160 ? 2.719 -22.016 -4.473 1 98.81 160 GLY B CA 1
ATOM 3308 C C . GLY B 1 160 ? 1.369 -22.688 -4.297 1 98.81 160 GLY B C 1
ATOM 3309 O O . GLY B 1 160 ? 1.104 -23.297 -3.258 1 98.81 160 GLY B O 1
ATOM 3310 N N . TYR B 1 161 ? 0.524 -22.562 -5.309 1 98.94 161 TYR B N 1
ATOM 3311 C CA . TYR B 1 161 ? -0.805 -23.141 -5.219 1 98.94 161 TYR B CA 1
ATOM 3312 C C . TYR B 1 161 ? -1.172 -23.859 -6.512 1 98.94 161 TYR B C 1
ATOM 3314 O O . TYR B 1 161 ? -0.973 -23.328 -7.605 1 98.94 161 TYR B O 1
ATOM 3322 N N . ARG B 1 162 ? -1.64 -25.047 -6.395 1 98.81 162 ARG B N 1
ATOM 3323 C CA . ARG B 1 162 ? -2.258 -25.781 -7.492 1 98.81 162 ARG B CA 1
ATOM 3324 C C . ARG B 1 162 ? -3.779 -25.719 -7.406 1 98.81 162 ARG B C 1
ATOM 3326 O O . ARG B 1 162 ? -4.363 -26.047 -6.375 1 98.81 162 ARG B O 1
ATOM 3333 N N . ILE B 1 163 ? -4.41 -25.266 -8.352 1 98.19 163 ILE B N 1
ATOM 3334 C CA . ILE B 1 163 ? -5.855 -25.172 -8.492 1 98.19 163 ILE B CA 1
ATOM 3335 C C . ILE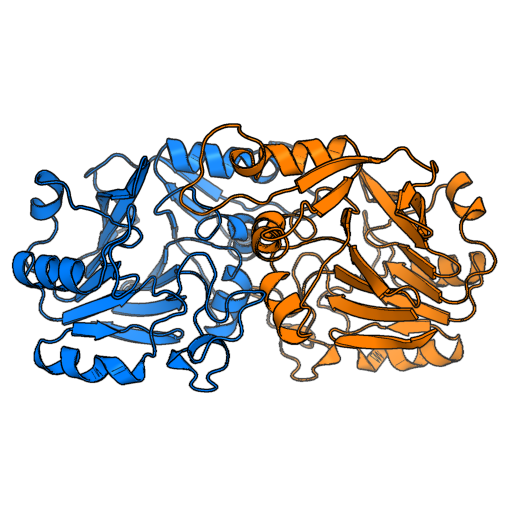 B 1 163 ? -6.281 -25.75 -9.836 1 98.19 163 ILE B C 1
ATOM 3337 O O . ILE B 1 163 ? -6.156 -25.109 -10.875 1 98.19 163 ILE B O 1
ATOM 3341 N N . GLY B 1 164 ? -6.844 -26.969 -9.812 1 96.62 164 GLY B N 1
ATOM 3342 C CA . GLY B 1 164 ? -7.035 -27.688 -11.062 1 96.62 164 GLY B CA 1
ATOM 3343 C C . GLY B 1 164 ? -5.742 -27.891 -11.836 1 96.62 164 GLY B C 1
ATOM 3344 O O . GLY B 1 164 ? -4.777 -28.438 -11.297 1 96.62 164 GLY B O 1
ATOM 3345 N N . ASN B 1 165 ? -5.707 -27.469 -13.047 1 97.62 165 ASN B N 1
ATOM 3346 C CA . ASN B 1 165 ? -4.508 -27.641 -13.859 1 97.62 165 ASN B CA 1
ATOM 3347 C C . ASN B 1 165 ? -3.725 -26.344 -13.977 1 97.62 165 ASN B C 1
ATOM 3349 O O . ASN B 1 165 ? -2.988 -26.141 -14.945 1 97.62 165 ASN B O 1
ATOM 3353 N N . LEU B 1 166 ? -3.926 -25.438 -13.016 1 98.38 166 LEU B N 1
ATOM 3354 C CA . LEU B 1 166 ? -3.156 -24.203 -12.859 1 98.38 166 LEU B CA 1
ATOM 3355 C C . LEU B 1 166 ? -2.217 -24.297 -11.656 1 98.38 166 LEU B C 1
ATOM 3357 O O . LEU B 1 166 ? -2.609 -24.781 -10.594 1 98.38 166 LEU B O 1
ATOM 3361 N N . ALA B 1 167 ? -1.034 -23.938 -11.844 1 98.88 167 ALA B N 1
ATOM 3362 C CA . ALA B 1 167 ? -0.122 -23.75 -10.719 1 98.88 167 ALA B CA 1
ATOM 3363 C C . ALA B 1 167 ? 0.436 -22.328 -10.695 1 98.88 167 ALA B C 1
ATOM 3365 O O . ALA B 1 167 ? 0.871 -21.812 -11.727 1 98.88 167 ALA B O 1
ATOM 3366 N N . TYR B 1 168 ? 0.352 -21.656 -9.578 1 98.88 168 TYR B N 1
ATOM 3367 C CA . TYR B 1 168 ? 0.903 -20.328 -9.336 1 98.88 168 TYR B CA 1
ATOM 3368 C C . TYR B 1 168 ? 2.096 -20.406 -8.391 1 98.88 168 TYR B C 1
ATOM 3370 O O . TYR B 1 168 ? 1.935 -20.672 -7.195 1 98.88 168 TYR B O 1
ATOM 3378 N N . LEU B 1 169 ? 3.305 -20.219 -8.891 1 98.81 169 LEU B N 1
ATOM 3379 C CA . LEU B 1 169 ? 4.551 -20.328 -8.133 1 98.81 169 LEU B CA 1
ATOM 3380 C C . LEU B 1 169 ? 5.324 -19.016 -8.18 1 98.81 169 LEU B C 1
ATOM 3382 O O . LEU B 1 169 ? 6.238 -18.844 -8.992 1 98.81 169 LEU B O 1
ATOM 3386 N N . THR B 1 170 ? 5 -18.109 -7.25 1 97.69 170 THR B N 1
ATOM 3387 C CA . THR B 1 170 ? 5.785 -16.891 -7.188 1 97.69 170 THR B CA 1
ATOM 3388 C C . THR B 1 170 ? 6.863 -16.984 -6.113 1 97.69 170 THR B C 1
ATOM 3390 O O . THR B 1 170 ? 6.828 -17.891 -5.273 1 97.69 170 THR B O 1
ATOM 3393 N N . ASP B 1 171 ? 7.926 -16.141 -6.164 1 97.88 171 ASP B N 1
ATOM 3394 C CA . ASP B 1 171 ? 8.977 -16.016 -5.148 1 97.88 171 ASP B CA 1
ATOM 3395 C C . ASP B 1 171 ? 9.609 -17.375 -4.863 1 97.88 171 ASP B C 1
ATOM 3397 O O . ASP B 1 171 ? 9.547 -17.875 -3.736 1 97.88 171 ASP B O 1
ATOM 3401 N N . VAL B 1 172 ? 10.234 -17.969 -5.836 1 98.31 172 VAL B N 1
ATOM 3402 C CA . VAL B 1 172 ? 10.844 -19.281 -5.742 1 98.31 172 VAL B CA 1
ATOM 3403 C C . VAL B 1 172 ? 12.289 -19.219 -6.238 1 98.31 172 VAL B C 1
ATOM 3405 O O . VAL B 1 172 ? 12.578 -18.594 -7.262 1 98.31 172 VAL B O 1
ATOM 3408 N N . LYS B 1 173 ? 13.141 -19.812 -5.469 1 98.25 173 LYS B N 1
ATOM 3409 C CA . LYS B 1 173 ? 14.516 -20.016 -5.891 1 98.25 173 LYS B CA 1
ATOM 3410 C C . LYS B 1 173 ? 14.734 -21.469 -6.344 1 98.25 173 LYS B C 1
ATOM 3412 O O . LYS B 1 173 ? 15.477 -21.719 -7.293 1 98.25 173 LYS B O 1
ATOM 3417 N N . SER B 1 174 ? 14.102 -22.375 -5.664 1 98.31 174 SER B N 1
ATOM 3418 C CA . SER B 1 174 ? 14.172 -23.781 -6.043 1 98.31 174 SER B CA 1
ATOM 3419 C C . SER B 1 174 ? 12.906 -24.531 -5.648 1 98.31 174 SER B C 1
ATOM 3421 O O . SER B 1 174 ? 12.203 -24.125 -4.719 1 98.31 174 SER B O 1
ATOM 3423 N N . ILE B 1 175 ? 12.625 -25.562 -6.379 1 98.81 175 ILE B N 1
ATOM 3424 C CA . ILE B 1 175 ? 11.453 -26.406 -6.148 1 98.81 175 ILE B CA 1
ATOM 3425 C C . ILE B 1 175 ? 11.891 -27.734 -5.523 1 98.81 175 ILE B C 1
ATOM 3427 O O . ILE B 1 175 ? 12.641 -28.5 -6.137 1 98.81 175 ILE B O 1
ATOM 3431 N N . PRO B 1 176 ? 11.422 -27.953 -4.285 1 98.5 176 PRO B N 1
ATOM 3432 C CA . PRO B 1 176 ? 11.75 -29.234 -3.678 1 98.5 176 PRO B CA 1
ATOM 3433 C C . PRO B 1 176 ? 11.242 -30.422 -4.496 1 98.5 176 PRO B C 1
ATOM 3435 O O . PRO B 1 176 ? 10.18 -30.344 -5.117 1 98.5 176 PRO B O 1
ATOM 3438 N N . GLU B 1 177 ? 11.945 -31.531 -4.395 1 98.31 177 GLU B N 1
ATOM 3439 C CA . GLU B 1 177 ? 11.641 -32.719 -5.184 1 98.31 177 GLU B CA 1
ATOM 3440 C C . GLU B 1 177 ? 10.188 -33.156 -4.996 1 98.31 177 GLU B C 1
ATOM 3442 O O . GLU B 1 177 ? 9.5 -33.438 -5.973 1 98.31 177 GLU B O 1
ATOM 3447 N N . GLU B 1 178 ? 9.742 -33.125 -3.762 1 98.38 178 GLU B N 1
ATOM 3448 C CA . GLU B 1 178 ? 8.383 -33.562 -3.451 1 98.38 178 GLU B CA 1
ATOM 3449 C C . GLU B 1 178 ? 7.352 -32.688 -4.121 1 98.38 178 GLU B C 1
ATOM 3451 O O . GLU B 1 178 ? 6.266 -33.125 -4.484 1 98.38 178 GLU B O 1
ATOM 3456 N N . SER B 1 179 ? 7.66 -31.438 -4.293 1 98.75 179 SER B N 1
ATOM 3457 C CA . SER B 1 179 ? 6.734 -30.469 -4.855 1 98.75 179 SER B CA 1
ATOM 3458 C C . SER B 1 179 ? 6.449 -30.766 -6.324 1 98.75 179 SER B C 1
ATOM 3460 O O . SER B 1 179 ? 5.355 -30.469 -6.82 1 98.75 179 SER B O 1
ATOM 3462 N N . TYR B 1 180 ? 7.371 -31.391 -7.051 1 98.69 180 TYR B N 1
ATOM 3463 C CA . TYR B 1 180 ? 7.188 -31.688 -8.469 1 98.69 180 TYR B CA 1
ATOM 3464 C C . TYR B 1 180 ? 6.027 -32.656 -8.672 1 98.69 180 TYR B C 1
ATOM 3466 O O . TYR B 1 180 ? 5.387 -32.656 -9.727 1 98.69 180 TYR B O 1
ATOM 3474 N N . ASN B 1 181 ? 5.75 -33.469 -7.68 1 98.19 181 ASN B N 1
ATOM 3475 C CA . ASN B 1 181 ? 4.668 -34.438 -7.77 1 98.19 181 ASN B CA 1
ATOM 3476 C C . ASN B 1 181 ? 3.318 -33.75 -7.973 1 98.19 181 ASN B C 1
ATOM 3478 O O . ASN B 1 181 ? 2.375 -34.344 -8.477 1 98.19 181 ASN B O 1
ATOM 3482 N N . TYR B 1 182 ? 3.232 -32.5 -7.656 1 98.5 182 TYR B N 1
ATOM 3483 C CA . TYR B 1 182 ? 1.975 -31.75 -7.727 1 98.5 182 TYR B CA 1
ATOM 3484 C C . TYR B 1 182 ? 1.954 -30.828 -8.938 1 98.5 182 TYR B C 1
ATOM 3486 O O . TYR B 1 182 ? 1.002 -30.062 -9.125 1 98.5 182 TYR B O 1
ATOM 3494 N N . LEU B 1 183 ? 2.988 -30.859 -9.727 1 98.75 183 LEU B N 1
ATOM 3495 C CA . LEU B 1 183 ? 3.123 -29.938 -10.844 1 98.75 183 LEU B CA 1
ATOM 3496 C C . LEU B 1 183 ? 3.078 -30.672 -12.172 1 98.75 183 LEU B C 1
ATOM 3498 O O . LEU B 1 183 ? 3.672 -30.234 -13.156 1 98.75 183 LEU B O 1
ATOM 3502 N N . LYS B 1 184 ? 2.387 -31.766 -12.203 1 98.31 184 LYS B N 1
ATOM 3503 C CA . LYS B 1 184 ? 2.254 -32.562 -13.414 1 98.31 184 LYS B CA 1
ATOM 3504 C C . LYS B 1 184 ? 0.982 -32.219 -14.172 1 98.31 184 LYS B C 1
ATOM 3506 O O . LYS B 1 184 ? -0.012 -31.797 -13.57 1 98.31 184 LYS B O 1
ATOM 3511 N N . ASN B 1 185 ? 1.017 -32.344 -15.531 1 98.19 185 ASN B N 1
ATOM 3512 C CA . ASN B 1 185 ? -0.14 -32.188 -16.406 1 98.19 185 ASN B CA 1
ATOM 3513 C C . ASN B 1 185 ? -0.804 -30.828 -16.219 1 98.19 185 ASN B C 1
ATOM 3515 O O . ASN B 1 185 ? -2.021 -30.75 -16.047 1 98.19 185 ASN B O 1
ATOM 3519 N N . LEU B 1 186 ? -0.011 -29.781 -16.234 1 98.5 186 LEU B N 1
ATOM 3520 C CA . LEU B 1 186 ? -0.515 -28.422 -16.078 1 98.5 186 LEU B CA 1
ATOM 3521 C C . LEU B 1 186 ? -0.909 -27.828 -17.422 1 98.5 186 LEU B C 1
ATOM 3523 O O . LEU B 1 186 ? -0.167 -27.953 -18.406 1 98.5 186 LEU B O 1
ATOM 3527 N N . ASP B 1 187 ? -2.127 -27.266 -17.469 1 98.44 187 ASP B N 1
ATOM 3528 C CA . ASP B 1 187 ? -2.492 -26.422 -18.609 1 98.44 187 ASP B CA 1
ATOM 3529 C C . ASP B 1 187 ? -1.77 -25.078 -18.562 1 98.44 187 ASP B C 1
ATOM 3531 O O . ASP B 1 187 ? -1.354 -24.562 -19.594 1 98.44 187 ASP B O 1
ATOM 3535 N N . LEU B 1 188 ? -1.604 -24.562 -17.328 1 98.62 188 LEU B N 1
ATOM 3536 C CA . LEU B 1 188 ? -1.042 -23.234 -17.125 1 98.62 188 LEU B CA 1
ATOM 3537 C C . LEU B 1 188 ? -0.107 -23.219 -15.914 1 98.62 188 LEU B C 1
ATOM 3539 O O . LEU B 1 188 ? -0.509 -23.578 -14.805 1 98.62 188 LEU B O 1
ATOM 3543 N N . LEU B 1 189 ? 1.098 -22.859 -16.156 1 98.88 189 LEU B N 1
ATOM 3544 C CA . LEU B 1 189 ? 2.072 -22.625 -15.086 1 98.88 189 LEU B CA 1
ATOM 3545 C C . LEU B 1 189 ? 2.451 -21.141 -15.016 1 98.88 189 LEU B C 1
ATOM 3547 O O . LEU B 1 189 ? 2.916 -20.562 -16 1 98.88 189 LEU B O 1
ATOM 3551 N N . ILE B 1 190 ? 2.154 -20.484 -13.945 1 98.94 190 ILE B N 1
ATOM 3552 C CA . ILE B 1 190 ? 2.664 -19.141 -13.633 1 98.94 190 ILE B CA 1
ATOM 3553 C C . ILE B 1 190 ? 3.84 -19.25 -12.664 1 98.94 190 ILE B C 1
ATOM 3555 O O . ILE B 1 190 ? 3.693 -19.781 -11.562 1 98.94 190 ILE B O 1
ATOM 3559 N N . ILE B 1 191 ? 5.008 -18.766 -13.047 1 98.94 191 ILE B N 1
ATOM 3560 C CA . ILE B 1 191 ? 6.18 -19.062 -12.242 1 98.94 191 ILE B CA 1
ATOM 3561 C C . ILE B 1 191 ? 7.098 -17.844 -12.18 1 98.94 191 ILE B C 1
ATOM 3563 O O . ILE B 1 191 ? 7.172 -17.062 -13.125 1 98.94 191 ILE B O 1
ATOM 3567 N N . ASP B 1 192 ? 7.75 -17.719 -11.062 1 98.31 192 ASP B N 1
ATOM 3568 C CA . ASP B 1 192 ? 8.742 -16.688 -10.75 1 98.31 192 ASP B CA 1
ATOM 3569 C C . ASP B 1 192 ? 9.859 -16.672 -11.789 1 98.31 192 ASP B C 1
ATOM 3571 O O . ASP B 1 192 ? 10.438 -17.719 -12.109 1 98.31 192 ASP B O 1
ATOM 3575 N N . ALA B 1 193 ? 10.156 -15.586 -12.391 1 98.75 193 ALA B N 1
ATOM 3576 C CA . ALA B 1 193 ? 11.32 -15.281 -13.219 1 98.75 193 ALA B CA 1
ATOM 3577 C C . ALA B 1 193 ? 11.727 -13.82 -13.086 1 98.75 193 ALA B C 1
ATOM 3579 O O . ALA B 1 193 ? 11.273 -12.969 -13.852 1 98.75 193 ALA B O 1
ATOM 3580 N N . ILE B 1 194 ? 12.617 -13.523 -12.281 1 98.5 194 ILE B N 1
ATOM 3581 C CA . ILE B 1 194 ? 12.781 -12.18 -11.742 1 98.5 194 ILE B CA 1
ATOM 3582 C C . ILE B 1 194 ? 13.555 -11.312 -12.727 1 98.5 194 ILE B C 1
ATOM 3584 O O . ILE B 1 194 ? 13.203 -10.148 -12.945 1 98.5 194 ILE B O 1
ATOM 3588 N N . ARG B 1 195 ? 14.633 -11.875 -13.312 1 98.56 195 ARG B N 1
ATOM 3589 C CA . ARG B 1 195 ? 15.523 -11.117 -14.18 1 98.56 195 ARG B CA 1
ATOM 3590 C C . ARG B 1 195 ? 16.516 -12.031 -14.898 1 98.56 195 ARG B C 1
ATOM 3592 O O . ARG B 1 195 ? 16.391 -13.258 -14.82 1 98.56 195 ARG B O 1
ATOM 3599 N N . ILE B 1 196 ? 17.391 -11.414 -15.648 1 98.56 196 ILE B N 1
ATOM 3600 C CA . ILE B 1 196 ? 18.344 -12.188 -16.438 1 98.56 196 ILE B CA 1
ATOM 3601 C C . ILE B 1 196 ? 19.453 -12.703 -15.523 1 98.56 196 ILE B C 1
ATOM 3603 O O . ILE B 1 196 ? 19.781 -13.898 -15.539 1 98.56 196 ILE B O 1
ATOM 3607 N N . LYS B 1 197 ? 20 -11.852 -14.625 1 98.06 197 LYS B N 1
ATOM 3608 C CA . LYS B 1 197 ? 21.109 -12.219 -13.75 1 98.06 197 LYS B CA 1
ATOM 3609 C C . LYS B 1 197 ? 20.641 -13.109 -12.602 1 98.06 197 LYS B C 1
ATOM 3611 O O . LYS B 1 197 ? 19.5 -12.992 -12.148 1 98.06 197 LYS B O 1
ATOM 3616 N N . PRO B 1 198 ? 21.531 -13.977 -12.195 1 97.56 198 PRO B N 1
ATOM 3617 C CA . PRO B 1 198 ? 21.156 -14.82 -11.055 1 97.56 198 PRO B CA 1
ATOM 3618 C C . PRO B 1 198 ? 20.766 -14.008 -9.828 1 97.56 198 PRO B C 1
ATOM 3620 O O . PRO B 1 198 ? 21.219 -12.875 -9.656 1 97.56 198 PRO B O 1
ATOM 3623 N N . HIS B 1 199 ? 19.938 -14.57 -9.062 1 96.88 199 HIS B N 1
ATOM 3624 C CA . HIS B 1 199 ? 19.453 -14 -7.812 1 96.88 199 HIS B CA 1
ATOM 3625 C C . HIS B 1 199 ? 19.469 -15.031 -6.695 1 96.88 199 HIS B C 1
ATOM 3627 O O . HIS B 1 199 ? 19.156 -16.203 -6.926 1 96.88 199 HIS B O 1
ATOM 3633 N N . PRO B 1 200 ? 19.766 -14.664 -5.5 1 95.31 200 PRO B N 1
ATOM 3634 C CA . PRO B 1 200 ? 19.906 -15.641 -4.418 1 95.31 200 PRO B CA 1
ATOM 3635 C C . PRO B 1 200 ? 18.562 -16.219 -3.967 1 95.31 200 PRO B C 1
ATOM 3637 O O . PRO B 1 200 ? 18.516 -17.328 -3.438 1 95.31 200 PRO B O 1
ATOM 3640 N N . ALA B 1 201 ? 17.484 -15.484 -4.238 1 97.12 201 ALA B N 1
ATOM 3641 C CA . ALA B 1 201 ? 16.219 -15.898 -3.625 1 97.12 201 ALA B CA 1
ATOM 3642 C C . ALA B 1 201 ? 15.141 -16.125 -4.684 1 97.12 201 ALA B C 1
ATOM 3644 O O . ALA B 1 201 ? 14.031 -16.547 -4.367 1 97.12 201 ALA B O 1
ATOM 3645 N N . HIS B 1 202 ? 15.438 -15.852 -5.918 1 98.38 202 HIS B N 1
ATOM 3646 C CA . HIS B 1 202 ? 14.469 -15.984 -7 1 98.38 202 HIS B CA 1
ATOM 3647 C C . HIS B 1 202 ? 15.07 -16.719 -8.195 1 98.38 202 HIS B C 1
ATOM 3649 O O . HIS B 1 202 ? 16.281 -16.688 -8.391 1 98.38 202 HIS B O 1
ATOM 3655 N N . LEU B 1 203 ? 14.211 -17.344 -9.008 1 98.81 203 LEU B N 1
ATOM 3656 C CA . LEU B 1 203 ? 14.625 -17.859 -10.305 1 98.81 203 LEU B CA 1
ATOM 3657 C C . LEU B 1 203 ? 14.945 -16.734 -11.266 1 98.81 203 LEU B C 1
ATOM 3659 O O . LEU B 1 203 ? 14.172 -15.773 -11.383 1 98.81 203 LEU B O 1
ATOM 3663 N N . ASN B 1 204 ? 16.109 -16.797 -11.844 1 98.69 204 ASN B N 1
ATOM 3664 C CA . ASN B 1 204 ? 16.328 -15.938 -13 1 98.69 204 ASN B CA 1
ATOM 3665 C C . ASN B 1 204 ? 15.719 -16.531 -14.273 1 98.69 204 ASN B C 1
ATOM 3667 O O . ASN B 1 204 ? 15.141 -17.625 -14.234 1 98.69 204 ASN B O 1
ATOM 3671 N N . PHE B 1 205 ? 15.789 -15.922 -15.406 1 98.69 205 PHE B N 1
ATOM 3672 C CA . PHE B 1 205 ? 15.109 -16.344 -16.625 1 98.69 205 PHE B CA 1
ATOM 3673 C C . PHE B 1 205 ? 15.586 -17.734 -17.047 1 98.69 205 PHE B C 1
ATOM 3675 O O . PHE B 1 205 ? 14.773 -18.609 -17.344 1 98.69 205 PHE B O 1
ATOM 3682 N N . SER B 1 206 ? 16.875 -17.938 -17.047 1 98.62 206 SER B N 1
ATOM 3683 C CA . SER B 1 206 ? 17.422 -19.219 -17.469 1 98.62 206 SER B CA 1
ATOM 3684 C C . SER B 1 206 ? 16.938 -20.359 -16.578 1 98.62 206 SER B C 1
ATOM 3686 O O . SER B 1 206 ? 16.547 -21.422 -17.062 1 98.62 206 SER B O 1
ATOM 3688 N N . GLU B 1 207 ? 17 -20.141 -15.312 1 98.81 207 GLU B N 1
ATOM 3689 C CA . GLU B 1 207 ? 16.531 -21.125 -14.344 1 98.81 207 GLU B CA 1
ATOM 3690 C C . GLU B 1 207 ? 15.039 -21.406 -14.508 1 98.81 207 GLU B C 1
ATOM 3692 O O . GLU B 1 207 ? 14.602 -22.547 -14.438 1 98.81 207 GLU B O 1
ATOM 3697 N N . ALA B 1 208 ? 14.289 -20.359 -14.664 1 98.88 208 ALA B N 1
ATOM 3698 C CA . ALA B 1 208 ? 12.844 -20.516 -14.844 1 98.88 208 ALA B CA 1
ATOM 3699 C C . ALA B 1 208 ? 12.523 -21.328 -16.094 1 98.88 208 ALA B C 1
ATOM 3701 O O . ALA B 1 208 ? 11.633 -22.172 -16.078 1 98.88 208 ALA B O 1
ATOM 3702 N N . ILE B 1 209 ? 13.242 -21.047 -17.172 1 98.81 209 ILE B N 1
ATOM 3703 C CA . ILE B 1 209 ? 13.047 -21.797 -18.422 1 98.81 209 ILE B CA 1
ATOM 3704 C C . ILE B 1 209 ? 13.328 -23.281 -18.188 1 98.81 209 ILE B C 1
ATOM 3706 O O . ILE B 1 209 ? 12.578 -24.141 -18.656 1 98.81 209 ILE B O 1
ATOM 3710 N N . CYS B 1 210 ? 14.383 -23.562 -17.453 1 98.69 210 CYS B N 1
ATOM 3711 C CA . CYS B 1 210 ? 14.719 -24.953 -17.125 1 98.69 210 CYS B CA 1
ATOM 3712 C C . CYS B 1 210 ? 13.586 -25.609 -16.344 1 98.69 210 CYS B C 1
ATOM 3714 O O . CYS B 1 210 ? 13.227 -26.75 -16.609 1 98.69 210 CYS B O 1
ATOM 3716 N N . GLU B 1 211 ? 13.062 -24.891 -15.398 1 98.88 211 GLU B N 1
ATOM 3717 C CA . GLU B 1 211 ? 11.961 -25.438 -14.609 1 98.88 211 GLU B CA 1
ATOM 3718 C C . GLU B 1 211 ? 10.734 -25.688 -15.477 1 98.88 21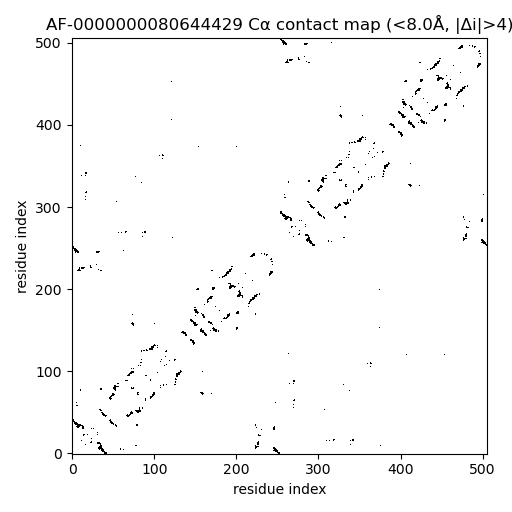1 GLU B C 1
ATOM 3720 O O . GLU B 1 211 ? 10.039 -26.688 -15.305 1 98.88 211 GLU B O 1
ATOM 3725 N N . VAL B 1 212 ? 10.43 -24.75 -16.359 1 98.81 212 VAL B N 1
ATOM 3726 C CA . VAL B 1 212 ? 9.289 -24.906 -17.266 1 98.81 212 VAL B CA 1
ATOM 3727 C C . VAL B 1 212 ? 9.461 -26.172 -18.109 1 98.81 212 VAL B C 1
ATOM 3729 O O . VAL B 1 212 ? 8.508 -26.938 -18.281 1 98.81 212 VAL B O 1
ATOM 3732 N N . LYS B 1 213 ? 10.648 -26.375 -18.641 1 98.5 213 LYS B N 1
ATOM 3733 C CA . LYS B 1 213 ? 10.914 -27.562 -19.438 1 98.5 213 LYS B CA 1
ATOM 3734 C C . LYS B 1 213 ? 10.734 -28.844 -18.625 1 98.5 213 LYS B C 1
ATOM 3736 O O . LYS B 1 213 ? 10.188 -29.828 -19.109 1 98.5 213 LYS B O 1
ATOM 3741 N N . LYS B 1 214 ? 11.203 -28.781 -17.391 1 98.56 214 LYS B N 1
ATOM 3742 C CA . LYS B 1 214 ? 11.109 -29.938 -16.5 1 98.56 214 LYS B CA 1
ATOM 3743 C C . LYS B 1 214 ? 9.648 -30.266 -16.172 1 98.56 214 LYS B C 1
ATOM 3745 O O . LYS B 1 214 ? 9.242 -31.422 -16.203 1 98.56 214 LYS B O 1
ATOM 3750 N N . ILE B 1 215 ? 8.836 -29.234 -15.891 1 98.75 215 ILE B N 1
ATOM 3751 C CA . ILE B 1 215 ? 7.449 -29.391 -15.477 1 98.75 215 ILE B CA 1
ATOM 3752 C C . ILE B 1 215 ? 6.578 -29.688 -16.703 1 98.75 215 ILE B C 1
ATOM 3754 O O . ILE B 1 215 ? 5.586 -30.406 -16.594 1 98.75 215 ILE B O 1
ATOM 3758 N N . ASN B 1 216 ? 6.91 -29.156 -17.828 1 98.62 216 ASN B N 1
ATOM 3759 C CA . ASN B 1 216 ? 6.309 -29.391 -19.125 1 98.62 216 ASN B CA 1
ATOM 3760 C C . ASN B 1 216 ? 4.828 -29.031 -19.141 1 98.62 216 ASN B C 1
ATOM 3762 O O . ASN B 1 216 ? 3.98 -29.859 -19.484 1 98.62 216 ASN B O 1
ATOM 3766 N N . PRO B 1 217 ? 4.457 -27.797 -18.75 1 98.75 217 PRO B N 1
ATOM 3767 C CA . PRO B 1 217 ? 3.078 -27.328 -18.891 1 98.75 217 PRO B CA 1
ATOM 3768 C C . PRO B 1 217 ? 2.701 -27.016 -20.328 1 98.75 217 PRO B C 1
ATOM 3770 O O . PRO B 1 217 ? 3.576 -26.922 -21.203 1 98.75 217 PRO B O 1
ATOM 3773 N N . LYS B 1 218 ? 1.367 -26.891 -20.609 1 98.56 218 LYS B N 1
ATOM 3774 C CA . LYS B 1 218 ? 0.963 -26.469 -21.938 1 98.56 218 LYS B CA 1
ATOM 3775 C C . LYS B 1 218 ? 1.396 -25.031 -22.219 1 98.56 218 LYS B C 1
ATOM 3777 O O . LYS B 1 218 ? 1.904 -24.734 -23.297 1 98.56 218 LYS B O 1
ATOM 3782 N N . ILE B 1 219 ? 1.136 -24.109 -21.297 1 98.5 219 ILE B N 1
ATOM 3783 C CA . ILE B 1 219 ? 1.493 -22.688 -21.406 1 98.5 219 ILE B CA 1
ATOM 3784 C C . ILE B 1 219 ? 2.109 -22.219 -20.094 1 98.5 219 ILE B C 1
ATOM 3786 O O . ILE B 1 219 ? 1.73 -22.688 -19.016 1 98.5 219 ILE B O 1
ATOM 3790 N N . SER B 1 220 ? 3.084 -21.312 -20.156 1 98.75 220 SER B N 1
ATOM 3791 C CA . SER B 1 220 ? 3.699 -20.766 -18.953 1 98.75 220 SER B CA 1
ATOM 3792 C C . SER B 1 220 ? 3.75 -19.234 -19.016 1 98.75 220 SER B C 1
ATOM 3794 O O . SER B 1 220 ? 3.945 -18.656 -20.094 1 98.75 220 SER B O 1
ATOM 3796 N N . TYR B 1 221 ? 3.562 -18.578 -17.906 1 98.94 221 TYR B N 1
ATOM 3797 C CA . TYR B 1 221 ? 3.768 -17.141 -17.766 1 98.94 221 TYR B CA 1
ATOM 3798 C C . TYR B 1 221 ? 4.809 -16.859 -16.688 1 98.94 221 TYR B C 1
ATOM 3800 O O . TYR B 1 221 ? 4.738 -17.406 -15.586 1 98.94 221 TYR B O 1
ATOM 3808 N N . PHE B 1 222 ? 5.762 -16.031 -17.031 1 98.94 222 PHE B N 1
ATOM 3809 C CA . PHE B 1 222 ? 6.711 -15.5 -16.062 1 98.94 222 PHE B CA 1
ATOM 3810 C C . PHE B 1 222 ? 6.109 -14.312 -15.312 1 98.94 222 PHE B C 1
ATOM 3812 O O . PHE B 1 222 ? 5.438 -13.469 -15.906 1 98.94 222 PHE B O 1
ATOM 3819 N N . THR B 1 223 ? 6.312 -14.242 -13.977 1 98.88 223 THR B N 1
ATOM 3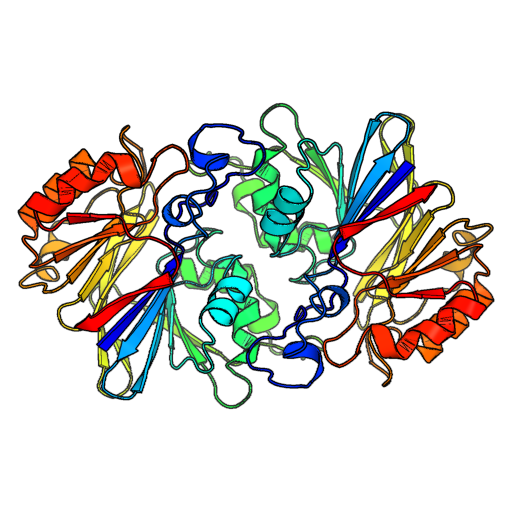820 C CA . THR B 1 223 ? 5.859 -13.141 -13.133 1 98.88 223 THR B CA 1
ATOM 3821 C C . THR B 1 223 ? 6.945 -12.742 -12.141 1 98.88 223 THR B C 1
ATOM 3823 O O . THR B 1 223 ? 8.055 -13.281 -12.172 1 98.88 223 THR B O 1
ATOM 3826 N N . HIS B 1 224 ? 6.605 -11.703 -11.25 1 98.81 224 HIS B N 1
ATOM 3827 C CA . HIS B 1 224 ? 7.547 -11.195 -10.25 1 98.81 224 HIS B CA 1
ATOM 3828 C C . HIS B 1 224 ? 8.805 -10.648 -10.914 1 98.81 224 HIS B C 1
ATOM 3830 O O . HIS B 1 224 ? 9.922 -11 -10.523 1 98.81 224 HIS B O 1
ATOM 3836 N N . ILE B 1 225 ? 8.648 -9.875 -11.938 1 98.88 225 ILE B N 1
ATOM 3837 C CA . ILE B 1 225 ? 9.688 -9.438 -12.859 1 98.88 225 ILE B CA 1
ATOM 3838 C C . ILE B 1 225 ? 10.305 -8.133 -12.367 1 98.88 225 ILE B C 1
ATOM 3840 O O . ILE B 1 225 ? 9.578 -7.203 -11.992 1 98.88 225 ILE B O 1
ATOM 3844 N N . ALA B 1 226 ? 11.57 -7.965 -12.414 1 98.38 226 ALA B N 1
ATOM 3845 C CA . ALA B 1 226 ? 12.312 -6.832 -11.859 1 98.38 226 ALA B CA 1
ATOM 3846 C C . ALA B 1 226 ? 12.336 -5.66 -12.836 1 98.38 226 ALA B C 1
ATOM 3848 O O . ALA B 1 226 ? 11.867 -5.785 -13.977 1 98.38 226 ALA B O 1
ATOM 3849 N N . HIS B 1 227 ? 12.883 -4.555 -12.414 1 98.19 227 HIS B N 1
ATOM 3850 C CA . HIS B 1 227 ? 12.812 -3.281 -13.125 1 98.19 227 HIS B CA 1
ATOM 3851 C C . HIS B 1 227 ? 13.852 -3.207 -14.234 1 98.19 227 HIS B C 1
ATOM 3853 O O . HIS B 1 227 ? 13.93 -2.209 -14.953 1 98.19 227 HIS B O 1
ATOM 3859 N N . ASP B 1 228 ? 14.688 -4.27 -14.375 1 97.88 228 ASP B N 1
ATOM 3860 C CA . ASP B 1 228 ? 15.68 -4.215 -15.445 1 97.88 228 ASP B CA 1
ATOM 3861 C C . ASP B 1 228 ? 15.281 -5.105 -16.609 1 97.88 228 ASP B C 1
ATOM 3863 O O . ASP B 1 228 ? 16.125 -5.469 -17.438 1 97.88 228 ASP B O 1
ATOM 3867 N N . ILE B 1 229 ? 14.07 -5.492 -16.719 1 98.75 229 ILE B N 1
ATOM 3868 C CA . ILE B 1 229 ? 13.555 -6.324 -17.797 1 98.75 229 ILE B CA 1
ATOM 3869 C C . ILE B 1 229 ? 12.594 -5.516 -18.656 1 98.75 229 ILE B C 1
ATOM 3871 O O . ILE B 1 229 ? 11.508 -5.152 -18.219 1 98.75 229 ILE B O 1
ATOM 3875 N N . MET B 1 230 ? 12.984 -5.258 -19.859 1 98.56 230 MET B N 1
ATOM 3876 C CA . MET B 1 230 ? 12.133 -4.637 -20.875 1 98.56 230 MET B CA 1
ATOM 3877 C C . MET B 1 230 ? 11.219 -5.672 -21.516 1 98.56 230 MET B C 1
ATOM 3879 O O . MET B 1 230 ? 11.688 -6.547 -22.25 1 98.56 230 MET B O 1
ATOM 3883 N N . HIS B 1 231 ? 9.914 -5.59 -21.328 1 98.62 231 HIS B N 1
ATOM 3884 C CA . HIS B 1 231 ? 8.945 -6.629 -21.672 1 98.62 231 HIS B CA 1
ATOM 3885 C C . HIS B 1 231 ? 9.086 -7.051 -23.125 1 98.62 231 HIS B C 1
ATOM 3887 O O . HIS B 1 231 ? 9.172 -8.242 -23.422 1 98.62 231 HIS B O 1
ATOM 3893 N N . GLU B 1 232 ? 9.25 -6.078 -23.984 1 97.5 232 GLU B N 1
ATOM 3894 C CA . GLU B 1 232 ? 9.188 -6.32 -25.422 1 97.5 232 GLU B CA 1
ATOM 3895 C C . GLU B 1 232 ? 10.445 -7.035 -25.922 1 97.5 232 GLU B C 1
ATOM 3897 O O . GLU B 1 232 ? 10.461 -7.578 -27.031 1 97.5 232 GLU B O 1
ATOM 3902 N N . GLU B 1 233 ? 11.484 -7.043 -25.141 1 98.12 233 GLU B N 1
ATOM 3903 C CA . GLU B 1 233 ? 12.742 -7.641 -25.578 1 98.12 233 GLU B CA 1
ATOM 3904 C C . GLU B 1 233 ? 12.727 -9.156 -25.391 1 98.12 233 GLU B C 1
ATOM 3906 O O . GLU B 1 233 ? 13.656 -9.844 -25.812 1 98.12 233 GLU B O 1
ATOM 3911 N N . PHE B 1 234 ? 11.641 -9.727 -24.875 1 97.81 234 PHE B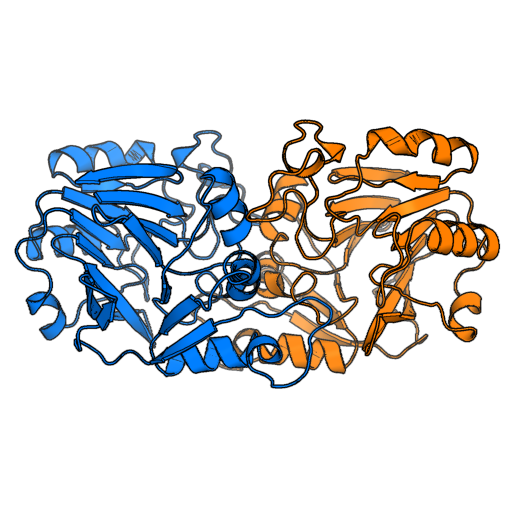 N 1
ATOM 3912 C CA . PHE B 1 234 ? 11.656 -11.148 -24.547 1 97.81 234 PHE B CA 1
ATOM 3913 C C . PHE B 1 234 ? 10.5 -11.875 -25.203 1 97.81 234 PHE B C 1
ATOM 3915 O O . PHE B 1 234 ? 10.148 -12.992 -24.812 1 97.81 234 PHE B O 1
ATOM 3922 N N . ASP B 1 235 ? 9.969 -11.297 -26.203 1 96.81 235 ASP B N 1
ATOM 3923 C CA . ASP B 1 235 ? 8.867 -11.891 -26.953 1 96.81 235 ASP B CA 1
ATOM 3924 C C . ASP B 1 235 ? 9.297 -13.188 -27.625 1 96.81 235 ASP B C 1
ATOM 3926 O O . ASP B 1 235 ? 8.453 -14.016 -27.984 1 96.81 235 ASP B O 1
ATOM 3930 N N . TYR B 1 236 ? 10.539 -13.391 -27.828 1 96.12 236 TYR B N 1
ATOM 3931 C CA . TYR B 1 236 ? 11.039 -14.578 -28.516 1 96.12 236 TYR B CA 1
ATOM 3932 C C . TYR B 1 236 ? 10.727 -15.844 -27.719 1 96.12 236 TYR B C 1
ATOM 3934 O O . TYR B 1 236 ? 10.672 -16.938 -28.281 1 96.12 236 TYR B O 1
ATOM 3942 N N . LEU B 1 237 ? 10.469 -15.742 -26.469 1 97.75 237 LEU B N 1
ATOM 3943 C CA . LEU B 1 237 ? 10.164 -16.875 -25.609 1 97.75 237 LEU B CA 1
ATOM 3944 C C . LEU B 1 237 ? 8.836 -17.516 -26.016 1 97.75 237 LEU B C 1
ATOM 3946 O O . LEU B 1 237 ? 8.562 -18.672 -25.656 1 97.75 237 LEU B O 1
ATOM 3950 N N . GLU B 1 238 ? 8.055 -16.734 -26.688 1 97.5 238 GLU B N 1
ATOM 3951 C CA . GLU B 1 238 ? 6.719 -17.188 -27.062 1 97.5 238 GLU B CA 1
ATOM 3952 C C . GLU B 1 238 ? 6.793 -18.438 -27.938 1 97.5 238 GLU B C 1
ATOM 3954 O O . GLU B 1 238 ? 5.848 -19.234 -28 1 97.5 238 GLU B O 1
ATOM 3959 N N . LYS B 1 239 ? 7.863 -18.625 -28.703 1 97.25 239 LYS B N 1
ATOM 3960 C CA . LYS B 1 239 ? 8.047 -19.797 -29.547 1 97.25 239 LYS B CA 1
ATOM 3961 C C . LYS B 1 239 ? 8.047 -21.078 -28.719 1 97.25 239 LYS B C 1
ATOM 3963 O O . LYS B 1 239 ? 7.75 -22.156 -29.219 1 97.25 239 LYS B O 1
ATOM 3968 N N . ASP B 1 240 ? 8.367 -20.969 -27.453 1 97.94 240 ASP B N 1
ATOM 3969 C CA . ASP B 1 240 ? 8.398 -22.109 -26.531 1 97.94 240 ASP B CA 1
ATOM 3970 C C . ASP B 1 240 ? 7.176 -22.109 -25.625 1 97.94 240 ASP B C 1
ATOM 3972 O O . ASP B 1 240 ? 7.18 -22.75 -24.562 1 97.94 240 ASP B O 1
ATOM 3976 N N . ASN B 1 241 ? 6.125 -21.328 -25.922 1 98.44 241 ASN B N 1
ATOM 3977 C CA . ASN B 1 241 ? 4.902 -21.188 -25.141 1 98.44 241 ASN B CA 1
ATOM 3978 C C . ASN B 1 241 ? 5.18 -20.594 -23.75 1 98.44 241 ASN B C 1
ATOM 3980 O O . ASN B 1 241 ? 4.551 -21 -22.766 1 98.44 241 ASN B O 1
ATOM 3984 N N . ILE B 1 242 ? 6.199 -19.828 -23.641 1 98.81 242 ILE B N 1
ATOM 3985 C CA . ILE B 1 242 ? 6.535 -19.062 -22.438 1 98.81 242 ILE B CA 1
ATOM 3986 C C . ILE B 1 242 ? 6.277 -17.578 -22.688 1 98.81 242 ILE B C 1
ATOM 3988 O O . ILE B 1 242 ? 6.758 -17.016 -23.672 1 98.81 242 ILE B O 1
ATOM 3992 N N . TYR B 1 243 ? 5.516 -16.953 -21.828 1 98.81 243 TYR B N 1
ATOM 3993 C CA . TYR B 1 243 ? 5.156 -15.547 -21.984 1 98.81 243 TYR B CA 1
ATOM 3994 C C . TYR B 1 243 ? 5.516 -14.758 -20.719 1 98.81 243 TYR B C 1
ATOM 3996 O O . TYR B 1 243 ? 5.562 -15.32 -19.625 1 98.81 243 TYR B O 1
ATOM 4004 N N . LEU B 1 244 ? 5.82 -13.469 -20.875 1 98.88 244 LEU B N 1
ATOM 4005 C CA . LEU B 1 244 ? 5.91 -12.578 -19.719 1 98.88 244 LEU B CA 1
ATOM 4006 C C . LEU B 1 244 ? 4.539 -12 -19.375 1 98.88 244 LEU B C 1
ATOM 4008 O O . LEU B 1 244 ? 3.865 -11.43 -20.234 1 98.88 244 LEU B O 1
ATOM 4012 N N . ALA B 1 245 ? 4.16 -12.203 -18.141 1 98.88 245 ALA B N 1
ATOM 4013 C CA . ALA B 1 245 ? 2.902 -11.609 -17.703 1 98.88 245 ALA B CA 1
ATOM 4014 C C . ALA B 1 245 ? 3.023 -10.094 -17.578 1 98.88 245 ALA B C 1
ATOM 4016 O O . ALA B 1 245 ? 4.129 -9.547 -17.562 1 98.88 245 ALA B O 1
ATOM 4017 N N . TYR B 1 246 ? 1.945 -9.438 -17.641 1 98.88 246 TYR B N 1
ATOM 4018 C CA . TYR B 1 246 ? 1.884 -8 -17.391 1 98.88 246 TYR B CA 1
ATOM 4019 C C . TYR B 1 246 ? 0.614 -7.629 -16.625 1 98.88 246 TYR B C 1
ATOM 4021 O O . TYR B 1 246 ? -0.337 -8.414 -16.578 1 98.88 246 TYR B O 1
ATOM 4029 N N . ASP B 1 247 ? 0.604 -6.52 -15.984 1 98.94 247 ASP B N 1
ATOM 4030 C CA . ASP B 1 247 ? -0.513 -6.098 -15.141 1 98.94 247 ASP B CA 1
ATOM 4031 C C . ASP B 1 247 ? -1.798 -5.977 -15.953 1 98.94 247 ASP B C 1
ATOM 4033 O O . ASP B 1 247 ? -1.82 -5.316 -17 1 98.94 247 ASP B O 1
ATOM 4037 N N . GLY B 1 248 ? -2.871 -6.633 -15.477 1 98.81 248 GLY B N 1
ATOM 4038 C CA . GLY B 1 248 ? -4.164 -6.559 -16.141 1 98.81 248 GLY B CA 1
ATOM 4039 C C . GLY B 1 248 ? -4.383 -7.668 -17.156 1 98.81 248 GLY B C 1
ATOM 4040 O O . GLY B 1 248 ? -5.473 -7.801 -17.719 1 98.81 248 GLY B O 1
ATOM 4041 N N . LEU B 1 249 ? -3.34 -8.484 -17.391 1 98.88 249 LEU B N 1
ATOM 4042 C CA . LEU B 1 249 ? -3.484 -9.609 -18.312 1 98.88 249 LEU B CA 1
ATOM 4043 C C . LEU B 1 249 ? -4.535 -10.594 -17.797 1 98.88 249 LEU B C 1
ATOM 4045 O O . LEU B 1 249 ? -4.492 -11 -16.641 1 98.88 249 LEU B O 1
ATOM 4049 N N . LYS B 1 250 ? -5.488 -10.914 -18.625 1 98.62 250 LYS B N 1
ATOM 4050 C CA . LYS B 1 250 ? -6.504 -11.922 -18.328 1 98.62 250 LYS B CA 1
ATOM 4051 C C . LYS B 1 250 ? -6.266 -13.195 -19.125 1 98.62 250 LYS B C 1
ATOM 4053 O O . LYS B 1 250 ? -5.953 -13.133 -20.312 1 98.62 250 LYS B O 1
ATOM 4058 N N . ILE B 1 251 ? -6.273 -14.258 -18.438 1 97.88 251 ILE B N 1
ATOM 4059 C CA . ILE B 1 251 ? -6.109 -15.562 -19.062 1 97.88 251 ILE B CA 1
ATOM 4060 C C . ILE B 1 251 ? -7.379 -16.391 -18.875 1 97.88 251 ILE B C 1
ATOM 4062 O O . ILE B 1 251 ? -7.934 -16.453 -17.781 1 97.88 251 ILE B O 1
ATOM 4066 N N . TYR B 1 252 ? -7.82 -16.984 -20 1 95.19 252 TYR B N 1
ATOM 4067 C CA . TYR B 1 252 ? -9.016 -17.828 -20 1 95.19 252 TYR B CA 1
ATOM 4068 C C . TYR B 1 252 ? -8.648 -19.297 -20.188 1 95.19 252 TYR B C 1
ATOM 4070 O O . TYR B 1 252 ? -7.836 -19.641 -21.047 1 95.19 252 TYR B O 1
ATOM 4078 N N . PHE B 1 253 ? -9.148 -20.172 -19.328 1 88.25 253 PHE B N 1
ATOM 4079 C CA . PHE B 1 253 ? -8.805 -21.594 -19.453 1 88.25 253 PHE B CA 1
ATOM 4080 C C . PHE B 1 253 ? -9.812 -22.469 -18.703 1 88.25 253 PHE B C 1
ATOM 4082 O O . PHE B 1 253 ? -10.531 -21.969 -17.828 1 88.25 253 PHE B O 1
#

InterPro domains:
  IPR001279 Metallo-beta-lactamase [PF12706] (48-225)
  IPR001279 Metallo-beta-lactamase [SM00849] (34-224)
  IPR036866 Ribonuclease Z/Hydroxyacylglutathione hydrolase-like [G3DSA:3.60.15.10] (1-252)
  IPR036866 Ribonuclease Z/Hydroxyacylglutathione hydrolase-like [SSF56281] (4-253)

Nearest PDB structures (foldseek):
  6b9v-assembly1_B  TM=9.476E-01  e=7.372E-33  Candidatus Koribacter versatilis Ellin345
  6b9v-assembly1_A  TM=9.543E-01  e=9.083E-32  Candidatus Koribacter versatilis Ellin345
  3qh8-assembly1_A  TM=9.035E-01  e=2.661E-29  Brucella abortus 2308
  8gyg-assembly1_A  TM=7.754E-01  e=3.447E-12  Paraglaciecola sp. T6c
  3adr-assembly2_B  TM=4.594E-01  e=4.110E-06  Sulfurisphaera tokodaii str. 7

Solvent-accessible surface area (backbone atoms only — not comparable to full-atom values): 25398 Å² total; per-residue (Å²): 61,41,37,32,30,50,11,22,7,24,81,62,20,19,50,35,71,75,54,82,49,75,32,37,64,47,83,54,66,62,39,41,18,44,38,36,25,41,38,36,37,41,80,88,65,52,26,38,35,33,37,29,10,40,51,36,65,62,36,38,59,74,68,64,56,75,68,55,57,33,36,40,42,41,43,65,51,62,40,26,42,50,24,51,74,64,54,24,60,53,17,79,87,45,71,27,40,34,36,22,40,61,71,29,43,51,48,51,45,56,52,42,42,69,52,74,44,92,59,87,54,94,89,61,54,43,39,63,44,87,38,73,52,50,79,62,48,70,44,73,58,88,91,43,59,34,32,37,33,57,26,33,28,57,93,43,69,21,34,21,41,31,48,82,44,34,36,46,33,57,59,26,45,46,75,46,76,76,43,54,76,71,47,59,79,23,55,34,35,36,33,25,25,28,36,77,60,84,49,87,34,32,17,13,43,68,55,32,52,52,49,46,64,72,45,52,44,66,32,36,32,34,25,35,30,38,49,87,51,54,56,80,80,53,58,74,41,45,84,73,41,33,40,77,55,31,48,69,43,69,46,79,97,62,42,37,34,29,49,11,21,6,24,82,64,20,20,50,34,70,72,54,82,48,74,30,38,65,47,84,53,65,62,40,40,17,45,37,36,26,41,37,36,38,41,80,89,66,51,26,38,35,34,38,29,10,40,51,36,64,63,37,38,58,74,69,63,57,75,68,57,57,33,38,39,42,40,43,64,51,62,40,27,41,48,23,51,77,65,54,24,59,53,16,79,87,44,70,28,41,35,36,22,39,61,70,30,43,52,49,50,44,57,52,43,40,68,51,74,43,92,60,87,54,94,88,59,57,43,39,63,45,85,39,73,52,50,78,63,47,69,44,74,59,87,91,43,59,35,31,37,33,57,26,32,28,55,92,43,71,20,34,21,40,31,46,83,44,32,36,46,34,58,59,25,44,45,74,46,77,75,41,54,76,71,46,60,78,21,56,34,35,36,35,24,25,31,36,79,62,83,50,87,34,33,17,13,42,67,55,31,51,52,48,46,63,71,45,53,42,67,32,36,31,34,26,36,30,39,51,86,51,55,58,80,79,52,58,74,41,45,84,74,39,32,41,77,54,29,48,69,43,69,45,80,97

pLDDT: mean 96.99, std 4.52, range [66.25, 98.94]